Protein AF-A0A836QIQ8-F1 (afdb_monomer)

Solvent-accessible surface area (backbone atoms only — not comparable to full-atom values): 22717 Å² total; per-residue (Å²): 84,54,46,48,26,75,65,32,58,40,92,63,68,50,74,82,52,41,82,85,73,68,66,43,100,61,35,71,82,75,66,82,86,75,81,57,71,72,55,53,56,32,45,47,54,38,22,48,52,50,22,42,48,43,59,14,54,75,84,61,68,74,40,76,50,76,51,67,52,65,76,50,38,54,36,80,50,69,47,83,88,53,68,88,65,31,20,18,51,51,62,48,79,45,69,37,43,32,23,20,31,32,39,45,34,45,39,63,31,57,43,98,88,54,39,54,36,24,62,72,57,80,64,70,39,62,35,39,36,23,52,71,82,39,82,72,46,76,44,69,47,48,59,60,97,58,92,64,42,71,66,53,44,69,69,41,56,47,77,42,81,43,65,32,30,81,41,40,43,31,36,33,25,70,54,73,92,73,77,83,83,90,54,101,60,86,75,80,81,37,31,47,43,79,82,88,24,50,30,78,51,61,40,58,33,34,43,33,46,34,29,59,41,80,62,75,32,31,94,80,21,65,16,36,67,57,51,54,78,47,79,56,92,46,84,86,38,38,67,61,28,50,50,54,26,49,50,58,51,42,29,44,53,51,49,40,92,72,53,74,75,68,48,50,60,33,48,51,37,19,54,53,28,34,73,80,52,45,70,64,44,4,51,27,40,16,46,18,48,51,56,56,29,64,57,45,76,42,89,83,80,80,80,62,88,89,64,61,90,92,64,89,76,85,77,53,32,43,56,46,34,48,52,50,20,39,57,42,36,55,27,64,47,52,69,71,49,51,51,34,14,74,70,65,44,36,77,39,70,71,50,35,51,52,50,53,55,54,49,61,73,37,80,52,25,54,42,32,56,54,52,51,50,30,34,76,71,44,50,72,53,52,80,78,58,75,75,59,59,86,85,42,60,59,68,31,48,61,53,50,51,48,68,67,72,108

Radius of gyration: 25.28 Å; Cα contacts (8 Å, |Δi|>4): 682; chains: 1; bounding box: 77×39×79 Å

Structure (mmCIF, N/CA/C/O backbone):
data_AF-A0A836QIQ8-F1
#
_entry.id   AF-A0A836QIQ8-F1
#
loop_
_atom_site.group_PDB
_atom_site.id
_atom_site.type_symbol
_atom_site.label_atom_id
_atom_site.label_alt_id
_atom_site.label_comp_id
_atom_site.label_asym_id
_atom_site.label_entity_id
_atom_site.label_seq_id
_atom_site.pdbx_PDB_ins_code
_atom_site.Cartn_x
_atom_site.Cartn_y
_atom_site.Cartn_z
_atom_site.occupancy
_atom_site.B_iso_or_equiv
_atom_site.auth_seq_id
_atom_site.auth_comp_id
_atom_site.auth_asym_id
_atom_site.auth_atom_id
_atom_site.pdbx_PDB_model_num
ATOM 1 N N . GLN A 1 1 ? 0.579 1.884 8.416 1.00 88.75 1 GLN A N 1
ATOM 2 C CA . GLN A 1 1 ? 0.476 0.838 7.372 1.00 88.75 1 GLN A CA 1
ATOM 3 C C . GLN A 1 1 ? -0.059 -0.476 7.934 1.00 88.75 1 GLN A C 1
ATOM 5 O O . GLN A 1 1 ? -1.179 -0.815 7.587 1.00 88.75 1 GLN A O 1
ATOM 10 N N . ASN A 1 2 ? 0.649 -1.160 8.844 1.00 92.75 2 ASN A N 1
ATOM 11 C CA . ASN A 1 2 ? 0.203 -2.443 9.426 1.00 92.75 2 ASN A CA 1
ATOM 12 C C . ASN A 1 2 ? -1.232 -2.419 9.975 1.00 92.75 2 ASN A C 1
ATOM 14 O O . ASN A 1 2 ? -2.034 -3.269 9.610 1.00 92.75 2 ASN A O 1
ATOM 18 N N . SER A 1 3 ? -1.591 -1.393 10.755 1.00 94.81 3 SER A N 1
ATOM 19 C CA . SER A 1 3 ? -2.955 -1.259 11.285 1.00 94.81 3 SER A CA 1
ATOM 20 C C . SER A 1 3 ? -4.022 -1.139 10.194 1.00 94.81 3 SER A C 1
ATOM 22 O O . SER A 1 3 ? -5.128 -1.623 10.381 1.00 94.81 3 SER A O 1
ATOM 24 N N . ILE A 1 4 ? -3.705 -0.517 9.052 1.00 96.00 4 ILE A N 1
ATOM 25 C CA . ILE A 1 4 ? -4.625 -0.413 7.907 1.00 96.00 4 ILE A CA 1
ATOM 26 C C . ILE A 1 4 ? -4.767 -1.768 7.219 1.00 96.00 4 ILE A C 1
ATOM 28 O O . ILE A 1 4 ? -5.886 -2.187 6.937 1.00 96.00 4 ILE A O 1
ATOM 32 N N . ARG A 1 5 ? -3.654 -2.481 7.018 1.00 95.19 5 ARG A N 1
ATOM 33 C CA . ARG A 1 5 ? -3.663 -3.833 6.456 1.00 95.19 5 ARG A CA 1
ATOM 34 C C . ARG A 1 5 ? -4.491 -4.787 7.313 1.00 95.19 5 ARG A C 1
ATOM 36 O O . ARG A 1 5 ? -5.338 -5.492 6.784 1.00 95.19 5 ARG A O 1
ATOM 43 N N . ASP A 1 6 ? -4.310 -4.777 8.627 1.00 95.00 6 ASP A N 1
ATOM 44 C CA . ASP A 1 6 ? -5.012 -5.714 9.511 1.00 95.00 6 ASP A CA 1
ATOM 45 C C . ASP A 1 6 ? -6.488 -5.309 9.741 1.00 95.00 6 ASP A C 1
ATOM 47 O O . ASP A 1 6 ? -7.352 -6.172 9.922 1.00 95.00 6 ASP A O 1
ATOM 51 N N . LEU A 1 7 ? -6.810 -4.008 9.683 1.00 96.75 7 LEU A N 1
ATOM 52 C CA . LEU A 1 7 ? -8.189 -3.514 9.789 1.00 96.75 7 LEU A CA 1
ATOM 53 C C . LEU A 1 7 ? -8.990 -3.731 8.501 1.00 96.75 7 LEU A C 1
ATOM 55 O O . LEU A 1 7 ? -10.148 -4.129 8.571 1.00 96.75 7 LEU A O 1
ATOM 59 N N . LEU A 1 8 ? -8.388 -3.457 7.340 1.00 96.50 8 LEU A N 1
ATOM 60 C CA . LEU A 1 8 ? -9.084 -3.323 6.055 1.00 96.50 8 LEU A CA 1
ATOM 61 C C . LEU A 1 8 ? -8.598 -4.299 4.983 1.00 96.50 8 LEU A C 1
ATOM 63 O O . LEU A 1 8 ? -9.046 -4.195 3.850 1.00 96.50 8 LEU A O 1
ATOM 67 N N . HIS A 1 9 ? -7.672 -5.211 5.285 1.00 94.25 9 HIS A N 1
ATOM 68 C CA . HIS A 1 9 ? -7.029 -6.083 4.290 1.00 94.25 9 HIS A CA 1
ATOM 69 C C . HIS A 1 9 ? -6.503 -5.296 3.078 1.00 94.25 9 HIS A C 1
ATOM 71 O O . HIS A 1 9 ? -6.721 -5.672 1.929 1.00 94.25 9 HIS A O 1
ATOM 77 N N . LEU A 1 10 ? -5.892 -4.141 3.345 1.00 93.81 10 LEU A N 1
ATOM 78 C CA . LEU A 1 10 ? -5.466 -3.194 2.323 1.00 93.81 10 LEU A CA 1
ATOM 79 C C . LEU A 1 10 ? -4.003 -2.808 2.527 1.00 93.81 10 LEU A C 1
ATOM 81 O O . LEU A 1 10 ? -3.647 -2.216 3.550 1.00 93.81 10 LEU A O 1
ATOM 85 N N . ASP A 1 11 ? -3.177 -3.102 1.528 1.00 90.81 11 ASP A N 1
ATOM 86 C CA . ASP A 1 11 ? -1.789 -2.663 1.500 1.00 90.81 11 ASP A CA 1
ATOM 87 C C . ASP A 1 11 ? -1.695 -1.230 0.972 1.00 90.81 11 ASP A C 1
ATOM 89 O O . ASP A 1 11 ? -2.249 -0.874 -0.068 1.00 90.81 11 ASP A O 1
ATOM 93 N N . ILE A 1 12 ? -0.993 -0.386 1.726 1.00 90.75 12 ILE A N 1
ATOM 94 C CA . ILE A 1 12 ? -0.782 1.024 1.402 1.00 90.75 12 ILE A CA 1
ATOM 95 C C . ILE A 1 12 ? 0.692 1.364 1.560 1.00 90.75 12 ILE A C 1
ATOM 97 O O . ILE A 1 12 ? 1.346 0.837 2.454 1.00 90.75 12 ILE A O 1
ATOM 101 N N . ASP A 1 13 ? 1.194 2.306 0.773 1.00 86.00 13 ASP A N 1
ATOM 102 C CA . ASP A 1 13 ? 2.482 2.940 1.046 1.00 86.00 13 ASP A CA 1
ATOM 103 C C . ASP A 1 13 ? 2.260 4.175 1.924 1.00 86.00 13 ASP A C 1
ATOM 105 O O . ASP A 1 13 ? 1.889 5.242 1.428 1.00 86.00 13 ASP A O 1
ATOM 109 N N . ALA A 1 14 ? 2.479 4.043 3.235 1.00 84.94 14 ALA A N 1
ATOM 110 C CA . ALA A 1 14 ? 2.288 5.148 4.176 1.00 84.94 14 ALA A CA 1
ATOM 111 C C . ALA A 1 14 ? 3.195 6.359 3.885 1.00 84.94 14 ALA A C 1
ATOM 113 O O . ALA A 1 14 ? 2.780 7.488 4.151 1.00 84.94 14 ALA A O 1
ATOM 114 N N . THR A 1 15 ? 4.376 6.148 3.295 1.00 82.75 15 THR A N 1
ATOM 115 C CA . THR A 1 15 ? 5.343 7.219 2.992 1.00 82.75 15 THR A CA 1
ATOM 116 C C . THR A 1 15 ? 4.861 8.142 1.871 1.00 82.75 15 THR A C 1
ATOM 118 O O . THR A 1 15 ? 5.235 9.313 1.811 1.00 82.75 15 THR A O 1
ATOM 121 N N . SER A 1 16 ? 3.949 7.653 1.024 1.00 82.62 16 SER A N 1
ATOM 122 C CA . SER A 1 16 ? 3.280 8.461 0.000 1.00 82.62 16 SER A CA 1
ATOM 123 C C . SER A 1 16 ? 2.218 9.413 0.574 1.00 82.62 16 SER A C 1
ATOM 125 O O . SER A 1 16 ? 1.842 10.394 -0.075 1.00 82.62 16 SER A O 1
ATOM 127 N N . PHE A 1 17 ? 1.733 9.141 1.791 1.00 82.81 17 PHE A N 1
ATOM 128 C CA . PHE A 1 17 ? 0.646 9.883 2.433 1.00 82.81 17 PHE A CA 1
ATOM 129 C C . PHE A 1 17 ? 1.130 10.820 3.536 1.00 82.81 17 PHE A C 1
ATOM 131 O O . PHE A 1 17 ? 0.653 11.955 3.635 1.00 82.81 17 PHE A O 1
ATOM 138 N N . LEU A 1 18 ? 2.046 10.332 4.369 1.00 83.50 18 LEU A N 1
ATOM 139 C CA . LEU A 1 18 ? 2.477 10.967 5.606 1.00 83.50 18 LEU A CA 1
ATOM 140 C C . LEU A 1 18 ? 3.993 11.202 5.573 1.00 83.50 18 LEU A C 1
ATOM 142 O O . LEU A 1 18 ? 4.726 10.384 5.013 1.00 83.50 18 LEU A O 1
ATOM 146 N N . PRO A 1 19 ? 4.481 12.309 6.158 1.00 76.69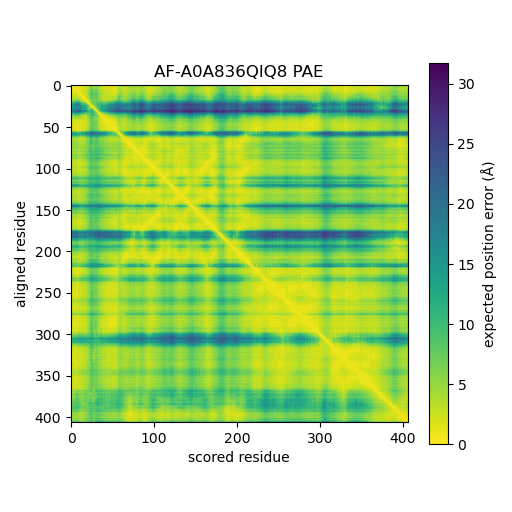 19 PRO A N 1
ATOM 147 C CA . PRO A 1 19 ? 5.912 12.491 6.355 1.00 76.69 19 PRO A CA 1
ATOM 148 C C . PRO A 1 19 ? 6.464 11.421 7.307 1.00 76.69 19 PRO A C 1
ATOM 150 O O . PRO A 1 19 ? 5.721 10.832 8.090 1.00 76.69 19 PRO A O 1
ATOM 153 N N . ALA A 1 20 ? 7.776 11.197 7.254 1.00 71.44 20 ALA A N 1
ATOM 154 C CA . ALA A 1 20 ? 8.444 10.371 8.252 1.00 71.44 20 ALA A CA 1
ATOM 155 C C . ALA A 1 20 ? 8.338 11.021 9.641 1.00 71.44 20 ALA A C 1
ATOM 157 O O . ALA A 1 20 ? 8.512 12.236 9.768 1.00 71.44 20 ALA A O 1
ATOM 158 N N . ASP A 1 21 ? 8.083 10.204 10.663 1.00 67.62 21 ASP A N 1
ATOM 159 C CA . ASP A 1 21 ? 8.059 10.658 12.052 1.00 67.62 21 ASP A CA 1
ATOM 160 C C . ASP A 1 21 ? 9.447 11.122 12.512 1.00 67.62 21 ASP A C 1
ATOM 162 O O . ASP A 1 21 ? 10.484 10.627 12.054 1.00 67.62 21 ASP A O 1
ATOM 166 N N . GLU A 1 22 ? 9.474 12.053 13.467 1.00 59.44 22 GLU A N 1
ATOM 167 C CA . GLU A 1 22 ? 10.720 12.434 14.124 1.00 59.44 22 GLU A CA 1
ATOM 168 C C . GLU A 1 22 ? 11.266 11.258 14.949 1.00 59.44 22 GLU A C 1
ATOM 170 O O . GLU A 1 22 ? 10.577 10.671 15.788 1.00 59.44 22 GLU A O 1
ATOM 175 N N . SER A 1 23 ? 12.534 10.912 14.719 1.00 57.50 23 SER A N 1
ATOM 176 C CA . SER A 1 23 ? 13.241 9.894 15.494 1.00 57.50 23 SER A CA 1
ATOM 177 C C . SER A 1 23 ? 13.990 10.529 16.668 1.00 57.50 23 SER A C 1
ATOM 179 O O . SER A 1 23 ? 14.858 11.380 16.458 1.00 57.50 23 SER A O 1
ATOM 181 N N . GLY A 1 24 ? 13.729 10.066 17.890 1.00 52.56 24 GLY A N 1
ATOM 182 C CA . GLY A 1 24 ? 14.475 10.427 19.097 1.00 52.56 24 GLY A CA 1
ATOM 183 C C . GLY A 1 24 ? 15.257 9.222 19.620 1.00 52.56 24 GLY A C 1
ATOM 184 O O . GLY A 1 24 ? 14.704 8.135 19.747 1.00 52.56 24 GLY A O 1
ATOM 185 N N . TYR A 1 25 ? 16.553 9.381 19.910 1.00 51.91 25 TYR A N 1
ATOM 186 C CA . TYR A 1 25 ? 17.415 8.300 20.432 1.00 51.91 25 TYR A CA 1
ATOM 187 C C . TYR A 1 25 ? 17.434 7.004 19.587 1.00 51.91 25 TYR A C 1
ATOM 189 O O . TYR A 1 25 ? 17.708 5.928 20.111 1.00 51.91 25 TYR A O 1
ATOM 197 N N . GLY A 1 26 ? 17.168 7.101 18.278 1.00 53.53 26 GLY A N 1
ATOM 198 C CA . GLY A 1 26 ? 17.127 5.954 17.361 1.00 53.53 26 GLY A CA 1
ATOM 199 C C . GLY A 1 26 ? 15.762 5.267 17.231 1.00 53.53 26 GLY A C 1
ATOM 200 O O . GLY A 1 26 ? 15.659 4.318 16.463 1.00 53.53 26 GLY A O 1
ATOM 201 N N . PHE A 1 27 ? 14.722 5.758 17.913 1.00 57.47 27 PHE A N 1
ATOM 202 C CA . PHE A 1 27 ? 13.359 5.222 17.858 1.00 57.47 27 PHE A CA 1
ATOM 203 C C . PHE A 1 27 ? 12.377 6.304 17.374 1.00 57.47 27 PHE A C 1
ATOM 205 O O . PHE A 1 27 ? 12.381 7.437 17.861 1.00 57.47 27 PHE A O 1
ATOM 212 N N . ASP A 1 28 ? 11.533 5.969 16.403 1.00 57.09 28 ASP A N 1
ATOM 213 C CA . ASP A 1 28 ? 10.322 6.715 16.043 1.00 57.09 28 ASP A CA 1
ATOM 214 C C . ASP A 1 28 ? 9.246 6.446 17.109 1.00 57.09 28 ASP A C 1
ATOM 216 O O . ASP A 1 28 ? 9.084 5.302 17.532 1.00 57.09 28 ASP A O 1
ATOM 220 N N . ASN A 1 29 ? 8.519 7.487 17.543 1.00 56.84 29 ASN A N 1
ATOM 221 C CA . ASN A 1 29 ? 7.471 7.506 18.596 1.00 56.84 29 ASN A CA 1
ATOM 222 C C . ASN A 1 29 ? 7.877 7.934 20.022 1.00 56.84 29 ASN A C 1
ATOM 224 O O . ASN A 1 29 ? 7.079 7.774 20.944 1.00 56.84 29 ASN A O 1
ATOM 228 N N . VAL A 1 30 ? 9.070 8.495 20.243 1.00 50.25 30 VAL A N 1
ATOM 229 C CA . VAL A 1 30 ? 9.496 8.924 21.599 1.00 50.25 30 VAL A CA 1
ATOM 230 C C . VAL A 1 30 ? 9.242 10.420 21.861 1.00 50.25 30 VAL A C 1
ATOM 232 O O . VAL A 1 30 ? 9.250 10.852 23.011 1.00 50.25 30 VAL A O 1
ATOM 235 N N . THR A 1 31 ? 8.998 11.229 20.821 1.00 48.62 31 THR A N 1
ATOM 236 C CA . THR A 1 31 ? 9.047 12.704 20.914 1.00 48.62 31 THR A CA 1
ATOM 237 C C . THR A 1 31 ? 7.930 13.442 20.166 1.00 48.62 31 THR A C 1
ATOM 239 O O . THR A 1 31 ? 8.166 14.524 19.638 1.00 48.62 31 THR A O 1
ATOM 242 N N . VAL A 1 32 ? 6.703 12.917 20.111 1.00 53.56 32 VAL A N 1
ATOM 243 C CA . VAL A 1 32 ? 5.587 13.664 19.494 1.00 53.56 32 VAL A CA 1
ATOM 244 C C . VAL A 1 32 ? 4.871 14.493 20.562 1.00 53.56 32 VAL A C 1
ATOM 246 O O . VAL A 1 32 ? 3.938 14.021 21.203 1.00 53.56 32 VAL A O 1
ATOM 249 N N . GLY A 1 33 ? 5.360 15.713 20.798 1.00 56.41 33 GLY A N 1
ATOM 250 C CA . GLY A 1 33 ? 4.723 16.675 21.708 1.00 56.41 33 GLY A CA 1
ATOM 251 C C . GLY A 1 33 ? 3.617 17.503 21.047 1.00 56.41 33 GLY A C 1
ATOM 252 O O . GLY A 1 33 ? 2.626 17.812 21.699 1.00 56.41 33 GLY A O 1
ATOM 253 N N . ASP A 1 34 ? 3.759 17.804 19.751 1.00 62.59 34 ASP A N 1
ATOM 254 C CA . ASP A 1 34 ? 2.845 18.663 18.994 1.00 62.59 34 ASP A CA 1
ATOM 255 C C . ASP A 1 34 ? 2.544 18.074 17.607 1.00 62.59 34 ASP A C 1
ATOM 257 O O . ASP A 1 34 ? 3.433 17.556 16.929 1.00 62.59 34 ASP A O 1
ATOM 261 N N . LEU A 1 35 ? 1.291 18.196 17.155 1.00 68.75 35 LEU A N 1
ATOM 262 C CA . LEU A 1 35 ? 0.863 17.849 15.796 1.00 68.75 35 LEU A CA 1
ATOM 263 C C . LEU A 1 35 ? 0.649 19.135 14.989 1.00 68.75 35 LEU A C 1
ATOM 265 O O . LEU A 1 35 ? -0.329 19.850 15.230 1.00 68.75 35 LEU A O 1
ATOM 269 N N . PRO A 1 36 ? 1.518 19.452 14.015 1.00 78.06 36 PRO A N 1
ATOM 270 C CA . PRO A 1 36 ? 1.308 20.603 13.150 1.00 78.06 36 PRO A CA 1
ATOM 271 C C . PRO A 1 36 ? -0.026 20.484 12.393 1.00 78.06 36 PRO A C 1
ATOM 273 O O . PRO A 1 36 ? -0.347 19.395 11.912 1.00 78.06 36 PRO A O 1
ATOM 276 N N . PRO A 1 37 ? -0.774 21.581 12.173 1.00 80.06 37 PRO A N 1
ATOM 277 C CA . PRO A 1 37 ? -2.022 21.543 11.403 1.00 80.06 37 PRO A CA 1
ATOM 278 C C . PRO A 1 37 ? -1.876 20.887 10.020 1.00 80.06 37 PRO A C 1
ATOM 280 O O . PRO A 1 37 ? -2.723 20.105 9.604 1.00 80.06 37 PRO A O 1
ATOM 283 N N . ALA A 1 38 ? -0.743 21.116 9.345 1.00 82.62 38 ALA A N 1
ATOM 284 C CA . ALA A 1 38 ? -0.450 20.500 8.051 1.00 82.62 38 ALA A CA 1
ATOM 285 C C . ALA A 1 38 ? -0.354 18.963 8.111 1.00 82.62 38 ALA A C 1
ATOM 287 O O . ALA A 1 38 ? -0.634 18.292 7.119 1.00 82.62 38 ALA A O 1
ATOM 288 N N . LEU A 1 39 ? 0.046 18.396 9.254 1.00 83.06 39 LEU A N 1
ATOM 289 C CA . LEU A 1 39 ? 0.078 16.951 9.461 1.00 83.06 39 LEU A CA 1
ATOM 290 C C . LEU A 1 39 ? -1.342 16.394 9.651 1.00 83.06 39 LEU A C 1
ATOM 292 O O . LEU A 1 39 ? -1.653 15.331 9.119 1.00 83.06 39 LEU A O 1
ATOM 296 N N . LEU A 1 40 ? -2.231 17.135 10.320 1.00 84.62 40 LEU A N 1
ATOM 297 C CA . LEU A 1 40 ? -3.642 16.760 10.453 1.00 84.62 40 LEU A CA 1
ATOM 298 C C . LEU A 1 40 ? -4.351 16.713 9.089 1.00 84.62 40 LEU A C 1
ATOM 300 O O . LEU A 1 40 ? -5.026 15.731 8.783 1.00 84.62 40 LEU A O 1
ATOM 304 N N . ASP A 1 41 ? -4.126 17.711 8.230 1.00 87.06 41 ASP A N 1
ATOM 305 C CA . ASP A 1 41 ? -4.673 17.727 6.863 1.00 87.06 41 ASP A CA 1
ATOM 306 C C . ASP A 1 41 ? -4.210 16.510 6.041 1.00 87.06 41 ASP A C 1
ATOM 308 O O . ASP A 1 41 ? -4.962 15.959 5.226 1.00 87.06 41 ASP A O 1
ATOM 312 N N . ARG A 1 42 ? -2.971 16.054 6.270 1.00 90.06 42 ARG A N 1
ATOM 313 C CA . ARG A 1 42 ? -2.417 14.845 5.644 1.00 90.06 42 ARG A CA 1
ATOM 314 C C . ARG A 1 42 ? -3.086 13.579 6.165 1.00 90.06 42 ARG A C 1
ATOM 316 O O . ARG A 1 42 ? -3.437 12.736 5.344 1.00 90.06 42 ARG A O 1
ATOM 323 N N . TYR A 1 43 ? -3.335 13.471 7.471 1.00 89.69 43 TYR A N 1
ATOM 324 C CA . TYR A 1 43 ? -4.105 12.359 8.040 1.00 89.69 43 TYR A CA 1
ATOM 325 C C . TYR A 1 43 ? -5.519 12.281 7.460 1.00 89.69 43 TYR A C 1
ATOM 327 O O . TYR A 1 43 ? -5.945 11.203 7.051 1.00 89.69 43 TYR A O 1
ATOM 335 N N . ILE A 1 44 ? -6.217 13.414 7.339 1.00 91.94 44 ILE A N 1
ATOM 336 C CA . ILE A 1 44 ? -7.561 13.467 6.741 1.00 91.94 44 ILE A CA 1
ATOM 337 C C . ILE A 1 44 ? -7.517 13.027 5.273 1.00 91.94 44 ILE A C 1
ATOM 339 O O . ILE A 1 44 ? -8.287 12.162 4.854 1.00 91.94 44 ILE A O 1
ATOM 343 N N . SER A 1 45 ? -6.579 13.570 4.494 1.00 91.94 45 SER A N 1
ATOM 344 C CA . SER A 1 45 ? -6.418 13.215 3.078 1.00 91.94 45 SER A CA 1
ATOM 345 C C . SER A 1 45 ? -6.086 11.730 2.890 1.00 91.94 45 SER A C 1
ATOM 347 O O . SER A 1 45 ? -6.618 11.078 1.986 1.00 91.94 45 SER A O 1
ATOM 349 N N . ALA A 1 46 ? -5.231 11.181 3.759 1.00 93.12 46 ALA A N 1
ATOM 350 C CA . ALA A 1 46 ? -4.878 9.768 3.775 1.00 93.12 46 ALA A CA 1
ATOM 351 C C . ALA A 1 46 ? -6.100 8.903 4.100 1.00 93.12 46 ALA A C 1
ATOM 353 O O . ALA A 1 46 ? -6.430 8.013 3.321 1.00 93.12 46 ALA A O 1
ATOM 354 N N . ALA A 1 47 ? -6.822 9.206 5.182 1.00 94.56 47 ALA A N 1
ATOM 355 C CA . ALA A 1 47 ? -8.026 8.488 5.590 1.00 94.56 47 ALA A CA 1
ATOM 356 C C . ALA A 1 47 ? -9.091 8.457 4.484 1.00 94.56 47 ALA A C 1
ATOM 358 O O . ALA A 1 47 ? -9.651 7.400 4.197 1.00 94.56 47 ALA A O 1
ATOM 359 N N . GLN A 1 48 ? -9.317 9.579 3.796 1.00 92.25 48 GLN A N 1
ATOM 360 C CA . GLN A 1 48 ? -10.250 9.653 2.668 1.00 92.25 48 GLN A CA 1
ATOM 361 C C . GLN A 1 48 ? -9.788 8.830 1.458 1.00 92.25 48 GLN A C 1
ATOM 363 O O . GLN A 1 48 ? -10.601 8.179 0.798 1.00 92.25 48 GLN A O 1
ATOM 368 N N . LYS A 1 49 ? -8.492 8.858 1.112 1.00 91.44 49 LYS A N 1
ATOM 369 C CA . LYS A 1 49 ? -7.964 8.046 -0.001 1.00 91.44 49 LYS A CA 1
ATOM 370 C C . LYS A 1 49 ? -8.006 6.552 0.337 1.00 91.44 49 LYS A C 1
ATOM 372 O O . LYS A 1 49 ? -8.463 5.778 -0.498 1.00 91.44 49 LYS A O 1
ATOM 377 N N . ILE A 1 50 ? -7.626 6.171 1.555 1.00 94.06 50 ILE A N 1
ATOM 378 C CA . ILE A 1 50 ? -7.668 4.789 2.053 1.00 94.06 50 ILE A CA 1
ATOM 379 C C . ILE A 1 50 ? -9.105 4.266 2.075 1.00 94.06 50 ILE A C 1
ATOM 381 O O . ILE A 1 50 ? -9.359 3.190 1.548 1.00 94.06 50 ILE A O 1
ATOM 385 N N . SER A 1 51 ? -10.054 5.032 2.617 1.00 94.50 51 SER A N 1
ATOM 386 C CA . SER A 1 51 ? -11.454 4.597 2.699 1.00 94.50 51 SER A CA 1
ATOM 387 C C . SER A 1 51 ? -12.064 4.398 1.316 1.00 94.50 51 SER A C 1
ATOM 389 O O . SER A 1 51 ? -12.701 3.381 1.067 1.00 94.50 51 SER A O 1
ATOM 391 N N . ARG A 1 52 ? -11.815 5.318 0.373 1.00 90.75 52 ARG A N 1
ATOM 392 C CA . ARG A 1 52 ? -12.287 5.157 -1.012 1.00 90.75 52 ARG A CA 1
ATOM 393 C C . ARG A 1 52 ? -11.683 3.935 -1.694 1.00 90.75 52 ARG A C 1
ATOM 395 O O . ARG A 1 52 ? -12.417 3.218 -2.365 1.00 90.75 52 ARG A O 1
ATOM 402 N N . LEU A 1 53 ? -10.387 3.690 -1.497 1.00 91.56 53 LEU A N 1
ATOM 403 C CA . LEU A 1 53 ? -9.708 2.513 -2.036 1.00 91.56 53 LEU A CA 1
ATOM 404 C C . LEU A 1 53 ? -10.253 1.211 -1.426 1.00 91.56 53 LEU A C 1
ATOM 406 O O . LEU A 1 53 ? -10.488 0.257 -2.155 1.00 91.56 53 LEU A O 1
ATOM 410 N N . ALA A 1 54 ? -10.508 1.187 -0.115 1.00 93.81 54 ALA A N 1
ATOM 411 C CA . ALA A 1 54 ? -11.005 0.006 0.590 1.00 93.81 54 ALA A CA 1
ATOM 412 C C . ALA A 1 54 ? -12.453 -0.356 0.213 1.00 93.81 54 ALA A C 1
ATOM 414 O O . ALA A 1 54 ? -12.802 -1.535 0.153 1.00 93.81 54 ALA A O 1
ATOM 415 N N . ILE A 1 55 ? -13.294 0.653 -0.041 1.00 93.00 55 ILE A N 1
ATOM 416 C CA . ILE A 1 55 ? -14.679 0.465 -0.490 1.00 93.00 55 ILE A CA 1
ATOM 417 C C . ILE A 1 55 ? -14.748 0.173 -1.994 1.00 93.00 55 ILE A C 1
ATOM 419 O O . ILE A 1 55 ? -15.576 -0.635 -2.409 1.00 93.00 55 ILE A O 1
ATOM 423 N N . GLY A 1 56 ? -13.895 0.810 -2.801 1.00 88.19 56 GLY A N 1
ATOM 424 C CA . GLY A 1 56 ? -13.911 0.702 -4.262 1.00 88.19 56 GLY A CA 1
ATOM 425 C C . GLY A 1 56 ? -15.028 1.513 -4.932 1.00 88.19 56 GLY A C 1
ATOM 426 O O . GLY A 1 56 ? -15.620 1.066 -5.908 1.00 88.19 56 GLY A O 1
ATOM 427 N N . ASN A 1 57 ? -15.353 2.711 -4.422 1.00 77.19 57 ASN A N 1
ATOM 428 C CA . ASN A 1 57 ? -16.527 3.482 -4.874 1.00 77.19 57 ASN A CA 1
ATOM 429 C C . ASN A 1 57 ? -16.439 3.942 -6.354 1.00 77.19 57 ASN A C 1
ATOM 431 O O . ASN A 1 57 ? -15.553 4.752 -6.651 1.00 77.19 57 ASN A O 1
ATOM 435 N N . PRO A 1 58 ? -17.403 3.587 -7.241 1.00 60.28 58 PRO A N 1
ATOM 436 C CA . PRO A 1 58 ? -17.427 3.900 -8.686 1.00 60.28 58 PRO A CA 1
ATOM 437 C C . PRO A 1 58 ? -17.285 5.382 -9.067 1.00 60.28 58 PRO A C 1
ATOM 439 O O . PRO A 1 58 ? -16.962 5.697 -10.210 1.00 60.28 58 PRO A O 1
ATOM 442 N N . ARG A 1 59 ? -17.495 6.321 -8.137 1.00 66.00 59 ARG A N 1
ATOM 443 C CA . ARG A 1 59 ? -17.277 7.763 -8.359 1.00 66.00 59 ARG A CA 1
ATOM 444 C C . ARG A 1 59 ? -15.814 8.201 -8.239 1.00 66.00 59 ARG A C 1
ATOM 446 O O . ARG A 1 59 ? -15.533 9.398 -8.322 1.00 66.00 59 ARG A O 1
ATOM 453 N N . MET A 1 60 ? -14.875 7.280 -8.021 1.00 67.94 60 MET A N 1
ATOM 454 C CA . MET A 1 60 ? -13.448 7.598 -8.063 1.00 67.94 60 MET A CA 1
ATOM 455 C C . MET A 1 60 ? -13.072 8.142 -9.446 1.00 67.94 60 MET A C 1
ATOM 457 O O . MET A 1 60 ? -13.321 7.520 -10.474 1.00 67.94 60 MET A O 1
ATOM 461 N N . ALA A 1 61 ? -12.483 9.339 -9.460 1.00 73.50 61 ALA A N 1
ATOM 462 C CA . ALA A 1 61 ? -11.947 9.922 -10.680 1.00 73.50 61 ALA A CA 1
ATOM 463 C C . ALA A 1 61 ? -10.821 9.046 -11.240 1.00 73.50 61 ALA A C 1
ATOM 465 O O . ALA A 1 61 ? -10.147 8.347 -10.480 1.00 73.50 61 ALA A O 1
ATOM 466 N N . LEU A 1 62 ? -10.594 9.156 -12.552 1.00 84.31 62 LEU A N 1
ATOM 467 C CA . LEU A 1 62 ? -9.449 8.553 -13.227 1.00 84.31 62 LEU A CA 1
ATOM 468 C C . LEU A 1 62 ? -8.161 8.881 -12.456 1.00 84.31 62 LEU A C 1
ATOM 470 O O . LEU A 1 62 ? -7.834 10.055 -12.254 1.00 84.31 62 LEU A O 1
ATOM 474 N N . GLN A 1 63 ? -7.446 7.849 -12.027 1.00 85.62 63 GLN A N 1
ATOM 475 C CA . GLN A 1 63 ? -6.163 7.972 -11.348 1.00 85.62 63 GLN A CA 1
ATOM 476 C C . GLN A 1 63 ? -5.046 7.655 -12.326 1.00 85.62 63 GLN A C 1
ATOM 478 O O . GLN A 1 63 ? -5.239 6.887 -13.264 1.00 85.62 63 GLN A O 1
ATOM 483 N N . ASN A 1 64 ? -3.892 8.277 -12.114 1.00 93.38 64 ASN A N 1
ATOM 484 C CA . ASN A 1 64 ? -2.662 7.945 -12.813 1.00 93.38 64 ASN A CA 1
ATOM 485 C C . ASN A 1 64 ? -1.560 7.816 -11.768 1.00 93.38 64 ASN A C 1
ATOM 487 O O . ASN A 1 64 ? -1.041 8.826 -11.279 1.00 93.38 64 ASN A O 1
ATOM 491 N N . ASP A 1 65 ? -1.232 6.578 -11.428 1.00 93.25 65 ASP A N 1
ATOM 492 C CA . ASP A 1 65 ? -0.163 6.262 -10.495 1.00 93.25 65 ASP A CA 1
ATOM 493 C C . ASP A 1 65 ? 1.113 5.928 -11.265 1.00 93.25 65 ASP A C 1
ATOM 495 O O . ASP A 1 65 ? 1.098 5.200 -12.258 1.00 93.25 65 ASP A O 1
ATOM 499 N N . VAL A 1 66 ? 2.240 6.474 -10.807 1.00 95.75 66 VAL A N 1
ATOM 500 C CA . VAL A 1 66 ? 3.545 6.300 -11.454 1.00 95.75 66 VAL A CA 1
ATOM 501 C C . VAL A 1 66 ? 4.508 5.638 -10.482 1.00 95.75 66 VAL A C 1
ATOM 503 O O . VAL A 1 66 ? 4.986 6.270 -9.542 1.00 95.75 66 VAL A O 1
ATOM 506 N N . ILE A 1 67 ? 4.848 4.386 -10.762 1.00 95.75 67 ILE A N 1
ATOM 507 C CA . ILE A 1 67 ? 5.794 3.591 -9.992 1.00 95.75 67 ILE A CA 1
ATOM 508 C C . ILE A 1 67 ? 7.150 3.679 -10.690 1.00 95.75 67 ILE A C 1
ATOM 510 O O . ILE A 1 67 ? 7.291 3.301 -11.853 1.00 95.75 67 ILE A O 1
ATOM 514 N N . ARG A 1 68 ? 8.163 4.211 -10.001 1.00 96.06 68 ARG A N 1
ATOM 515 C CA . ARG A 1 68 ? 9.505 4.436 -10.564 1.00 96.06 68 ARG A CA 1
ATOM 516 C C . ARG A 1 68 ? 10.496 3.417 -10.025 1.00 96.06 68 ARG A C 1
ATOM 518 O O . ARG A 1 68 ? 10.512 3.141 -8.831 1.00 96.06 68 ARG A O 1
ATOM 525 N N . ALA A 1 69 ? 11.363 2.909 -10.895 1.00 95.00 69 ALA A N 1
ATOM 526 C CA . ALA A 1 69 ? 12.531 2.162 -10.454 1.00 95.00 69 ALA A CA 1
ATOM 527 C C . ALA A 1 69 ? 13.554 3.125 -9.812 1.00 95.00 69 ALA A C 1
ATOM 529 O O . ALA A 1 69 ? 13.737 4.238 -10.327 1.00 95.00 69 ALA A O 1
ATOM 530 N N . PRO A 1 70 ? 14.261 2.717 -8.741 1.00 92.56 70 PRO A N 1
ATOM 531 C CA . PRO A 1 70 ? 15.368 3.496 -8.195 1.00 92.56 70 PRO A CA 1
ATOM 532 C C . PRO A 1 70 ? 16.426 3.785 -9.266 1.00 92.5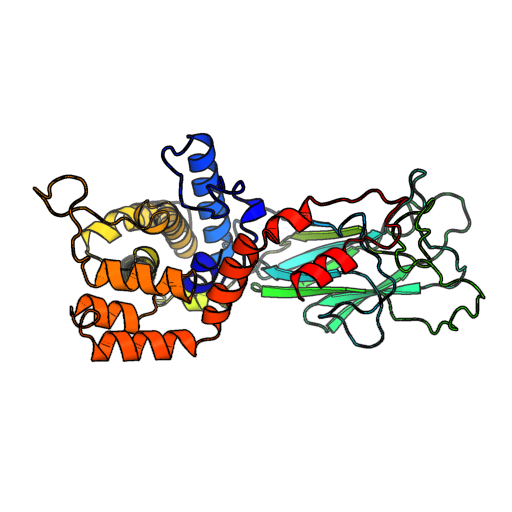6 70 PRO A C 1
ATOM 534 O O . PRO A 1 70 ? 16.754 2.937 -10.101 1.00 92.56 70 PRO A O 1
ATOM 537 N N . ALA A 1 71 ? 16.940 5.016 -9.281 1.00 90.81 71 ALA A N 1
ATOM 538 C CA . ALA A 1 71 ? 17.796 5.499 -10.367 1.00 90.81 71 ALA A CA 1
ATOM 539 C C . ALA A 1 71 ? 19.140 4.753 -10.456 1.00 90.81 71 ALA A C 1
ATOM 541 O O . ALA A 1 71 ? 19.720 4.640 -11.540 1.00 90.81 71 ALA A O 1
ATOM 542 N N . ASP A 1 72 ? 19.621 4.254 -9.322 1.00 92.06 72 ASP A N 1
ATOM 543 C CA . ASP A 1 72 ? 20.821 3.445 -9.154 1.00 92.06 72 ASP A CA 1
ATOM 544 C C . ASP A 1 72 ? 20.523 1.939 -9.117 1.00 92.06 72 ASP A C 1
ATOM 546 O O . ASP A 1 72 ? 21.370 1.167 -8.694 1.00 92.06 72 ASP A O 1
ATOM 550 N N . ARG A 1 73 ? 19.355 1.483 -9.587 1.00 94.06 73 ARG A N 1
ATOM 551 C CA . ARG A 1 73 ? 19.058 0.049 -9.678 1.00 94.06 73 ARG A CA 1
ATOM 552 C C . ARG A 1 73 ? 19.657 -0.583 -10.933 1.00 94.06 73 ARG A C 1
ATOM 554 O O . ARG A 1 73 ? 19.314 -0.212 -12.068 1.00 94.06 73 ARG A O 1
ATOM 561 N N . THR A 1 74 ? 20.508 -1.585 -10.730 1.00 94.88 74 THR A N 1
ATOM 562 C CA . THR A 1 74 ? 20.970 -2.501 -11.784 1.00 94.88 74 THR A CA 1
ATOM 563 C C . THR A 1 74 ? 19.865 -3.501 -12.135 1.00 94.88 74 THR A C 1
ATOM 565 O O . THR A 1 74 ? 19.176 -3.993 -11.247 1.00 94.88 74 THR A O 1
ATOM 568 N N . GLN A 1 75 ? 19.663 -3.781 -13.428 1.00 95.50 75 GLN A N 1
ATOM 569 C CA . GLN A 1 75 ? 18.549 -4.596 -13.955 1.00 95.50 75 GLN A CA 1
ATOM 570 C C . GLN A 1 75 ? 19.040 -5.718 -14.890 1.00 95.50 75 GLN A C 1
ATOM 572 O O . GLN A 1 75 ? 18.462 -5.976 -15.949 1.00 95.50 75 GLN A O 1
ATOM 577 N N . GLU A 1 76 ? 20.140 -6.359 -14.501 1.00 91.62 76 GLU A N 1
ATOM 578 C CA . GLU A 1 76 ? 20.805 -7.410 -15.286 1.00 91.62 76 GLU A CA 1
ATOM 579 C C . GLU A 1 76 ? 20.514 -8.824 -14.747 1.00 91.62 76 GLU A C 1
ATOM 581 O O . GLU A 1 76 ? 20.672 -9.806 -15.470 1.00 91.62 76 GLU A O 1
ATOM 586 N N . GLU A 1 77 ? 20.017 -8.928 -13.510 1.00 91.44 77 GLU A N 1
ATOM 587 C CA . GLU A 1 77 ? 19.713 -10.196 -12.840 1.00 91.44 77 GLU A CA 1
ATOM 588 C C . GLU A 1 77 ? 18.227 -10.375 -12.535 1.00 91.44 77 GLU A C 1
ATOM 590 O O . GLU A 1 77 ? 17.426 -9.450 -12.677 1.00 91.44 77 GLU A O 1
ATOM 595 N N . HIS A 1 78 ? 17.855 -11.601 -12.163 1.00 94.81 78 HIS A N 1
ATOM 596 C CA . HIS A 1 78 ? 16.484 -11.954 -11.796 1.00 94.81 78 HIS A CA 1
ATOM 597 C C . HIS A 1 78 ? 16.001 -11.127 -10.597 1.00 94.81 78 HIS A C 1
ATOM 599 O O . HIS A 1 78 ? 16.750 -10.866 -9.658 1.00 94.81 78 HIS A O 1
ATOM 605 N N . VAL A 1 79 ? 14.734 -10.716 -10.643 1.00 94.00 79 VAL A N 1
ATOM 606 C CA . VAL A 1 79 ? 14.070 -9.989 -9.559 1.00 94.00 79 VAL A CA 1
ATOM 607 C C . VAL A 1 79 ? 13.029 -10.911 -8.933 1.00 94.00 79 VAL A C 1
ATOM 609 O O . VAL A 1 79 ? 12.196 -11.480 -9.642 1.00 94.00 79 VAL A O 1
ATOM 612 N N . ALA A 1 80 ? 13.058 -11.040 -7.605 1.00 92.06 80 ALA A N 1
ATOM 613 C CA . ALA A 1 80 ? 12.083 -11.832 -6.862 1.00 92.06 80 ALA A CA 1
ATOM 614 C C . ALA A 1 80 ? 10.638 -11.421 -7.214 1.00 92.06 80 ALA A C 1
ATOM 616 O O . ALA A 1 80 ? 10.332 -10.237 -7.348 1.00 92.06 80 ALA A O 1
ATOM 617 N N . GLY A 1 81 ? 9.763 -12.414 -7.390 1.00 92.19 81 GLY A N 1
ATOM 618 C CA . GLY A 1 81 ? 8.380 -12.224 -7.850 1.00 92.19 81 GLY A CA 1
ATOM 619 C C . GLY A 1 81 ? 8.181 -12.377 -9.363 1.00 92.19 81 GLY A C 1
ATOM 620 O O . GLY A 1 81 ? 7.086 -12.739 -9.787 1.00 92.19 81 GLY A O 1
ATOM 621 N N . LEU A 1 82 ? 9.230 -12.204 -10.178 1.00 96.44 82 LEU A N 1
ATOM 622 C CA . LEU A 1 82 ? 9.162 -12.385 -11.636 1.00 96.44 82 LEU A CA 1
ATOM 623 C C . LEU A 1 82 ? 9.473 -13.839 -12.046 1.00 96.44 82 LEU A C 1
ATOM 625 O O . LEU A 1 82 ? 10.115 -14.566 -11.277 1.00 96.44 82 LEU A O 1
ATOM 629 N N . PRO A 1 83 ? 9.051 -14.293 -13.243 1.00 95.88 83 PRO A N 1
ATOM 630 C CA . PRO A 1 83 ? 9.317 -15.654 -13.703 1.00 95.88 83 PRO A CA 1
ATOM 631 C C . PRO A 1 83 ? 10.808 -16.010 -13.734 1.00 95.88 83 PRO A C 1
ATOM 633 O O . PRO A 1 83 ? 11.669 -15.188 -14.043 1.00 95.88 83 PRO A O 1
ATOM 636 N N . ILE A 1 84 ? 11.125 -17.273 -13.444 1.00 93.75 84 ILE A N 1
ATOM 637 C CA . ILE A 1 84 ? 12.494 -17.780 -13.595 1.00 93.75 84 ILE A CA 1
ATOM 638 C C . ILE A 1 84 ? 12.883 -17.710 -15.076 1.00 93.75 84 ILE A C 1
ATOM 640 O O . ILE A 1 84 ? 12.097 -18.066 -15.951 1.00 93.75 84 ILE A O 1
ATOM 644 N N . GLY A 1 85 ? 14.114 -17.280 -15.352 1.00 93.06 85 GLY A N 1
ATOM 645 C CA . GLY A 1 85 ? 14.601 -17.096 -16.719 1.00 93.06 85 GLY A CA 1
ATOM 646 C C . GLY A 1 85 ? 14.361 -15.694 -17.275 1.00 93.06 85 GLY A C 1
ATOM 647 O O . GLY A 1 85 ? 14.643 -15.467 -18.447 1.00 93.06 85 GLY A O 1
ATOM 648 N N . THR A 1 86 ? 13.899 -14.746 -16.458 1.00 96.00 86 THR A N 1
ATOM 649 C CA . THR A 1 86 ? 13.872 -13.315 -16.789 1.00 96.00 86 THR A CA 1
ATOM 650 C C . THR A 1 86 ? 15.005 -12.556 -16.092 1.00 96.00 86 THR A C 1
ATOM 652 O O . THR A 1 86 ? 15.719 -13.098 -15.240 1.00 96.00 86 THR A O 1
ATOM 655 N N . ARG A 1 87 ? 15.212 -11.299 -16.487 1.00 95.19 87 ARG A N 1
ATOM 656 C CA . ARG A 1 87 ? 16.170 -10.369 -15.890 1.00 95.19 87 ARG A CA 1
ATOM 657 C C . ARG A 1 87 ? 15.595 -8.962 -15.789 1.00 95.19 87 ARG A C 1
ATOM 659 O O . ARG A 1 87 ? 14.875 -8.488 -16.672 1.00 95.19 87 ARG A O 1
ATOM 666 N N . GLY A 1 88 ? 16.005 -8.271 -14.736 1.00 95.00 88 GLY A N 1
ATOM 667 C CA . GLY A 1 88 ? 15.685 -6.880 -14.499 1.00 95.00 88 GLY A CA 1
ATOM 668 C C . GLY A 1 88 ? 14.192 -6.597 -14.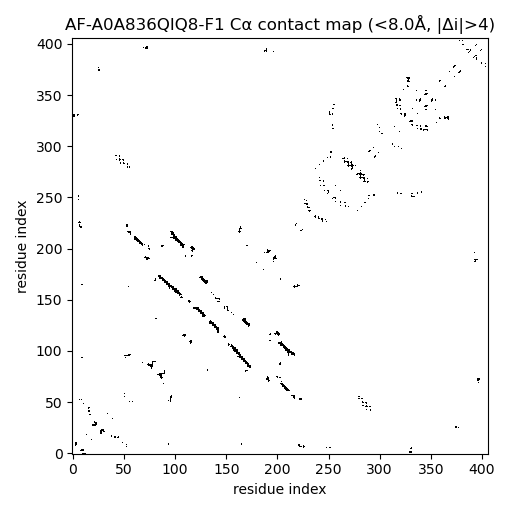402 1.00 95.00 88 GLY A C 1
ATOM 669 O O . GLY A 1 88 ? 13.349 -7.487 -14.277 1.00 95.00 88 GLY A O 1
ATOM 670 N N . GLY A 1 89 ? 13.884 -5.309 -14.497 1.00 95.56 89 GLY A N 1
ATOM 671 C CA . GLY A 1 89 ? 12.528 -4.809 -14.437 1.00 95.56 89 GLY A CA 1
ATOM 672 C C . GLY A 1 89 ? 12.022 -4.564 -13.018 1.00 95.56 89 GLY A C 1
ATOM 673 O O . GLY A 1 89 ? 12.785 -4.163 -12.136 1.00 95.56 89 GLY A O 1
ATOM 674 N N . MET A 1 90 ? 10.712 -4.707 -12.831 1.00 96.12 90 MET A N 1
ATOM 675 C CA . MET A 1 90 ? 9.992 -4.327 -11.615 1.00 96.12 90 MET A CA 1
ATOM 676 C C . MET A 1 90 ? 8.919 -5.371 -11.296 1.00 96.12 90 MET A C 1
ATOM 678 O O . MET A 1 90 ? 8.243 -5.841 -12.203 1.00 96.12 90 MET A O 1
ATOM 682 N N . SER A 1 91 ? 8.752 -5.693 -10.014 1.00 95.81 91 SER A N 1
ATOM 683 C CA . SER A 1 91 ? 7.637 -6.485 -9.482 1.00 95.81 91 SER A CA 1
ATOM 684 C C . SER A 1 91 ? 7.084 -5.742 -8.279 1.00 95.81 91 SER A C 1
ATOM 686 O O . SER A 1 91 ? 7.858 -5.384 -7.389 1.00 95.81 91 SER A O 1
ATOM 688 N N . PHE A 1 92 ? 5.785 -5.465 -8.261 1.00 95.00 92 PHE A N 1
ATOM 689 C CA . PHE A 1 92 ? 5.130 -4.768 -7.158 1.00 95.00 92 PHE A CA 1
ATOM 690 C C . PHE A 1 92 ? 3.653 -5.156 -7.066 1.00 95.00 92 PHE A C 1
ATOM 692 O O . PHE A 1 92 ? 3.013 -5.418 -8.081 1.00 95.00 92 PHE A O 1
ATOM 699 N N . SER A 1 93 ? 3.119 -5.158 -5.847 1.00 94.12 93 SER A N 1
ATOM 700 C CA . SER A 1 93 ? 1.679 -5.285 -5.621 1.00 94.12 93 SER A CA 1
ATOM 701 C C . SER A 1 93 ? 1.003 -3.933 -5.848 1.00 94.12 93 SER A C 1
ATOM 703 O O . SER A 1 93 ? 1.529 -2.888 -5.449 1.00 94.12 93 SER A O 1
ATOM 705 N N . TYR A 1 94 ? -0.153 -3.943 -6.503 1.00 94.38 94 TYR A N 1
ATOM 706 C CA . TYR A 1 94 ? -0.986 -2.771 -6.736 1.00 94.38 94 TYR A CA 1
ATOM 707 C C . TYR A 1 94 ? -2.445 -3.113 -6.434 1.00 94.38 94 TYR A C 1
ATOM 709 O O . TYR A 1 94 ? -2.959 -4.132 -6.890 1.00 94.38 94 TYR A O 1
ATOM 717 N N . THR A 1 95 ? -3.123 -2.262 -5.661 1.00 93.38 95 THR A N 1
ATOM 718 C CA . THR A 1 95 ? -4.559 -2.430 -5.404 1.00 93.38 95 THR A CA 1
ATOM 719 C C . THR A 1 95 ? -5.352 -1.643 -6.433 1.00 93.38 95 THR A C 1
ATOM 721 O O . THR A 1 95 ? -5.411 -0.414 -6.373 1.00 93.38 95 THR A O 1
ATOM 724 N N . PHE A 1 96 ? -5.992 -2.355 -7.355 1.00 94.00 96 PHE A N 1
ATOM 725 C CA . PHE A 1 96 ? -6.919 -1.772 -8.311 1.00 94.00 96 PHE A CA 1
ATOM 726 C C . PHE A 1 96 ? -8.224 -1.419 -7.582 1.00 94.00 96 PHE A C 1
ATOM 728 O O . PHE A 1 96 ? -8.823 -2.290 -6.950 1.00 94.00 96 PHE A O 1
ATOM 735 N N . PRO A 1 97 ? -8.682 -0.156 -7.614 1.00 91.25 97 PRO A N 1
ATOM 736 C CA . PRO A 1 97 ? -9.843 0.255 -6.830 1.00 91.25 97 PRO A CA 1
ATOM 737 C C . PRO A 1 97 ? -11.142 -0.414 -7.289 1.00 91.25 97 PRO A C 1
ATOM 739 O O . PRO A 1 97 ? -12.034 -0.606 -6.467 1.00 91.25 97 PRO A O 1
ATOM 742 N N . GLN A 1 98 ? -11.260 -0.724 -8.586 1.00 92.44 98 GLN A N 1
ATOM 743 C CA . GLN A 1 98 ? -12.487 -1.202 -9.232 1.00 92.44 98 GLN A CA 1
ATOM 744 C C . GLN A 1 98 ? -12.214 -2.149 -10.392 1.00 92.44 98 GLN A C 1
ATOM 746 O O . GLN A 1 98 ? -11.180 -2.049 -11.051 1.00 92.44 98 GLN A O 1
ATOM 751 N N . ASP A 1 99 ? -13.216 -2.961 -10.701 1.00 93.38 99 ASP A N 1
ATOM 752 C CA . ASP A 1 99 ? -13.347 -3.657 -11.966 1.00 93.38 99 ASP A CA 1
ATOM 753 C C . ASP A 1 99 ? -13.444 -2.618 -13.085 1.00 93.38 99 ASP A C 1
ATOM 755 O O . ASP A 1 99 ? -14.280 -1.704 -13.052 1.00 93.38 99 ASP A O 1
ATOM 759 N N . GLY A 1 100 ? -12.587 -2.747 -14.087 1.00 93.69 100 GLY A N 1
ATOM 760 C CA . GLY A 1 100 ? -12.565 -1.825 -15.210 1.00 93.69 100 GLY A CA 1
ATOM 761 C C . GLY A 1 100 ? -11.364 -2.039 -16.110 1.00 93.69 100 GLY A C 1
ATOM 762 O O . GLY A 1 100 ? -10.580 -2.967 -15.943 1.00 93.69 100 GLY A O 1
ATOM 763 N N . GLU A 1 101 ? -11.223 -1.150 -17.079 1.00 96.12 101 GLU A N 1
ATOM 764 C CA . GLU A 1 101 ? -10.100 -1.145 -18.004 1.00 96.12 101 GLU A CA 1
ATOM 765 C C . GLU A 1 101 ? -9.001 -0.215 -17.484 1.00 96.12 101 GLU A C 1
ATOM 767 O O . GLU A 1 101 ? -9.284 0.905 -17.056 1.00 96.12 101 GLU A O 1
ATOM 772 N N . TYR A 1 102 ? -7.743 -0.633 -17.571 1.00 97.56 102 TYR A N 1
ATOM 773 C CA . TYR A 1 102 ? -6.598 0.164 -17.132 1.00 97.56 102 TYR A CA 1
ATOM 774 C C . TYR A 1 102 ? -5.554 0.252 -18.238 1.00 97.56 102 TYR A C 1
ATOM 776 O O . TYR A 1 102 ? -5.200 -0.759 -18.843 1.00 97.56 102 TYR A O 1
ATOM 784 N N . ASP A 1 103 ? -5.049 1.462 -18.483 1.00 98.00 103 ASP A N 1
ATOM 785 C CA . ASP A 1 103 ? -3.885 1.675 -19.340 1.00 98.00 103 ASP A CA 1
ATOM 786 C C . ASP A 1 103 ? -2.623 1.471 -18.498 1.00 98.00 103 ASP A C 1
ATOM 788 O O . ASP A 1 103 ? -2.371 2.217 -17.548 1.00 98.00 103 ASP A O 1
ATOM 792 N N . ILE A 1 104 ? -1.820 0.471 -18.853 1.00 98.38 104 ILE A N 1
ATOM 793 C CA . ILE A 1 104 ? -0.518 0.218 -18.234 1.00 98.38 104 ILE A CA 1
ATOM 794 C C . ILE A 1 104 ? 0.565 0.617 -19.231 1.00 98.38 104 ILE A C 1
ATOM 796 O O . ILE A 1 104 ? 0.762 -0.049 -20.249 1.00 98.38 104 ILE A O 1
ATOM 800 N N . GLN A 1 105 ? 1.272 1.709 -18.934 1.00 98.38 105 GLN A N 1
ATOM 801 C CA . GLN A 1 105 ? 2.352 2.244 -19.759 1.00 98.38 105 GLN A CA 1
ATOM 802 C C . GLN A 1 105 ? 3.718 1.983 -19.118 1.00 98.38 105 GLN A C 1
ATOM 804 O O . GLN A 1 105 ? 3.946 2.289 -17.949 1.00 98.38 105 GLN A O 1
ATOM 809 N N . VAL A 1 106 ? 4.670 1.493 -19.907 1.00 98.44 106 VAL A N 1
ATOM 810 C CA . VAL A 1 106 ? 6.052 1.249 -19.487 1.00 98.44 106 VAL A CA 1
ATOM 811 C C . VAL A 1 106 ? 6.982 2.243 -20.172 1.00 98.44 106 VAL A C 1
ATOM 813 O O . VAL A 1 106 ? 6.935 2.436 -21.385 1.00 98.44 106 VAL A O 1
ATOM 816 N N . ARG A 1 107 ? 7.884 2.861 -19.405 1.00 97.94 107 ARG A N 1
ATOM 817 C CA . ARG A 1 107 ? 8.963 3.700 -19.946 1.00 97.94 107 ARG A CA 1
ATOM 818 C C . ARG A 1 107 ? 10.316 3.098 -19.635 1.00 97.94 107 ARG A C 1
ATOM 820 O O . ARG A 1 107 ? 10.572 2.668 -18.511 1.00 97.94 107 ARG A O 1
ATOM 827 N N . LEU A 1 108 ? 11.206 3.128 -20.618 1.00 97.31 108 LEU A N 1
ATOM 828 C CA . LEU A 1 108 ? 12.573 2.638 -20.498 1.00 97.31 108 LEU A CA 1
ATOM 829 C C . LEU A 1 108 ? 13.537 3.717 -19.982 1.00 97.31 108 LEU A C 1
ATOM 831 O O . LEU A 1 108 ? 13.353 4.921 -20.188 1.00 97.31 108 LEU A O 1
ATOM 835 N N . ALA A 1 109 ? 14.603 3.273 -19.322 1.00 95.62 109 ALA A N 1
ATOM 836 C CA . ALA A 1 109 ? 15.660 4.122 -18.791 1.00 95.62 109 ALA A CA 1
ATOM 837 C C . ALA A 1 109 ? 16.449 4.799 -19.911 1.00 95.62 109 ALA A C 1
ATOM 839 O O . ALA A 1 109 ? 16.893 4.160 -20.867 1.00 95.62 109 ALA A O 1
ATOM 840 N N . ARG A 1 110 ? 16.650 6.110 -19.762 1.00 92.88 110 ARG A N 1
ATOM 841 C CA . ARG A 1 110 ? 17.347 6.949 -20.737 1.00 92.88 110 ARG A CA 1
ATOM 842 C C . ARG A 1 110 ? 18.629 7.536 -20.183 1.00 92.88 110 ARG A C 1
ATOM 844 O O . ARG A 1 110 ? 18.774 7.761 -18.983 1.00 92.88 110 ARG A O 1
ATOM 851 N N . ASN A 1 111 ? 19.555 7.816 -21.086 1.00 89.44 111 ASN A N 1
ATOM 852 C CA .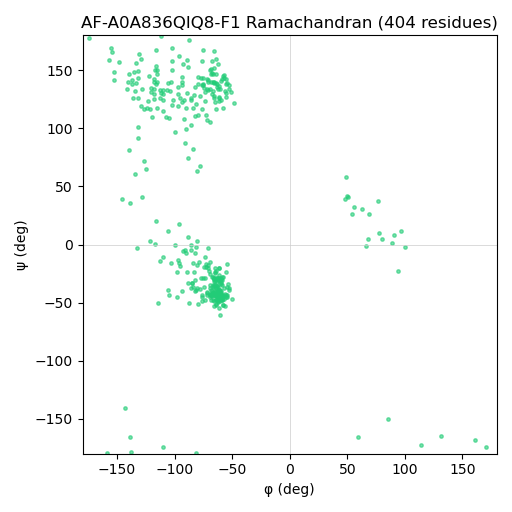 ASN A 1 111 ? 20.753 8.584 -20.802 1.00 89.44 111 ASN A CA 1
ATOM 853 C C . ASN A 1 111 ? 20.453 10.101 -20.829 1.00 89.44 111 ASN A C 1
ATOM 855 O O . ASN A 1 111 ? 19.332 10.544 -21.071 1.00 89.44 111 ASN A O 1
ATOM 859 N N . ARG A 1 112 ? 21.480 10.927 -20.595 1.00 86.06 112 ARG A N 1
ATOM 860 C CA . ARG A 1 112 ? 21.336 12.396 -20.536 1.00 86.06 112 ARG A CA 1
ATOM 861 C C . ARG A 1 112 ? 21.014 13.073 -21.873 1.00 86.06 112 ARG A C 1
ATOM 863 O O . ARG A 1 112 ? 20.654 14.243 -21.853 1.00 86.06 112 ARG A O 1
ATOM 870 N N . VAL A 1 113 ? 21.193 12.387 -23.000 1.00 87.69 113 VAL A N 1
ATOM 871 C CA . VAL A 1 113 ? 20.850 12.905 -24.336 1.00 87.69 113 VAL A CA 1
ATOM 872 C C . VAL A 1 113 ? 19.505 12.370 -24.841 1.00 87.69 113 VAL A C 1
ATOM 874 O O . VAL A 1 113 ? 19.053 12.791 -25.897 1.00 87.69 113 VAL A O 1
ATOM 877 N N . GLY A 1 114 ? 18.829 11.525 -24.052 1.00 88.81 114 GLY A N 1
ATOM 878 C CA . GLY A 1 114 ? 17.490 11.010 -24.342 1.00 88.81 114 GLY A CA 1
ATOM 879 C C . GLY A 1 114 ? 17.456 9.600 -24.935 1.00 88.81 114 GLY A C 1
ATOM 880 O O . GLY A 1 114 ? 16.362 9.061 -25.111 1.00 88.81 114 GLY A O 1
ATOM 881 N N . ASP A 1 115 ? 18.610 8.974 -25.181 1.00 92.25 115 ASP A N 1
ATOM 882 C CA . ASP A 1 115 ? 18.659 7.623 -25.749 1.00 92.25 115 ASP A CA 1
ATOM 883 C C . ASP A 1 115 ? 18.345 6.566 -24.696 1.00 92.25 115 ASP A C 1
ATOM 885 O O . ASP A 1 115 ? 18.786 6.680 -23.550 1.00 92.25 115 ASP A O 1
ATOM 889 N N . ILE A 1 116 ? 17.641 5.503 -25.097 1.00 93.50 116 ILE A N 1
ATOM 890 C CA . ILE A 1 116 ? 17.477 4.299 -24.269 1.00 93.50 116 ILE A CA 1
ATOM 891 C C . ILE A 1 116 ? 18.856 3.718 -23.932 1.00 93.50 116 ILE A C 1
ATOM 893 O O . ILE A 1 116 ? 19.596 3.301 -24.826 1.00 93.50 116 ILE A O 1
ATOM 897 N N . GLY A 1 117 ? 19.187 3.684 -22.640 1.00 91.44 117 GLY A N 1
ATOM 898 C CA . GLY A 1 117 ? 20.447 3.126 -22.155 1.00 91.44 117 GLY A CA 1
ATOM 899 C C . GLY A 1 117 ? 20.517 1.614 -22.370 1.00 91.44 117 GLY A C 1
ATOM 900 O O . GLY A 1 117 ? 19.493 0.937 -22.348 1.00 91.44 117 GLY A O 1
ATOM 901 N N . GLY A 1 118 ? 21.712 1.083 -22.616 1.00 89.38 118 GLY A N 1
ATOM 902 C CA . GLY A 1 118 ? 21.935 -0.350 -22.851 1.00 89.38 118 GLY A CA 1
ATOM 903 C C . GLY A 1 118 ? 21.312 -0.937 -24.132 1.00 89.38 118 GLY A C 1
ATOM 904 O O . GLY A 1 118 ? 21.545 -2.106 -24.430 1.00 89.38 118 GLY A O 1
ATOM 905 N N . LEU A 1 119 ? 20.584 -0.159 -24.947 1.00 91.69 119 LEU A N 1
ATOM 906 C CA . LEU A 1 119 ? 20.015 -0.607 -26.230 1.00 91.69 119 LEU A CA 1
ATOM 907 C C . LEU A 1 119 ? 21.085 -0.656 -27.336 1.00 91.69 119 LEU A C 1
ATOM 909 O O . LEU A 1 119 ? 21.104 0.147 -28.270 1.00 91.69 119 LEU A O 1
ATOM 913 N N . ARG A 1 120 ? 22.033 -1.585 -27.183 1.00 85.31 120 ARG A N 1
ATOM 914 C CA . ARG A 1 120 ? 23.211 -1.740 -28.053 1.00 85.31 120 ARG A CA 1
ATOM 915 C C . ARG A 1 120 ? 22.968 -2.743 -29.179 1.00 85.31 120 ARG A C 1
ATOM 917 O O . ARG A 1 120 ? 23.409 -2.499 -30.305 1.00 85.31 120 ARG A O 1
ATOM 924 N N . SER A 1 121 ? 22.277 -3.840 -28.862 1.00 82.94 121 SER A N 1
ATOM 925 C CA . SER A 1 121 ? 21.987 -4.915 -29.812 1.00 82.94 121 SER A CA 1
ATOM 926 C C . SER A 1 121 ? 21.059 -4.430 -30.933 1.00 82.94 121 SER A C 1
ATOM 928 O O . SER A 1 121 ? 20.132 -3.663 -30.656 1.00 82.94 121 SER A O 1
ATOM 930 N N . PRO A 1 122 ? 21.294 -4.841 -32.193 1.00 82.25 122 PRO A N 1
ATOM 931 C CA . PRO A 1 122 ? 20.319 -4.662 -33.264 1.00 82.25 122 PRO A CA 1
ATOM 932 C C . PRO A 1 122 ? 19.122 -5.615 -33.127 1.00 82.25 122 PRO A C 1
ATOM 934 O O . PRO A 1 122 ? 18.076 -5.354 -33.719 1.00 82.25 122 PRO A O 1
ATOM 937 N N . ASP A 1 123 ? 19.265 -6.701 -32.363 1.00 87.88 123 ASP A N 1
ATOM 938 C CA . ASP A 1 123 ? 18.235 -7.726 -32.249 1.00 87.88 123 ASP A CA 1
ATOM 939 C C . ASP A 1 123 ? 17.061 -7.235 -31.388 1.00 87.88 123 ASP A C 1
ATOM 941 O O . ASP A 1 123 ? 17.287 -6.681 -30.304 1.00 87.88 123 ASP A O 1
ATOM 945 N N . PRO A 1 124 ? 15.806 -7.454 -31.826 1.00 91.81 124 PRO A N 1
ATOM 946 C CA . PRO A 1 124 ? 14.629 -7.169 -31.016 1.00 91.81 124 PRO A CA 1
ATOM 947 C C . PRO A 1 124 ? 14.675 -7.902 -29.673 1.00 91.81 124 PRO A C 1
ATOM 949 O O . PRO A 1 124 ? 14.907 -9.111 -29.622 1.00 91.81 124 PRO A O 1
ATOM 952 N N . GLN A 1 125 ? 14.408 -7.182 -28.585 1.00 93.00 125 GLN A N 1
ATOM 953 C CA . GLN A 1 125 ? 14.329 -7.759 -27.243 1.00 93.00 125 GLN A CA 1
ATOM 954 C C . GLN A 1 125 ? 12.880 -7.748 -26.745 1.00 93.00 125 GLN A C 1
ATOM 956 O O . GLN A 1 125 ? 12.268 -6.678 -26.724 1.00 93.00 125 GLN A O 1
ATOM 961 N N . PRO A 1 126 ? 12.312 -8.898 -26.344 1.00 95.94 126 PRO A N 1
ATOM 962 C CA . PRO A 1 126 ? 10.985 -8.925 -25.744 1.00 95.94 126 PRO A CA 1
ATOM 963 C C . PRO A 1 126 ? 10.986 -8.229 -24.377 1.00 95.94 126 PRO A C 1
ATOM 965 O O . PRO A 1 126 ? 11.919 -8.381 -23.589 1.00 95.94 126 PRO A O 1
ATOM 968 N N . LEU A 1 127 ? 9.929 -7.470 -24.112 1.00 97.81 127 LEU A N 1
ATOM 969 C CA . LEU A 1 127 ? 9.591 -6.869 -22.824 1.00 97.81 127 LEU A CA 1
ATOM 970 C C . LEU A 1 127 ? 8.212 -7.395 -22.434 1.00 97.81 127 LEU A C 1
ATOM 972 O O . LEU A 1 127 ? 7.236 -7.148 -23.139 1.00 97.81 127 LEU A O 1
ATOM 976 N N . GLU A 1 128 ? 8.133 -8.127 -21.336 1.00 98.44 128 GLU A N 1
ATOM 977 C CA . GLU A 1 128 ? 6.913 -8.780 -20.872 1.00 98.44 128 GLU A CA 1
ATOM 978 C C . GLU A 1 128 ? 6.297 -7.961 -19.740 1.00 98.44 128 GLU A C 1
ATOM 980 O O . GLU A 1 128 ? 6.962 -7.677 -18.744 1.00 98.44 128 GLU A O 1
ATOM 985 N N . LEU A 1 129 ? 5.034 -7.575 -19.908 1.00 98.50 129 LEU A N 1
ATOM 986 C CA . LEU A 1 129 ? 4.156 -7.081 -18.855 1.00 98.50 129 LEU A CA 1
ATOM 987 C C . LEU A 1 129 ? 3.333 -8.264 -18.344 1.00 98.50 129 LEU A C 1
ATOM 989 O O . LEU A 1 129 ? 2.669 -8.953 -19.121 1.00 98.50 129 LEU A O 1
ATOM 993 N N . LEU A 1 130 ? 3.377 -8.466 -17.036 1.00 98.31 130 LEU A N 1
ATOM 994 C CA . LEU A 1 130 ? 2.691 -9.519 -16.320 1.00 98.31 130 LEU A CA 1
ATOM 995 C C . LEU A 1 130 ? 1.653 -8.927 -15.373 1.00 98.31 130 LEU A C 1
ATOM 997 O O . LEU A 1 130 ? 1.921 -7.935 -14.691 1.00 98.31 130 LEU A O 1
ATOM 1001 N N . LEU A 1 131 ? 0.508 -9.592 -15.308 1.00 98.19 131 LEU A N 1
ATOM 1002 C CA . LEU A 1 131 ? -0.515 -9.393 -14.293 1.00 98.19 131 LEU A CA 1
ATOM 1003 C C . LEU A 1 131 ? -0.739 -10.747 -13.618 1.00 98.19 131 LEU A C 1
ATOM 1005 O O . LEU A 1 131 ? -0.949 -11.746 -14.300 1.00 98.19 131 LEU A O 1
ATOM 1009 N N . ASP A 1 132 ? -0.584 -10.802 -12.298 1.00 96.31 132 ASP A N 1
ATOM 1010 C CA . ASP A 1 132 ? -0.692 -12.023 -11.489 1.00 96.31 132 ASP A CA 1
ATOM 1011 C C . ASP A 1 132 ? 0.159 -13.189 -12.011 1.00 96.31 132 ASP A C 1
ATOM 1013 O O . ASP A 1 132 ? -0.237 -14.353 -11.994 1.00 96.31 132 ASP A O 1
ATOM 1017 N N . ARG A 1 133 ? 1.381 -12.861 -12.456 1.00 93.25 133 ARG A N 1
ATOM 1018 C CA . ARG A 1 133 ? 2.379 -13.789 -13.030 1.00 93.25 133 ARG A CA 1
ATOM 1019 C C . ARG A 1 133 ? 2.001 -14.394 -14.384 1.00 93.25 133 ARG A C 1
ATOM 1021 O O . ARG A 1 133 ? 2.775 -15.192 -14.913 1.00 93.25 133 ARG A O 1
ATOM 1028 N N . GLU A 1 134 ? 0.887 -13.987 -14.977 1.00 96.44 134 GLU A N 1
ATOM 1029 C CA . GLU A 1 134 ? 0.538 -14.316 -16.356 1.00 96.44 134 GLU A CA 1
ATOM 1030 C C . GLU A 1 134 ? 1.001 -13.204 -17.297 1.00 96.44 134 GLU A C 1
ATOM 1032 O O . GLU A 1 134 ? 0.906 -12.019 -16.978 1.00 96.44 134 GLU A O 1
ATOM 1037 N N . ILE A 1 135 ? 1.532 -13.570 -18.468 1.00 97.75 135 ILE A N 1
ATOM 1038 C CA . ILE A 1 135 ? 1.964 -12.588 -19.470 1.00 97.75 135 ILE A CA 1
ATOM 1039 C C . ILE A 1 135 ? 0.716 -11.957 -20.088 1.00 97.75 135 ILE A C 1
ATOM 1041 O O . ILE A 1 135 ? 0.031 -12.581 -20.897 1.00 97.75 135 ILE A O 1
ATOM 1045 N N . ALA A 1 136 ? 0.452 -10.705 -19.728 1.00 97.56 136 ALA A N 1
ATOM 1046 C CA . ALA A 1 136 ? -0.676 -9.940 -20.239 1.00 97.56 136 ALA A CA 1
ATOM 1047 C C . ALA A 1 136 ? -0.354 -9.283 -21.589 1.00 97.56 136 ALA A C 1
ATOM 1049 O O . ALA A 1 136 ? -1.211 -9.198 -22.466 1.00 97.56 136 ALA A O 1
ATOM 1050 N N . GLN A 1 137 ? 0.889 -8.828 -21.774 1.00 98.25 137 GLN A N 1
ATOM 1051 C CA . GLN A 1 137 ? 1.344 -8.219 -23.023 1.00 98.25 137 GLN A CA 1
ATOM 1052 C C . GLN A 1 137 ? 2.851 -8.405 -23.210 1.00 98.25 137 GLN A C 1
ATOM 1054 O O . GLN A 1 137 ? 3.634 -8.245 -22.276 1.00 98.25 137 GLN A O 1
ATOM 1059 N N . THR A 1 138 ? 3.274 -8.656 -24.449 1.00 98.12 138 THR A N 1
ATOM 1060 C CA . THR A 1 138 ? 4.687 -8.591 -24.840 1.00 98.12 138 THR A CA 1
ATOM 1061 C C . THR A 1 138 ? 4.895 -7.428 -25.802 1.00 98.12 138 THR A C 1
ATOM 1063 O O . THR A 1 138 ? 4.224 -7.320 -26.830 1.00 98.12 138 THR A O 1
ATOM 1066 N N . PHE A 1 139 ? 5.838 -6.553 -25.480 1.00 97.62 139 PHE A N 1
ATOM 1067 C CA . PHE A 1 139 ? 6.333 -5.505 -26.363 1.00 97.62 139 PHE A CA 1
ATOM 1068 C C . PHE A 1 139 ? 7.681 -5.917 -26.958 1.00 97.62 139 PHE A C 1
ATOM 1070 O O . PHE A 1 139 ? 8.400 -6.740 -26.395 1.00 97.62 139 PHE A O 1
ATOM 1077 N N . LEU A 1 140 ? 8.045 -5.327 -28.097 1.00 96.19 140 LEU A N 1
ATOM 1078 C CA . LEU A 1 140 ? 9.354 -5.533 -28.713 1.00 96.19 140 LEU A CA 1
ATOM 1079 C C . LEU A 1 140 ? 10.179 -4.255 -28.609 1.00 96.19 140 LEU A C 1
ATOM 1081 O O . LEU A 1 140 ? 9.857 -3.237 -29.221 1.00 96.19 140 LEU A O 1
ATOM 1085 N N . VAL A 1 141 ? 11.271 -4.323 -27.855 1.00 95.44 141 VAL A N 1
ATOM 1086 C CA . VAL A 1 141 ? 12.267 -3.259 -27.773 1.00 95.44 141 VAL A CA 1
ATOM 1087 C C . VAL A 1 141 ? 13.213 -3.390 -28.952 1.00 95.44 141 VAL A C 1
ATOM 1089 O O . VAL A 1 141 ? 14.004 -4.329 -29.034 1.00 95.44 141 VAL A O 1
ATOM 1092 N N . VAL A 1 142 ? 13.119 -2.439 -29.878 1.00 93.56 142 VAL A N 1
ATOM 1093 C CA . VAL A 1 142 ? 13.909 -2.421 -31.109 1.00 93.56 142 VAL A CA 1
ATOM 1094 C C . VAL A 1 142 ? 14.742 -1.153 -31.153 1.00 93.56 142 VAL A C 1
ATOM 1096 O O . VAL A 1 142 ? 14.249 -0.053 -30.888 1.00 93.56 142 VAL A O 1
ATOM 1099 N N . ARG A 1 143 ? 16.018 -1.300 -31.509 1.00 91.62 143 ARG A N 1
ATOM 1100 C CA . ARG A 1 143 ? 16.889 -0.157 -31.762 1.00 91.62 143 ARG A CA 1
ATOM 1101 C C . ARG A 1 143 ? 16.398 0.598 -33.006 1.00 91.62 143 ARG A C 1
ATOM 1103 O O . ARG A 1 143 ? 16.259 -0.018 -34.063 1.00 91.62 143 ARG A O 1
ATOM 1110 N N . PRO A 1 144 ? 16.143 1.914 -32.922 1.00 89.62 144 PRO A N 1
ATOM 1111 C CA . PRO A 1 144 ? 15.693 2.677 -34.077 1.00 89.62 144 PRO A CA 1
ATOM 1112 C C . PRO A 1 144 ? 16.824 2.810 -35.107 1.00 89.62 144 PRO A C 1
ATOM 1114 O O . PRO A 1 144 ? 18.002 2.877 -34.760 1.00 89.62 144 PRO A O 1
ATOM 1117 N N . ASN A 1 145 ? 16.461 2.899 -36.390 1.00 84.31 145 ASN A N 1
ATOM 1118 C CA . ASN A 1 145 ? 17.423 3.125 -37.479 1.00 84.31 145 ASN A CA 1
ATOM 1119 C C . ASN A 1 145 ? 18.009 4.554 -37.481 1.00 84.31 145 ASN A C 1
ATOM 1121 O O . ASN A 1 145 ? 19.020 4.805 -38.134 1.00 84.31 145 ASN A O 1
ATOM 1125 N N . GLY A 1 146 ? 17.357 5.497 -36.793 1.00 82.94 146 GLY A N 1
ATOM 1126 C CA . GLY A 1 146 ? 17.778 6.894 -36.660 1.00 82.94 146 GLY A CA 1
ATOM 1127 C C . GLY A 1 146 ? 18.203 7.249 -35.229 1.00 82.94 146 GLY A C 1
ATOM 1128 O O . GLY A 1 146 ? 18.117 6.408 -34.339 1.00 82.94 146 GLY A O 1
ATOM 1129 N N . PRO A 1 147 ? 18.628 8.502 -34.984 1.00 81.00 147 PRO A N 1
ATOM 1130 C CA . PRO A 1 147 ? 19.093 8.937 -33.665 1.00 81.00 147 PRO A CA 1
ATOM 1131 C C . PRO A 1 147 ? 17.956 9.122 -32.648 1.00 81.00 147 PRO A C 1
ATOM 1133 O O . PRO A 1 147 ? 18.218 9.324 -31.471 1.00 81.00 147 PRO A O 1
ATOM 1136 N N . ASP A 1 148 ? 16.696 9.098 -33.086 1.00 86.75 148 ASP A N 1
ATOM 1137 C CA . ASP A 1 148 ? 15.555 9.364 -32.216 1.00 86.75 148 ASP A CA 1
ATOM 1138 C C . ASP A 1 148 ? 15.090 8.096 -31.490 1.00 86.75 148 ASP A C 1
ATOM 1140 O O . ASP A 1 148 ? 14.399 7.243 -32.048 1.00 86.75 148 ASP A O 1
ATOM 1144 N N . HIS A 1 149 ? 15.452 7.992 -30.215 1.00 90.94 149 HIS A N 1
ATOM 1145 C CA . HIS A 1 149 ? 15.007 6.928 -29.317 1.00 90.94 149 HIS A CA 1
ATOM 1146 C C . HIS A 1 149 ? 13.651 7.223 -28.647 1.00 90.94 149 HIS A C 1
ATOM 1148 O O . HIS A 1 149 ? 13.121 6.366 -27.935 1.00 90.94 149 HIS A O 1
ATOM 1154 N N . SER A 1 150 ? 13.051 8.402 -28.849 1.00 87.31 150 SER A N 1
ATOM 1155 C CA . SER A 1 150 ? 11.769 8.763 -28.222 1.00 87.31 150 SER A CA 1
ATOM 1156 C C . SER A 1 150 ? 10.601 7.897 -28.700 1.00 87.31 150 SER A C 1
ATOM 1158 O O . SER A 1 150 ? 9.622 7.727 -27.976 1.00 87.31 150 SER A O 1
ATOM 1160 N N . VAL A 1 151 ? 10.724 7.306 -29.891 1.00 89.44 151 VAL A N 1
ATOM 1161 C CA . VAL A 1 151 ? 9.707 6.436 -30.493 1.00 89.44 151 VAL A CA 1
ATOM 1162 C C . VAL A 1 151 ? 9.728 5.003 -29.958 1.00 89.44 151 VAL A C 1
ATOM 1164 O O . VAL A 1 151 ? 8.737 4.302 -30.127 1.00 89.44 151 VAL A O 1
ATOM 1167 N N . VAL A 1 152 ? 10.823 4.573 -29.314 1.00 92.88 152 VAL A N 1
ATOM 1168 C CA . VAL A 1 152 ? 11.064 3.160 -28.959 1.00 92.88 152 VAL A CA 1
ATOM 1169 C C . VAL A 1 152 ? 10.012 2.625 -27.994 1.00 92.88 152 VAL A C 1
ATOM 1171 O O . VAL A 1 152 ? 9.438 1.577 -28.251 1.00 92.88 152 VAL A O 1
ATOM 1174 N N . ASP A 1 153 ? 9.737 3.355 -26.912 1.00 94.50 153 ASP A N 1
ATOM 1175 C CA . ASP A 1 153 ? 8.758 2.963 -25.889 1.00 94.50 153 ASP A CA 1
ATOM 1176 C C . ASP A 1 153 ? 7.460 3.778 -25.958 1.00 94.50 153 ASP A C 1
ATOM 1178 O O . ASP A 1 153 ? 6.633 3.725 -25.052 1.00 94.50 153 ASP A O 1
ATOM 1182 N N . LYS A 1 154 ? 7.267 4.553 -27.035 1.00 92.38 154 LYS A N 1
ATOM 1183 C CA . LYS A 1 154 ? 6.108 5.444 -27.190 1.00 92.38 154 LYS A CA 1
ATOM 1184 C C . LYS A 1 154 ? 4.778 4.692 -27.123 1.00 92.38 154 LYS A C 1
ATOM 1186 O O . LYS A 1 154 ? 3.786 5.275 -26.706 1.00 92.38 154 LYS A O 1
ATOM 1191 N N . PHE A 1 155 ? 4.779 3.435 -27.558 1.00 93.00 155 PHE A N 1
ATOM 1192 C CA . PHE A 1 155 ? 3.602 2.574 -27.644 1.00 93.00 155 PHE A CA 1
ATOM 1193 C C . PHE A 1 155 ? 3.702 1.358 -26.720 1.00 93.00 155 PHE A C 1
ATOM 1195 O O . PHE A 1 155 ? 3.033 0.356 -26.955 1.00 93.00 155 PHE A O 1
ATOM 1202 N N . PHE A 1 156 ? 4.554 1.409 -25.692 1.00 97.75 156 PHE A N 1
ATOM 1203 C CA . PHE A 1 156 ? 4.575 0.378 -24.652 1.00 97.75 156 PHE A CA 1
ATOM 1204 C C . PHE A 1 156 ? 3.461 0.655 -23.655 1.00 97.75 156 PHE A C 1
ATOM 1206 O O . PHE A 1 156 ? 3.698 0.990 -22.501 1.00 97.75 156 PHE A O 1
ATOM 1213 N N . GLU A 1 157 ? 2.241 0.595 -24.164 1.00 97.69 157 GLU A N 1
ATOM 1214 C CA . GLU A 1 157 ? 1.009 0.880 -23.459 1.00 97.69 157 GLU A CA 1
ATOM 1215 C C . GLU A 1 157 ? -0.035 -0.125 -23.919 1.00 97.69 157 GLU A C 1
ATOM 1217 O O . GLU A 1 157 ? -0.171 -0.392 -25.116 1.00 97.69 157 GLU A O 1
ATOM 1222 N N . VAL A 1 158 ? -0.748 -0.704 -22.964 1.00 98.25 158 VAL A N 1
ATOM 1223 C CA . VAL A 1 158 ? -1.837 -1.635 -23.234 1.00 98.25 158 VAL A CA 1
ATOM 1224 C C . VAL A 1 158 ? -3.000 -1.317 -22.312 1.00 98.25 158 VAL A C 1
ATOM 1226 O O . VAL A 1 158 ? -2.795 -1.028 -21.134 1.00 98.25 158 VAL A O 1
ATOM 1229 N N . ARG A 1 159 ? -4.209 -1.366 -22.871 1.00 98.12 159 ARG A N 1
ATOM 1230 C CA . ARG A 1 159 ? -5.454 -1.309 -22.113 1.00 98.12 159 ARG A CA 1
ATOM 1231 C C . ARG A 1 159 ? -5.919 -2.726 -21.828 1.00 98.12 159 ARG A C 1
ATOM 1233 O O . ARG A 1 159 ? -6.088 -3.492 -22.778 1.00 98.12 159 ARG A O 1
ATOM 1240 N N . LEU A 1 160 ? -6.101 -3.061 -20.558 1.00 97.12 160 LEU A N 1
ATOM 1241 C CA . LEU A 1 160 ? -6.512 -4.396 -20.134 1.00 97.12 160 LEU A CA 1
ATOM 1242 C C . LEU A 1 160 ? -7.666 -4.318 -19.125 1.00 97.12 160 LEU A C 1
ATOM 1244 O O . LEU A 1 160 ? -7.625 -3.440 -18.254 1.00 97.12 160 LEU A O 1
ATOM 1248 N N . PRO A 1 161 ? -8.634 -5.252 -19.181 1.00 96.81 161 PRO A N 1
ATOM 1249 C CA . PRO A 1 161 ? -9.591 -5.447 -18.103 1.00 96.81 161 PRO A CA 1
ATOM 1250 C C . PRO A 1 161 ? -8.865 -6.002 -16.878 1.00 96.81 161 PRO A C 1
ATOM 1252 O O . PRO A 1 161 ? -8.151 -7.001 -16.979 1.00 96.81 161 PRO A O 1
ATOM 1255 N N . VAL A 1 162 ? -9.070 -5.380 -15.721 1.00 96.19 162 VAL A N 1
ATOM 1256 C CA . VAL A 1 162 ? -8.531 -5.829 -14.434 1.00 96.19 162 VAL A CA 1
ATOM 1257 C C . VAL A 1 162 ? -9.643 -5.796 -13.395 1.00 96.19 162 VAL A C 1
ATOM 1259 O O . VAL A 1 162 ? -10.467 -4.878 -13.384 1.00 96.19 162 VAL A O 1
ATOM 1262 N N . THR A 1 163 ? -9.681 -6.818 -12.545 1.00 95.25 163 THR A N 1
ATOM 1263 C CA . THR A 1 163 ? -10.613 -6.886 -11.419 1.00 95.25 163 THR A CA 1
ATOM 1264 C C . THR A 1 163 ? -10.169 -5.982 -10.266 1.00 95.25 163 THR A C 1
ATOM 1266 O O . THR A 1 163 ? -9.002 -5.623 -10.142 1.00 95.25 163 THR A O 1
ATOM 1269 N N . ALA A 1 164 ? -11.101 -5.593 -9.405 1.00 94.31 164 ALA A N 1
ATOM 1270 C CA . ALA A 1 164 ? -10.822 -4.838 -8.197 1.00 94.31 164 ALA A CA 1
ATOM 1271 C C . ALA A 1 164 ? -10.051 -5.688 -7.179 1.00 94.31 164 ALA A C 1
ATOM 1273 O O . ALA A 1 164 ? -10.318 -6.877 -6.998 1.00 94.31 164 ALA A O 1
ATOM 1274 N N . GLY A 1 165 ? -9.179 -5.039 -6.412 1.00 93.62 165 GLY A N 1
ATOM 1275 C CA . GLY A 1 165 ? -8.416 -5.656 -5.335 1.00 93.62 165 GLY A CA 1
ATOM 1276 C C . GLY A 1 165 ? -6.911 -5.703 -5.602 1.00 93.62 165 GLY A C 1
ATOM 1277 O O . GLY A 1 165 ? -6.414 -5.053 -6.524 1.00 93.62 165 GLY A O 1
ATOM 1278 N N . PRO A 1 166 ? -6.158 -6.398 -4.734 1.00 94.56 166 PRO A N 1
ATOM 1279 C CA . PRO A 1 166 ? -4.712 -6.513 -4.858 1.00 94.56 166 PRO A CA 1
ATOM 1280 C C . PRO A 1 166 ? -4.333 -7.449 -6.011 1.00 94.56 166 PRO A C 1
ATOM 1282 O O . PRO A 1 166 ? -4.824 -8.573 -6.084 1.00 94.56 166 PRO A O 1
ATOM 1285 N N . HIS A 1 167 ? -3.420 -6.987 -6.859 1.00 95.94 167 HIS A N 1
ATOM 1286 C CA . HIS A 1 167 ? -2.859 -7.721 -7.991 1.00 95.94 167 HIS A CA 1
ATOM 1287 C C . HIS A 1 167 ? -1.339 -7.534 -8.042 1.00 95.94 167 HIS A C 1
ATOM 1289 O O . HIS A 1 167 ? -0.821 -6.467 -7.695 1.00 95.94 167 HIS A O 1
ATOM 1295 N N . ASP A 1 168 ? -0.621 -8.548 -8.521 1.00 96.31 168 ASP A N 1
ATOM 1296 C CA . ASP A 1 168 ? 0.826 -8.468 -8.734 1.00 96.31 168 ASP A CA 1
ATOM 1297 C C . ASP A 1 168 ? 1.113 -7.958 -10.151 1.00 96.31 168 ASP A C 1
ATOM 1299 O O . ASP A 1 168 ? 0.801 -8.622 -11.142 1.00 96.31 168 ASP A O 1
ATOM 1303 N N . VAL A 1 169 ? 1.757 -6.794 -10.266 1.00 98.06 169 VAL A N 1
ATOM 1304 C CA . VAL A 1 169 ? 2.188 -6.228 -11.549 1.00 98.06 169 VAL A CA 1
ATOM 1305 C C . VAL A 1 169 ? 3.686 -6.453 -11.720 1.00 98.06 169 VAL A C 1
ATOM 1307 O O . VAL A 1 169 ? 4.511 -5.985 -10.929 1.00 98.06 169 VAL A O 1
ATOM 1310 N N . GLY A 1 170 ? 4.044 -7.167 -12.783 1.00 98.12 170 GLY A N 1
ATOM 1311 C CA . GLY A 1 170 ? 5.425 -7.446 -13.155 1.00 98.12 170 GLY A CA 1
ATOM 1312 C C . GLY A 1 170 ? 5.755 -6.852 -14.514 1.00 98.12 170 GLY A C 1
ATOM 1313 O O . GLY A 1 170 ? 4.957 -6.931 -15.436 1.00 98.12 170 GLY A O 1
ATOM 1314 N N . VAL A 1 171 ? 6.942 -6.284 -14.687 1.00 98.44 171 VAL A N 1
ATOM 1315 C CA . VAL A 1 171 ? 7.455 -5.940 -16.017 1.00 98.44 171 VAL A CA 1
ATOM 1316 C C . VAL A 1 171 ? 8.907 -6.366 -16.092 1.00 98.44 171 VAL A C 1
ATOM 1318 O O . VAL A 1 171 ? 9.688 -5.998 -15.218 1.00 98.44 171 VAL A O 1
ATOM 1321 N N . THR A 1 172 ? 9.285 -7.153 -17.095 1.00 98.19 172 THR A N 1
ATOM 1322 C CA . THR A 1 172 ? 10.602 -7.803 -17.136 1.00 98.19 172 THR A CA 1
ATOM 1323 C C . THR A 1 172 ? 11.061 -8.130 -18.554 1.00 98.19 172 THR A C 1
ATOM 1325 O O . THR A 1 172 ? 10.295 -8.039 -19.511 1.00 98.19 172 THR A O 1
ATOM 1328 N N . PHE A 1 173 ? 12.325 -8.519 -18.695 1.00 97.25 173 PHE A N 1
ATOM 1329 C CA . PHE A 1 173 ? 12.885 -8.997 -19.955 1.00 97.25 173 PHE A CA 1
ATOM 1330 C C . PHE A 1 173 ? 13.234 -10.480 -19.828 1.00 97.25 173 PHE A C 1
ATOM 1332 O O . PHE A 1 173 ? 13.932 -10.843 -18.881 1.00 97.25 173 PHE A O 1
ATOM 1339 N N . PRO A 1 174 ? 12.864 -11.345 -20.783 1.00 95.50 174 PRO A N 1
ATOM 1340 C CA . PRO A 1 174 ? 13.453 -12.673 -20.890 1.00 95.50 174 PRO A CA 1
ATOM 1341 C C . PRO A 1 174 ? 14.985 -12.603 -20.895 1.00 95.50 174 PRO A C 1
ATOM 1343 O O . PRO A 1 174 ? 15.594 -11.808 -21.623 1.00 95.50 174 PRO A O 1
ATOM 1346 N N . LYS A 1 175 ? 15.626 -13.426 -20.061 1.00 91.44 175 LYS A N 1
ATOM 1347 C CA . LYS A 1 175 ? 17.082 -13.483 -19.948 1.00 91.44 175 LYS A CA 1
ATOM 1348 C C . LYS A 1 175 ? 17.632 -14.163 -21.192 1.00 91.44 175 LYS A C 1
ATOM 1350 O O . LYS A 1 175 ? 17.434 -15.353 -21.419 1.00 91.44 175 LYS A O 1
ATOM 1355 N N . GLN A 1 176 ? 18.328 -13.385 -22.011 1.00 83.75 176 GLN A N 1
ATOM 1356 C CA . GLN A 1 176 ? 19.088 -13.917 -23.134 1.00 83.75 176 GLN A CA 1
ATOM 1357 C C . GLN A 1 176 ? 20.360 -14.582 -22.603 1.00 83.75 176 GLN A C 1
ATOM 1359 O O . GLN A 1 176 ? 20.967 -14.104 -21.644 1.00 83.75 176 GLN A O 1
ATOM 1364 N N . SER A 1 177 ? 20.767 -15.688 -23.223 1.00 74.25 177 SER A N 1
ATOM 1365 C CA . SER A 1 177 ? 22.017 -16.359 -22.873 1.00 74.25 177 SER A CA 1
ATOM 1366 C C . SER A 1 177 ? 23.197 -15.421 -23.113 1.00 74.25 177 SER A C 1
ATOM 1368 O O . SER A 1 177 ? 23.400 -14.958 -24.237 1.00 74.25 177 SER A O 1
ATOM 1370 N N . SER A 1 178 ? 23.994 -15.183 -22.078 1.00 68.88 178 SER A N 1
ATOM 1371 C CA . SER A 1 178 ? 25.274 -14.490 -22.173 1.00 68.88 178 SER A CA 1
ATOM 1372 C C . SER A 1 178 ? 26.409 -15.439 -21.794 1.00 68.88 178 SER A C 1
ATOM 1374 O O . SER A 1 178 ? 26.231 -16.372 -21.008 1.00 68.88 178 SER A O 1
ATOM 1376 N N . ALA A 1 179 ? 27.583 -15.218 -22.383 1.00 64.62 179 ALA A N 1
ATOM 1377 C CA . ALA A 1 179 ? 28.810 -15.831 -21.894 1.00 64.62 179 ALA A CA 1
ATOM 1378 C C . ALA A 1 179 ? 29.310 -15.040 -20.680 1.00 64.62 179 ALA A C 1
ATOM 1380 O O . ALA A 1 179 ? 29.190 -13.812 -20.649 1.00 64.62 179 ALA A O 1
ATOM 1381 N N . LEU A 1 180 ? 29.892 -15.735 -19.700 1.00 66.25 180 LEU A N 1
ATOM 1382 C CA . LEU A 1 180 ? 30.633 -15.068 -18.636 1.00 66.25 180 LEU A CA 1
ATOM 1383 C C . LEU A 1 180 ? 31.793 -14.288 -19.262 1.00 66.25 180 LEU A C 1
ATOM 1385 O O . LEU A 1 180 ? 32.500 -14.791 -20.136 1.00 66.25 180 LEU A O 1
ATOM 1389 N N . LEU A 1 181 ? 31.968 -13.042 -18.828 1.00 67.38 181 LEU A N 1
ATOM 1390 C CA . LEU A 1 181 ? 33.119 -12.237 -19.213 1.00 67.38 181 LEU A CA 1
ATOM 1391 C C . LEU A 1 181 ? 34.368 -12.826 -18.549 1.00 67.38 181 LEU A C 1
ATOM 1393 O O . LEU A 1 181 ? 34.576 -12.671 -17.349 1.00 67.38 181 LEU A O 1
ATOM 1397 N N . GLU A 1 182 ? 35.195 -13.504 -19.339 1.00 69.44 182 GLU A N 1
ATOM 1398 C CA . GLU A 1 182 ? 36.508 -13.990 -18.913 1.00 69.44 182 GLU A CA 1
ATOM 1399 C C . GLU A 1 182 ? 37.536 -12.863 -19.063 1.00 69.44 182 GLU A C 1
ATOM 1401 O O . GLU A 1 182 ? 38.235 -12.744 -20.070 1.00 69.44 182 GLU A O 1
ATOM 1406 N N . THR A 1 183 ? 37.587 -11.978 -18.070 1.00 76.38 183 THR A N 1
ATOM 1407 C CA . THR A 1 183 ? 38.553 -10.874 -18.003 1.00 76.38 183 THR A CA 1
ATOM 1408 C C . THR A 1 183 ? 39.492 -11.046 -16.813 1.00 76.38 183 THR A C 1
ATOM 1410 O O . THR A 1 183 ? 39.087 -11.532 -15.762 1.00 76.38 183 THR A O 1
ATOM 1413 N N . GLU A 1 184 ? 40.754 -10.618 -16.952 1.00 78.62 184 GLU A N 1
ATOM 1414 C CA . GLU A 1 184 ? 41.743 -10.682 -15.855 1.00 78.62 184 GLU A CA 1
ATOM 1415 C C . GLU A 1 184 ? 41.333 -9.837 -14.635 1.00 78.62 184 GLU A C 1
ATOM 1417 O O . GLU A 1 184 ? 41.722 -10.135 -13.508 1.00 78.62 184 GLU A O 1
ATOM 1422 N N . ALA A 1 185 ? 40.534 -8.788 -14.856 1.00 78.50 185 ALA A N 1
ATOM 1423 C CA . ALA A 1 185 ? 39.941 -7.966 -13.809 1.00 78.50 185 ALA A CA 1
ATOM 1424 C C . ALA A 1 185 ? 38.460 -8.314 -13.624 1.00 78.50 185 ALA A C 1
ATOM 1426 O O . ALA A 1 185 ? 37.739 -8.485 -14.610 1.00 78.50 185 ALA A O 1
ATOM 1427 N N . GLN A 1 186 ? 38.000 -8.355 -12.371 1.00 79.75 186 GLN A N 1
ATOM 1428 C CA . GLN A 1 186 ? 36.581 -8.507 -12.063 1.00 79.75 186 GLN A CA 1
ATOM 1429 C C . GLN A 1 186 ? 35.798 -7.310 -12.635 1.00 79.75 186 GLN A C 1
ATOM 1431 O O . GLN A 1 186 ? 36.158 -6.162 -12.348 1.00 79.75 186 GLN A O 1
ATOM 1436 N N . PRO A 1 187 ? 34.751 -7.540 -13.447 1.00 81.06 187 PRO A N 1
ATOM 1437 C CA . PRO A 1 187 ? 33.904 -6.459 -13.923 1.00 81.06 187 PRO A CA 1
ATOM 1438 C C . PRO A 1 187 ? 33.100 -5.862 -12.764 1.00 81.06 187 PRO A C 1
ATOM 1440 O O . PRO A 1 187 ? 32.749 -6.563 -11.809 1.00 81.06 187 PRO A O 1
ATOM 1443 N N . LEU A 1 188 ? 32.774 -4.573 -12.884 1.00 85.62 188 LEU A N 1
ATOM 1444 C CA . LEU A 1 188 ? 31.783 -3.945 -12.009 1.00 85.62 188 LEU A CA 1
ATOM 1445 C C . LEU A 1 188 ? 30.476 -4.734 -12.086 1.00 85.62 188 LEU A C 1
ATOM 1447 O O . LEU A 1 188 ? 30.119 -5.217 -13.157 1.00 85.62 188 LEU A O 1
ATOM 1451 N N . GLN A 1 189 ? 29.795 -4.862 -10.956 1.00 88.38 189 GLN A N 1
ATOM 1452 C CA . GLN A 1 189 ? 28.486 -5.504 -10.846 1.00 88.38 189 GLN A CA 1
ATOM 1453 C C . GLN A 1 189 ? 27.354 -4.495 -11.072 1.00 88.38 189 GLN A C 1
ATOM 1455 O O . GLN A 1 189 ? 26.260 -4.861 -11.499 1.00 88.38 189 GLN A O 1
ATOM 1460 N N . SER A 1 190 ? 27.625 -3.210 -10.838 1.00 92.38 190 SER A N 1
ATOM 1461 C CA . SER A 1 190 ? 26.636 -2.145 -10.986 1.00 92.38 190 SER A CA 1
ATOM 1462 C C . SER A 1 190 ? 26.539 -1.616 -12.420 1.00 92.38 190 SER A C 1
ATOM 1464 O O . SER A 1 190 ? 27.521 -1.132 -12.993 1.00 92.38 190 SER A O 1
ATOM 1466 N N . HIS A 1 191 ? 25.322 -1.617 -12.980 1.00 92.12 191 HIS A N 1
ATOM 1467 C CA . HIS A 1 191 ? 25.010 -1.203 -14.357 1.00 92.12 191 HIS A CA 1
ATOM 1468 C C . HIS A 1 191 ? 23.704 -0.395 -14.435 1.00 92.12 191 HIS A C 1
ATOM 1470 O O . HIS A 1 191 ? 22.640 -0.907 -14.787 1.00 92.12 191 HIS A O 1
ATOM 1476 N N . TYR A 1 192 ? 23.773 0.904 -14.125 1.00 91.50 192 TYR A N 1
ATOM 1477 C CA . TYR A 1 192 ? 22.582 1.764 -14.042 1.00 91.50 192 TYR A CA 1
ATOM 1478 C C . TYR A 1 192 ? 22.678 3.122 -14.768 1.00 91.50 192 TYR A C 1
ATOM 1480 O O . TYR A 1 192 ? 21.701 3.874 -14.816 1.00 91.50 192 TYR A O 1
ATOM 1488 N N . ASN A 1 193 ? 23.815 3.473 -15.375 1.00 87.56 193 ASN A N 1
ATOM 1489 C CA . ASN A 1 193 ? 23.975 4.705 -16.166 1.00 87.56 193 ASN A CA 1
ATOM 1490 C C . ASN A 1 193 ? 24.787 4.453 -17.453 1.00 87.56 193 ASN A C 1
ATOM 1492 O O . ASN A 1 193 ? 24.922 3.318 -17.860 1.00 87.56 193 ASN A O 1
ATOM 1496 N N . GLU A 1 194 ? 25.287 5.483 -18.145 1.00 86.25 194 GLU A N 1
ATOM 1497 C CA . GLU A 1 194 ? 26.062 5.310 -19.400 1.00 86.25 194 GLU A CA 1
ATOM 1498 C C . GLU A 1 194 ? 27.514 5.799 -19.314 1.00 86.25 194 GLU A C 1
ATOM 1500 O O . GLU A 1 194 ? 28.246 5.770 -20.299 1.00 86.25 194 GLU A O 1
ATOM 1505 N N . ARG A 1 195 ? 27.949 6.311 -18.158 1.00 84.12 195 ARG A N 1
ATOM 1506 C CA . ARG A 1 195 ? 29.293 6.898 -18.015 1.00 84.12 195 ARG A CA 1
ATOM 1507 C C . ARG A 1 195 ? 30.193 6.122 -17.072 1.00 84.12 195 ARG A C 1
ATOM 1509 O O . ARG A 1 195 ? 31.343 5.883 -17.407 1.00 84.12 195 ARG A O 1
ATOM 1516 N N . ARG A 1 196 ? 29.703 5.820 -15.873 1.00 83.94 196 ARG A N 1
ATOM 1517 C CA . ARG A 1 196 ? 30.482 5.161 -14.812 1.00 83.94 196 ARG A CA 1
ATOM 1518 C C . ARG A 1 196 ? 30.085 3.704 -14.635 1.00 83.94 196 ARG A C 1
ATOM 1520 O O . ARG A 1 196 ? 30.954 2.869 -14.463 1.00 83.94 196 ARG A O 1
ATOM 1527 N N . HIS A 1 197 ? 28.789 3.437 -14.740 1.00 89.75 197 HIS A N 1
ATOM 1528 C CA . HIS A 1 197 ? 28.179 2.122 -14.571 1.00 89.75 197 HIS A CA 1
ATOM 1529 C C . HIS A 1 197 ? 27.381 1.817 -15.839 1.00 89.75 197 HIS A C 1
ATOM 1531 O O . HIS A 1 197 ? 26.152 1.872 -15.780 1.00 89.75 197 HIS A O 1
ATOM 1537 N N . PRO A 1 198 ? 28.055 1.667 -17.002 1.00 89.00 198 PRO A N 1
ATOM 1538 C CA . PRO A 1 198 ? 27.398 1.543 -18.297 1.00 89.00 198 PRO A CA 1
ATOM 1539 C C . PRO A 1 198 ? 26.396 0.389 -18.273 1.00 89.00 198 PRO A C 1
ATOM 1541 O O . PRO A 1 198 ? 26.761 -0.734 -17.921 1.00 89.00 198 PRO A O 1
ATOM 1544 N N . ARG A 1 199 ? 25.149 0.670 -18.659 1.00 90.56 199 ARG A N 1
ATOM 1545 C CA . ARG A 1 199 ? 24.116 -0.349 -18.832 1.00 90.56 199 ARG A CA 1
ATOM 1546 C C . ARG A 1 199 ? 24.546 -1.314 -19.927 1.00 90.56 199 ARG A C 1
ATOM 1548 O O . ARG A 1 199 ? 25.002 -0.893 -21.004 1.00 90.56 199 ARG A O 1
ATOM 1555 N N . GLN A 1 200 ? 24.399 -2.601 -19.637 1.00 88.31 200 GLN A N 1
ATOM 1556 C CA . GLN A 1 200 ? 24.679 -3.655 -20.603 1.00 88.31 200 GLN A CA 1
ATOM 1557 C C . GLN A 1 200 ? 23.449 -3.901 -21.468 1.00 88.31 200 GLN A C 1
ATOM 1559 O O . GLN A 1 200 ? 23.576 -4.073 -22.681 1.00 88.31 200 GLN A O 1
ATOM 1564 N N . THR A 1 201 ? 22.267 -3.826 -20.855 1.00 91.44 201 THR A N 1
ATOM 1565 C CA . THR A 1 201 ? 20.985 -4.059 -21.510 1.00 91.44 201 THR A CA 1
ATOM 1566 C C . THR A 1 201 ? 19.960 -2.950 -21.211 1.00 91.44 201 THR A C 1
ATOM 1568 O O . THR A 1 201 ? 20.155 -2.137 -20.298 1.00 91.44 201 THR A O 1
ATOM 1571 N N . PRO A 1 202 ? 18.868 -2.848 -21.997 1.00 94.12 202 PRO A N 1
ATOM 1572 C CA . PRO A 1 202 ? 17.754 -1.957 -21.697 1.00 94.12 202 PRO A CA 1
ATOM 1573 C C . PRO A 1 202 ? 17.137 -2.261 -20.333 1.00 94.12 202 PRO A C 1
ATOM 1575 O O . PRO A 1 202 ? 17.023 -3.419 -19.929 1.00 94.12 202 PRO A O 1
ATOM 1578 N N . ALA A 1 203 ? 16.694 -1.208 -19.655 1.00 95.81 203 ALA A N 1
ATOM 1579 C CA . ALA A 1 203 ? 16.134 -1.273 -18.312 1.00 95.81 203 ALA A CA 1
ATOM 1580 C C . ALA A 1 203 ? 14.840 -0.463 -18.219 1.00 95.81 203 ALA A C 1
ATOM 1582 O O . ALA A 1 203 ? 14.634 0.487 -18.979 1.00 95.81 203 ALA A O 1
ATOM 1583 N N . ILE A 1 204 ? 13.988 -0.813 -17.263 1.00 97.38 204 ILE A N 1
ATOM 1584 C CA . ILE A 1 204 ? 12.729 -0.120 -16.987 1.00 97.38 204 ILE A CA 1
ATOM 1585 C C . ILE A 1 204 ? 13.008 1.101 -16.115 1.00 97.38 204 ILE A C 1
ATOM 1587 O O . ILE A 1 204 ? 13.774 1.032 -15.157 1.00 97.38 204 ILE A O 1
ATOM 1591 N N . TYR A 1 205 ? 12.398 2.231 -16.451 1.00 96.94 205 TYR A N 1
ATOM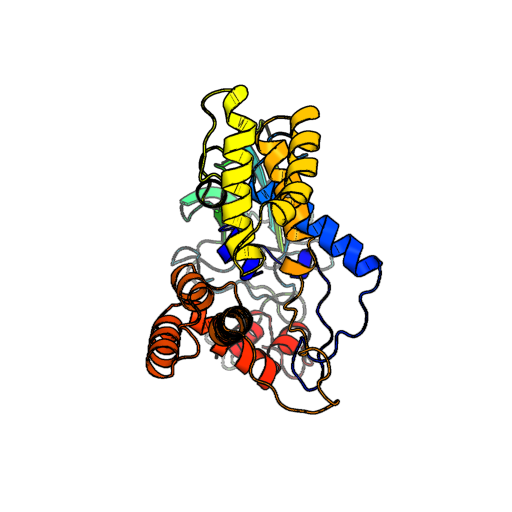 1592 C CA . TYR A 1 205 ? 12.467 3.459 -15.663 1.00 96.94 205 TYR A CA 1
ATOM 1593 C C . TYR A 1 205 ? 11.242 3.636 -14.773 1.00 96.94 205 TYR A C 1
ATOM 1595 O O . TYR A 1 205 ? 11.370 3.990 -13.602 1.00 96.94 205 TYR A O 1
ATOM 1603 N N . GLN A 1 206 ? 10.057 3.409 -15.335 1.00 97.44 206 GLN A N 1
ATOM 1604 C CA . GLN A 1 206 ? 8.799 3.509 -14.608 1.00 97.44 206 GLN A CA 1
ATOM 1605 C C . GLN A 1 206 ? 7.701 2.693 -15.286 1.00 97.44 206 GLN A C 1
ATOM 1607 O O . GLN A 1 206 ? 7.748 2.452 -16.497 1.00 97.44 206 GLN A O 1
ATOM 1612 N N . VAL A 1 207 ? 6.690 2.366 -14.493 1.00 98.38 207 VAL A N 1
ATOM 1613 C CA . VAL A 1 207 ? 5.393 1.847 -14.918 1.00 98.38 207 VAL A CA 1
ATOM 1614 C C . VAL A 1 207 ? 4.334 2.854 -14.477 1.00 98.38 207 VAL A C 1
ATOM 1616 O O . VAL A 1 207 ? 4.382 3.363 -13.357 1.00 98.38 207 VAL A O 1
ATOM 1619 N N . SER A 1 208 ? 3.412 3.194 -15.367 1.00 98.06 208 SER A N 1
ATOM 1620 C CA . SER A 1 208 ? 2.288 4.086 -15.093 1.00 98.06 208 SER A CA 1
ATOM 1621 C C . SER A 1 208 ? 0.990 3.317 -15.279 1.00 98.06 208 SER A C 1
ATOM 1623 O O . SER A 1 208 ? 0.818 2.673 -16.309 1.00 98.06 208 SER A O 1
ATOM 1625 N N . ILE A 1 209 ? 0.102 3.379 -14.292 1.00 97.62 209 ILE A N 1
ATOM 1626 C CA . ILE A 1 209 ? -1.206 2.720 -14.312 1.00 97.62 209 ILE A CA 1
ATOM 1627 C C . ILE A 1 209 ? -2.256 3.824 -14.307 1.00 97.62 209 ILE A C 1
ATOM 1629 O O . ILE A 1 209 ? -2.311 4.622 -13.372 1.00 97.62 209 ILE A O 1
ATOM 1633 N N . THR A 1 210 ? -3.053 3.899 -15.371 1.00 97.12 210 THR A N 1
ATOM 1634 C CA . THR A 1 210 ? -4.115 4.897 -15.525 1.00 97.12 210 THR A CA 1
ATOM 1635 C C . THR A 1 210 ? -5.480 4.226 -15.631 1.00 97.12 210 THR A C 1
ATOM 1637 O O . THR A 1 210 ? -5.691 3.383 -16.497 1.00 97.12 210 THR A O 1
ATOM 1640 N N . GLY A 1 211 ? -6.424 4.608 -14.774 1.00 93.75 211 GLY A N 1
ATOM 1641 C CA . GLY A 1 211 ? -7.778 4.049 -14.751 1.00 93.75 211 GLY A CA 1
ATOM 1642 C C . GLY A 1 211 ? -8.499 4.300 -13.419 1.00 93.75 211 GLY A C 1
ATOM 1643 O O . GLY A 1 211 ? -8.026 5.108 -12.615 1.00 93.75 211 GLY A O 1
ATOM 1644 N N . PRO A 1 212 ? -9.646 3.646 -13.173 1.00 93.25 212 PRO A N 1
ATOM 1645 C CA . PRO A 1 212 ? -10.361 2.769 -14.102 1.00 93.25 212 PRO A CA 1
ATOM 1646 C C . PRO A 1 212 ? -11.013 3.555 -15.247 1.00 93.25 212 PRO A C 1
ATOM 1648 O O . PRO A 1 212 ? -11.608 4.616 -15.050 1.00 93.25 212 PRO A O 1
ATOM 1651 N N . TYR A 1 213 ? -10.952 3.011 -16.456 1.00 92.81 213 TYR A N 1
ATOM 1652 C CA . TYR A 1 213 ? -11.856 3.354 -17.547 1.00 92.81 213 TYR A CA 1
ATOM 1653 C C . TYR A 1 213 ? -13.031 2.374 -17.541 1.00 92.81 213 TYR A C 1
ATOM 1655 O O . TYR A 1 213 ? -12.847 1.192 -17.273 1.00 92.81 213 TYR A O 1
ATOM 1663 N N . ALA A 1 214 ? -14.233 2.857 -17.872 1.00 90.62 214 ALA A N 1
ATOM 1664 C CA . ALA A 1 214 ? -15.463 2.054 -17.841 1.00 90.62 214 ALA A CA 1
ATOM 1665 C C . ALA A 1 214 ? -15.640 1.261 -16.519 1.00 90.62 214 ALA A C 1
ATOM 1667 O O . ALA A 1 214 ? -15.715 0.032 -16.555 1.00 90.62 214 ALA A O 1
ATOM 1668 N N . PRO A 1 215 ? -15.679 1.948 -15.360 1.00 90.19 215 PRO A N 1
ATOM 1669 C CA . PRO A 1 215 ? -15.765 1.291 -14.059 1.00 90.19 215 PRO A CA 1
ATOM 1670 C C . PRO A 1 215 ? -17.065 0.494 -13.903 1.00 90.19 215 PRO A C 1
ATOM 1672 O O . PRO A 1 215 ? -18.143 0.992 -14.241 1.00 90.19 215 PRO A O 1
ATOM 1675 N N . GLN A 1 216 ? -16.961 -0.727 -13.376 1.00 84.81 216 GLN A N 1
ATOM 1676 C CA . GLN A 1 216 ? -18.086 -1.658 -13.202 1.00 84.81 216 GLN A CA 1
ATOM 1677 C C . GLN A 1 216 ? -18.447 -1.922 -11.731 1.00 84.81 216 GLN A C 1
ATOM 1679 O O . GLN A 1 216 ? -19.551 -2.388 -11.467 1.00 84.81 216 GLN A O 1
ATOM 1684 N N . GLY A 1 217 ? -17.581 -1.556 -10.781 1.00 82.19 217 GLY A N 1
ATOM 1685 C CA . GLY A 1 217 ? -17.799 -1.744 -9.343 1.00 82.19 217 GLY A CA 1
ATOM 1686 C C . GLY A 1 217 ? -16.585 -2.375 -8.671 1.00 82.19 217 GLY A C 1
ATOM 1687 O O . GLY A 1 217 ? -15.500 -2.384 -9.242 1.00 82.19 217 GLY A O 1
ATOM 1688 N N . ALA A 1 218 ? -16.751 -2.877 -7.452 1.00 85.00 218 ALA A N 1
ATOM 1689 C CA . ALA A 1 218 ? -15.682 -3.551 -6.719 1.00 85.00 218 ALA A CA 1
ATOM 1690 C C . ALA A 1 218 ? -16.243 -4.686 -5.860 1.00 85.00 218 ALA A C 1
ATOM 1692 O O . ALA A 1 218 ? -15.842 -4.828 -4.722 1.00 85.00 218 ALA A O 1
ATOM 1693 N N . ASP A 1 219 ? -17.218 -5.459 -6.332 1.00 78.88 219 ASP A N 1
ATOM 1694 C CA . ASP A 1 219 ? -18.140 -6.187 -5.444 1.00 78.88 219 ASP A CA 1
ATOM 1695 C C . ASP A 1 219 ? -17.485 -7.188 -4.475 1.00 78.88 219 ASP A C 1
ATOM 1697 O O . ASP A 1 219 ? -18.003 -7.389 -3.368 1.00 78.88 219 ASP A O 1
ATOM 1701 N N . ASP A 1 220 ? -16.346 -7.780 -4.846 1.00 86.88 220 ASP A N 1
ATOM 1702 C CA . ASP A 1 220 ? -15.715 -8.872 -4.102 1.00 86.88 220 ASP A CA 1
ATOM 1703 C C . ASP A 1 220 ? -14.195 -8.714 -3.901 1.00 86.88 220 ASP A C 1
ATOM 1705 O O . ASP A 1 220 ? -13.395 -9.551 -4.315 1.00 86.88 220 ASP A O 1
ATOM 1709 N N . THR A 1 221 ? -13.783 -7.643 -3.218 1.00 93.81 221 THR A N 1
ATOM 1710 C CA . THR A 1 221 ? -12.383 -7.457 -2.797 1.00 93.81 221 THR A CA 1
ATOM 1711 C C . THR A 1 221 ? -12.123 -8.005 -1.387 1.00 93.81 221 THR A C 1
ATOM 1713 O O . THR A 1 221 ? -13.038 -8.033 -0.551 1.00 93.81 221 THR A O 1
ATOM 1716 N N . PRO A 1 222 ? -10.870 -8.378 -1.047 1.00 94.94 222 PRO A N 1
ATOM 1717 C CA . PRO A 1 222 ? -10.504 -8.738 0.325 1.00 94.94 222 PRO A CA 1
ATOM 1718 C C . PRO A 1 222 ? -10.896 -7.666 1.351 1.00 94.94 222 PRO A C 1
ATOM 1720 O O . PRO A 1 222 ? -11.415 -7.994 2.420 1.00 94.94 222 PRO A O 1
ATOM 1723 N N . SER A 1 223 ? -10.734 -6.387 1.000 1.00 95.38 223 SER A N 1
ATOM 1724 C CA . SER A 1 223 ? -11.130 -5.268 1.855 1.00 95.38 223 SER A CA 1
ATOM 1725 C C . SER A 1 223 ? -12.626 -5.211 2.105 1.00 95.38 223 SER A C 1
ATOM 1727 O O . SER A 1 223 ? -13.055 -5.058 3.247 1.00 95.38 223 SER A O 1
ATOM 1729 N N . ARG A 1 224 ? -13.450 -5.411 1.077 1.00 94.62 224 ARG A N 1
ATOM 1730 C CA . ARG A 1 224 ? -14.904 -5.404 1.253 1.00 94.62 224 ARG A CA 1
ATOM 1731 C C . ARG A 1 224 ? -15.401 -6.596 2.044 1.00 94.62 224 ARG A C 1
ATOM 1733 O O . ARG A 1 224 ? -16.281 -6.421 2.878 1.00 94.62 224 ARG A O 1
ATOM 1740 N N . ARG A 1 225 ? -14.816 -7.782 1.856 1.00 94.56 225 ARG A N 1
ATOM 1741 C CA . ARG A 1 225 ? -15.114 -8.943 2.714 1.00 94.56 225 ARG A CA 1
ATOM 1742 C C . ARG A 1 225 ? -14.791 -8.661 4.183 1.00 94.56 225 ARG A C 1
ATOM 1744 O O . ARG A 1 225 ? -15.470 -9.189 5.056 1.00 94.56 225 ARG A O 1
ATOM 1751 N N . ARG A 1 226 ? -13.773 -7.834 4.455 1.00 94.56 226 ARG A N 1
ATOM 1752 C CA . ARG A 1 226 ? -13.401 -7.423 5.815 1.00 94.56 226 ARG A CA 1
ATOM 1753 C C . ARG A 1 226 ? -14.318 -6.336 6.387 1.00 94.56 226 ARG A C 1
ATOM 1755 O O . ARG A 1 226 ? -14.613 -6.385 7.575 1.00 94.56 226 ARG A O 1
ATOM 1762 N N . ILE A 1 227 ? -14.750 -5.380 5.564 1.00 95.94 227 ILE A N 1
ATOM 1763 C CA . ILE A 1 227 ? -15.573 -4.228 5.969 1.00 95.94 227 ILE A CA 1
ATOM 1764 C C . ILE A 1 227 ? -17.050 -4.606 6.109 1.00 95.94 227 ILE A C 1
ATOM 1766 O O . ILE A 1 227 ? -17.672 -4.308 7.122 1.00 95.94 227 ILE A O 1
ATOM 1770 N N . PHE A 1 228 ? -17.630 -5.244 5.095 1.00 94.81 228 PHE A N 1
ATOM 1771 C CA . PHE A 1 228 ? -19.072 -5.458 4.996 1.00 94.81 228 PHE A CA 1
ATOM 1772 C C . PHE A 1 228 ? -19.491 -6.761 5.687 1.00 94.81 228 PHE A C 1
ATOM 1774 O O . PHE A 1 228 ? -19.816 -7.748 5.023 1.00 94.81 228 PHE A O 1
ATOM 1781 N N . SER A 1 229 ? -19.502 -6.755 7.025 1.00 93.56 229 SER A N 1
ATOM 1782 C CA . SER A 1 229 ? -20.050 -7.852 7.844 1.00 93.56 229 SER A CA 1
ATOM 1783 C C . SER A 1 229 ? -21.560 -8.038 7.653 1.00 93.56 229 SER A C 1
ATOM 1785 O O . SER A 1 229 ? -22.058 -9.158 7.740 1.00 93.56 229 SER A O 1
ATOM 1787 N N . CYS A 1 230 ? -22.266 -6.952 7.324 1.00 94.50 230 CYS A N 1
ATOM 1788 C CA . CYS A 1 230 ? -23.692 -6.922 7.016 1.00 94.50 230 CYS A CA 1
ATOM 1789 C C . CYS A 1 230 ? -23.912 -6.439 5.577 1.00 94.50 230 CYS A C 1
ATOM 1791 O O . CYS A 1 230 ? -23.220 -5.539 5.097 1.00 94.50 230 CYS A O 1
ATOM 1793 N N . ARG A 1 231 ? -24.893 -7.018 4.879 1.00 92.12 231 ARG A N 1
ATOM 1794 C CA . ARG A 1 231 ? -25.352 -6.540 3.567 1.00 92.12 231 ARG A CA 1
ATOM 1795 C C . ARG A 1 231 ? -26.856 -6.268 3.640 1.00 92.12 231 ARG A C 1
ATOM 1797 O O . ARG A 1 231 ? -27.607 -7.210 3.900 1.00 92.12 231 ARG A O 1
ATOM 1804 N N . PRO A 1 232 ? -27.307 -5.018 3.439 1.00 93.50 232 PRO A N 1
ATOM 1805 C CA . PRO A 1 232 ? -28.718 -4.683 3.584 1.00 93.50 232 PRO A CA 1
ATOM 1806 C C . PRO A 1 232 ? -29.552 -5.338 2.478 1.00 93.50 232 PRO A C 1
ATOM 1808 O O . PRO A 1 232 ? -29.145 -5.373 1.317 1.00 93.50 232 PRO A O 1
ATOM 1811 N N . SER A 1 233 ? -30.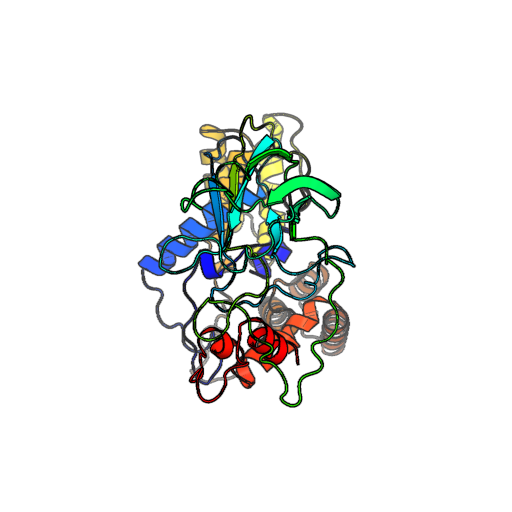740 -5.840 2.832 1.00 91.88 233 SER A N 1
ATOM 1812 C CA . SER A 1 233 ? -31.683 -6.430 1.863 1.00 91.88 233 SER A CA 1
ATOM 1813 C C . SER A 1 233 ? -32.553 -5.370 1.174 1.00 91.88 233 SER A C 1
ATOM 1815 O O . SER A 1 233 ? -33.165 -5.631 0.138 1.00 91.88 233 SER A O 1
ATOM 1817 N N . GLY A 1 234 ? -32.599 -4.164 1.740 1.00 91.88 234 GLY A N 1
ATOM 1818 C CA . GLY A 1 234 ? -33.267 -2.997 1.184 1.00 91.88 234 GLY A CA 1
ATOM 1819 C C . GLY A 1 234 ? -33.005 -1.736 2.016 1.00 91.88 234 GLY A C 1
ATOM 1820 O O . GLY A 1 234 ? -32.360 -1.815 3.063 1.00 91.88 234 GLY A O 1
ATOM 1821 N N . PRO A 1 235 ? -33.531 -0.571 1.589 1.00 90.88 235 PRO A N 1
ATOM 1822 C CA . PRO A 1 235 ? -33.223 0.722 2.208 1.00 90.88 235 PRO A CA 1
ATOM 1823 C C . PRO A 1 235 ? -33.563 0.839 3.700 1.00 90.88 235 PRO A C 1
ATOM 1825 O O . PRO A 1 235 ? -32.927 1.608 4.410 1.00 90.88 235 PRO A O 1
ATOM 1828 N N . SER A 1 236 ? -34.556 0.088 4.191 1.00 92.75 236 SER A N 1
ATOM 1829 C CA . SER A 1 236 ? -34.936 0.083 5.613 1.00 92.75 236 SER A CA 1
ATOM 1830 C C . SER A 1 236 ? -33.887 -0.554 6.522 1.00 92.75 236 SER A C 1
ATOM 1832 O O . SER A 1 236 ? -33.839 -0.231 7.705 1.00 92.75 236 SER A O 1
ATOM 1834 N N . ASP A 1 237 ? -33.065 -1.449 5.975 1.00 94.88 237 ASP A N 1
ATOM 1835 C CA . ASP A 1 237 ? -32.108 -2.253 6.741 1.00 94.88 237 ASP A CA 1
ATOM 1836 C C . ASP A 1 237 ? -30.709 -1.625 6.720 1.00 94.88 237 ASP A C 1
ATOM 1838 O O . ASP A 1 237 ? -29.835 -2.009 7.496 1.00 94.88 237 ASP A O 1
ATOM 1842 N N . GLU A 1 238 ? -30.493 -0.648 5.834 1.00 96.12 238 GLU A N 1
ATOM 1843 C CA . GLU A 1 238 ? -29.206 0.009 5.622 1.00 96.12 238 GLU A CA 1
ATOM 1844 C C . GLU A 1 238 ? -28.658 0.633 6.912 1.00 96.12 238 GLU A C 1
ATOM 1846 O O . GLU A 1 238 ? -27.502 0.408 7.255 1.00 96.12 238 GLU A O 1
ATOM 1851 N N . GLU A 1 239 ? -29.471 1.372 7.672 1.00 96.56 239 GLU A N 1
ATOM 1852 C CA . GLU A 1 239 ? -28.994 2.036 8.893 1.00 96.56 239 GLU A CA 1
ATOM 1853 C C . GLU A 1 239 ? -28.576 1.033 9.983 1.00 96.56 239 GLU A C 1
ATOM 1855 O O . GLU A 1 239 ? -27.568 1.242 10.659 1.00 96.56 239 GLU A O 1
ATOM 1860 N N . GLY A 1 240 ? -29.297 -0.088 10.102 1.00 97.19 240 GLY A N 1
ATOM 1861 C CA . GLY A 1 240 ? -28.940 -1.183 11.006 1.00 97.19 240 GLY A CA 1
ATOM 1862 C C . GLY A 1 240 ? -27.646 -1.882 10.584 1.00 97.19 240 GLY A C 1
ATOM 1863 O O . GLY A 1 240 ? -26.741 -2.039 11.402 1.00 97.19 240 GLY A O 1
ATOM 1864 N N . CYS A 1 241 ? -27.513 -2.223 9.297 1.00 97.56 241 CYS A N 1
ATOM 1865 C CA . CYS A 1 241 ? -26.280 -2.812 8.768 1.00 97.56 241 CYS A CA 1
ATOM 1866 C C . CYS A 1 241 ? -25.073 -1.877 8.922 1.00 97.56 241 CYS A C 1
ATOM 1868 O O . CYS A 1 241 ? -23.987 -2.335 9.271 1.00 97.56 241 CYS A O 1
ATOM 1870 N N . ALA A 1 242 ? -25.240 -0.576 8.671 1.00 97.88 242 ALA A N 1
ATOM 1871 C CA . ALA A 1 242 ? -24.169 0.401 8.834 1.00 97.88 242 ALA A CA 1
ATOM 1872 C C . ALA A 1 242 ? -23.687 0.468 10.288 1.00 97.88 242 ALA A C 1
ATOM 1874 O O . ALA A 1 242 ? -22.481 0.482 10.533 1.00 97.88 242 ALA A O 1
ATOM 1875 N N . ASN A 1 243 ? -24.612 0.442 11.251 1.00 97.75 243 ASN A N 1
ATOM 1876 C CA . ASN A 1 243 ? -24.265 0.418 12.668 1.00 97.75 243 ASN A CA 1
ATOM 1877 C C . ASN A 1 243 ? -23.454 -0.839 13.039 1.00 97.75 243 ASN A C 1
ATOM 1879 O O . ASN A 1 243 ? -22.421 -0.723 13.700 1.00 97.75 243 ASN A O 1
ATOM 1883 N N . GLU A 1 244 ? -23.862 -2.019 12.563 1.00 97.56 244 GLU A N 1
ATOM 1884 C CA . GLU A 1 244 ? -23.148 -3.280 12.810 1.00 97.56 244 GLU A CA 1
ATOM 1885 C C . GLU A 1 244 ? -21.728 -3.267 12.222 1.00 97.56 244 GLU A C 1
ATOM 1887 O O . GLU A 1 244 ? -20.759 -3.614 12.907 1.00 97.56 244 GLU A O 1
ATOM 1892 N N . ILE A 1 245 ? -21.594 -2.815 10.971 1.00 97.88 245 ILE A N 1
ATOM 1893 C CA . ILE A 1 245 ? -20.305 -2.674 10.282 1.00 97.88 245 ILE A CA 1
ATOM 1894 C C . ILE A 1 245 ? -19.378 -1.747 11.072 1.00 97.88 245 ILE A C 1
ATOM 1896 O O . ILE A 1 245 ? -18.243 -2.113 11.384 1.00 97.88 245 ILE A O 1
ATOM 1900 N N . LEU A 1 246 ? -19.856 -0.550 11.426 1.00 98.12 246 LEU A N 1
ATOM 1901 C CA . LEU A 1 246 ? -19.040 0.445 12.119 1.00 98.12 246 LEU A CA 1
ATOM 1902 C C . LEU A 1 246 ? -18.658 -0.016 13.520 1.00 98.12 246 LEU A C 1
ATOM 1904 O O . LEU A 1 246 ? -17.493 0.104 13.884 1.00 98.12 246 LEU A O 1
ATOM 1908 N N . THR A 1 247 ? -19.581 -0.620 14.267 1.00 97.38 247 THR A N 1
ATOM 1909 C CA . THR A 1 247 ? -19.293 -1.193 15.590 1.00 97.38 247 THR A CA 1
ATOM 1910 C C . THR A 1 247 ? -18.185 -2.242 15.509 1.00 97.38 247 THR A C 1
ATOM 1912 O O . THR A 1 247 ? -17.239 -2.216 16.302 1.00 97.38 247 THR A O 1
ATOM 1915 N N . THR A 1 248 ? -18.254 -3.125 14.510 1.00 96.12 248 THR A N 1
ATOM 1916 C CA . THR A 1 248 ? -17.257 -4.182 14.290 1.00 96.12 248 THR A CA 1
ATOM 1917 C C . THR A 1 248 ? -15.885 -3.599 13.948 1.00 96.12 248 THR A C 1
ATOM 1919 O O . THR A 1 248 ? -14.877 -3.966 14.553 1.00 96.12 248 THR A O 1
ATOM 1922 N N . LEU A 1 249 ? -15.828 -2.643 13.018 1.00 97.12 249 LEU A N 1
ATOM 1923 C CA . LEU A 1 249 ? -14.574 -2.001 12.615 1.00 97.12 249 LEU A CA 1
ATOM 1924 C C . LEU A 1 249 ? -13.967 -1.168 13.746 1.00 97.12 249 LEU A C 1
ATOM 1926 O O . LEU A 1 249 ? -12.764 -1.243 13.998 1.00 97.12 249 LEU A O 1
ATOM 1930 N N . MET A 1 250 ? -14.793 -0.396 14.451 1.00 97.56 250 MET A N 1
ATOM 1931 C CA . MET A 1 250 ? -14.358 0.478 15.536 1.00 97.56 250 MET A CA 1
ATOM 1932 C C . MET A 1 250 ? -13.791 -0.310 16.709 1.00 97.56 250 MET A C 1
ATOM 1934 O O . MET A 1 250 ? -12.807 0.132 17.296 1.00 97.56 250 MET A O 1
ATOM 1938 N N . ARG A 1 251 ? -14.328 -1.497 17.013 1.00 96.75 251 ARG A N 1
ATOM 1939 C CA . ARG A 1 251 ? -13.802 -2.364 18.077 1.00 96.75 251 ARG A CA 1
ATOM 1940 C C . ARG A 1 251 ? -12.315 -2.662 17.882 1.00 96.75 251 ARG A C 1
ATOM 1942 O O . ARG A 1 251 ? -11.535 -2.555 18.828 1.00 96.75 251 ARG A O 1
ATOM 1949 N N . HIS A 1 252 ? -11.907 -2.964 16.650 1.00 96.50 252 HIS A N 1
ATOM 1950 C CA . HIS A 1 252 ? -10.496 -3.145 16.309 1.00 96.50 252 HIS A CA 1
ATOM 1951 C C . HIS A 1 252 ? -9.749 -1.815 16.189 1.00 96.50 252 HIS A C 1
ATOM 1953 O O . HIS A 1 252 ? -8.642 -1.688 16.708 1.00 96.50 252 HIS A O 1
ATOM 1959 N N . ALA A 1 253 ? -10.338 -0.822 15.517 1.00 96.50 253 ALA A N 1
ATOM 1960 C CA . ALA A 1 253 ? -9.690 0.460 15.253 1.00 96.50 253 ALA A CA 1
ATOM 1961 C C . ALA A 1 253 ? -9.337 1.204 16.550 1.00 96.50 253 ALA A C 1
ATOM 1963 O O . ALA A 1 253 ? -8.211 1.678 16.690 1.00 96.50 253 ALA A O 1
ATOM 1964 N N . TYR A 1 254 ? -10.271 1.258 17.501 1.00 96.06 254 TYR A N 1
ATOM 1965 C CA . TYR A 1 254 ? -10.124 1.921 18.802 1.00 96.06 254 TYR A CA 1
ATOM 1966 C C . TYR A 1 254 ? -9.631 0.966 19.888 1.00 96.06 254 TYR A C 1
ATOM 1968 O O . TYR A 1 254 ? -9.315 1.397 20.993 1.00 96.06 254 TYR A O 1
ATOM 1976 N N . ARG A 1 255 ? -9.512 -0.330 19.563 1.00 96.00 255 ARG A N 1
ATOM 1977 C CA . ARG A 1 255 ? -8.843 -1.346 20.389 1.00 96.00 255 ARG A CA 1
ATOM 1978 C C . ARG A 1 255 ? -9.526 -1.555 21.741 1.00 96.00 255 ARG A C 1
ATOM 1980 O O . ARG A 1 255 ? -8.866 -1.878 22.724 1.00 96.00 255 ARG A O 1
ATOM 1987 N N . ARG A 1 256 ? -10.845 -1.357 21.792 1.00 94.44 256 ARG A N 1
ATOM 1988 C CA . ARG A 1 256 ? -11.659 -1.428 23.010 1.00 94.44 256 ARG A CA 1
ATOM 1989 C C . ARG A 1 256 ? -13.115 -1.789 22.701 1.00 94.44 256 ARG A C 1
ATOM 1991 O O . ARG A 1 256 ? -13.538 -1.672 21.549 1.00 94.44 256 ARG A O 1
ATOM 1998 N N . PRO A 1 257 ? -13.908 -2.181 23.714 1.00 94.62 257 PRO A N 1
ATOM 1999 C CA . PRO A 1 257 ? -15.359 -2.221 23.591 1.00 94.62 257 PRO A CA 1
ATOM 2000 C C . PRO A 1 257 ? -15.927 -0.869 23.137 1.00 94.62 257 PRO A C 1
ATOM 2002 O O . PRO A 1 257 ? -15.489 0.191 23.596 1.00 94.62 257 PRO A O 1
ATOM 2005 N N . ILE A 1 258 ? -16.906 -0.929 22.237 1.00 95.62 258 ILE A N 1
ATOM 2006 C CA . ILE A 1 258 ? -17.536 0.234 21.608 1.00 95.62 258 ILE A CA 1
ATOM 2007 C C . ILE A 1 258 ? -18.908 0.453 22.233 1.00 95.62 258 ILE A C 1
ATOM 2009 O O . ILE A 1 258 ? -19.678 -0.493 22.392 1.00 95.62 258 ILE A O 1
ATOM 2013 N N . SER A 1 259 ? -19.183 1.696 22.616 1.00 94.31 259 SER A N 1
ATOM 2014 C CA . SER A 1 259 ? -20.480 2.144 23.120 1.00 94.31 259 SER A CA 1
ATOM 2015 C C . SER A 1 259 ? -21.317 2.770 22.006 1.00 94.31 259 SER A C 1
ATOM 2017 O O . SER A 1 259 ? -20.777 3.206 20.991 1.00 94.31 259 SER A O 1
ATOM 2019 N N . ASP A 1 260 ? -22.626 2.894 22.222 1.00 93.00 260 ASP A N 1
ATOM 2020 C CA . ASP A 1 260 ? -23.522 3.536 21.251 1.00 93.00 260 ASP A CA 1
ATOM 2021 C C . ASP A 1 260 ? -23.083 4.975 20.924 1.00 93.00 260 ASP A C 1
ATOM 2023 O O . ASP A 1 260 ? -23.108 5.387 19.765 1.00 93.00 260 ASP A O 1
ATOM 2027 N N . VAL A 1 261 ? -22.584 5.706 21.930 1.00 94.69 261 VAL A N 1
ATOM 2028 C CA . VAL A 1 261 ? -22.089 7.087 21.790 1.00 94.69 261 VAL A CA 1
ATOM 2029 C C . VAL A 1 261 ? -20.875 7.162 20.864 1.00 94.69 261 VAL A C 1
ATOM 2031 O O . VAL A 1 261 ? -20.743 8.113 20.096 1.00 94.69 261 VAL A O 1
ATOM 2034 N N . ASP A 1 262 ? -19.999 6.154 20.892 1.00 95.38 262 ASP A N 1
ATOM 2035 C CA . ASP A 1 262 ? -18.826 6.120 20.015 1.00 95.38 262 ASP A CA 1
ATOM 2036 C C . ASP A 1 262 ? -19.246 6.058 18.536 1.00 95.38 262 ASP A C 1
ATOM 2038 O O . ASP A 1 262 ? -18.588 6.642 17.673 1.00 95.38 262 ASP A O 1
ATOM 2042 N N . VAL A 1 263 ? -20.342 5.350 18.241 1.00 96.69 263 VAL A N 1
ATOM 2043 C CA . VAL A 1 263 ? -20.821 5.073 16.877 1.00 96.69 263 VAL A CA 1
ATOM 2044 C C . VAL A 1 263 ? -21.642 6.236 16.308 1.00 96.69 263 VAL A C 1
ATOM 2046 O O . VAL A 1 263 ? -21.698 6.399 15.088 1.00 96.69 263 VAL A O 1
ATOM 2049 N N . GLU A 1 264 ? -22.233 7.090 17.151 1.00 96.44 264 GLU A N 1
ATOM 2050 C CA . GLU A 1 264 ? -23.062 8.227 16.717 1.00 96.44 264 GLU A CA 1
ATOM 2051 C C . GLU A 1 264 ? -22.329 9.172 15.755 1.00 96.44 264 GLU A C 1
ATOM 2053 O O . GLU A 1 264 ? -22.895 9.572 14.732 1.00 96.44 264 GLU A O 1
ATOM 2058 N N . GLY A 1 265 ? -21.066 9.498 16.054 1.00 96.12 265 GLY A N 1
ATOM 2059 C CA . GLY A 1 265 ? -20.234 10.375 15.227 1.00 96.12 265 GLY A CA 1
ATOM 2060 C C . GLY A 1 265 ? -20.023 9.816 13.814 1.00 96.12 265 GLY A C 1
ATOM 2061 O O . GLY A 1 265 ? -20.460 10.441 12.845 1.00 96.12 265 GLY A O 1
ATOM 2062 N N . PRO A 1 266 ? -19.411 8.626 13.663 1.00 97.88 266 PRO A N 1
ATOM 2063 C CA . PRO A 1 266 ? -19.288 7.949 12.372 1.00 97.88 266 PRO A CA 1
ATOM 2064 C C . PRO A 1 266 ? -20.629 7.732 11.652 1.00 97.88 266 PRO A C 1
ATOM 2066 O O . PRO A 1 266 ? -20.700 7.910 10.435 1.00 97.88 266 PRO A O 1
ATOM 2069 N N . MET A 1 267 ? -21.716 7.434 12.374 1.00 98.25 267 MET A N 1
ATOM 2070 C CA . MET A 1 267 ? -23.050 7.289 11.776 1.00 98.25 267 MET A CA 1
ATOM 2071 C C . MET A 1 267 ? -23.604 8.595 11.196 1.00 98.25 267 MET A C 1
ATOM 2073 O O . MET A 1 267 ? -24.358 8.558 10.223 1.00 98.25 267 MET A O 1
ATOM 2077 N N . ALA A 1 268 ? -23.239 9.760 11.735 1.00 98.00 268 ALA A N 1
ATOM 2078 C CA . ALA A 1 268 ? -23.602 11.038 11.124 1.00 98.00 268 ALA A CA 1
ATOM 2079 C C . ALA A 1 268 ? -22.956 11.198 9.736 1.00 98.00 268 ALA A C 1
ATOM 2081 O O . ALA A 1 268 ? -23.650 11.532 8.775 1.00 98.00 268 ALA A O 1
ATOM 2082 N N . PHE A 1 269 ? -21.668 10.861 9.611 1.00 97.50 269 PHE A N 1
ATOM 2083 C CA . PHE A 1 269 ? -20.961 10.856 8.324 1.00 97.50 269 PHE A CA 1
ATOM 2084 C C . PHE A 1 269 ? -21.507 9.802 7.356 1.00 97.50 269 PHE A C 1
ATOM 2086 O O . PHE A 1 269 ? -21.582 10.061 6.154 1.00 97.50 269 PHE A O 1
ATOM 2093 N N . TYR A 1 270 ? -21.941 8.645 7.868 1.00 97.94 270 TYR A N 1
ATOM 2094 C CA . TYR A 1 270 ? -22.660 7.652 7.069 1.00 97.94 270 TYR A CA 1
ATOM 2095 C C . TYR A 1 270 ? -23.927 8.250 6.450 1.00 97.94 270 TYR A C 1
ATOM 2097 O O . TYR A 1 270 ? -24.105 8.178 5.236 1.00 97.94 270 TYR A O 1
ATOM 2105 N N . ARG A 1 271 ? -24.788 8.880 7.260 1.00 97.94 271 ARG A N 1
ATOM 2106 C CA . ARG A 1 271 ? -26.046 9.482 6.783 1.00 97.94 271 ARG A CA 1
ATOM 2107 C C . ARG A 1 271 ? -25.794 10.585 5.755 1.00 97.94 271 ARG A C 1
ATOM 2109 O O . ARG A 1 271 ? -26.515 10.662 4.763 1.00 97.94 271 ARG A O 1
ATOM 2116 N N . GLU A 1 272 ? -24.764 11.404 5.963 1.00 96.38 272 GLU A N 1
ATOM 2117 C CA . GLU A 1 272 ? -24.344 12.431 5.005 1.00 96.38 272 GLU A CA 1
ATOM 2118 C C . GLU A 1 272 ? -23.925 11.804 3.668 1.00 96.38 272 GLU A C 1
ATOM 2120 O O . GLU A 1 272 ? -24.512 12.119 2.631 1.00 96.38 272 GLU A O 1
ATOM 2125 N N . GLY A 1 273 ? -22.986 10.851 3.686 1.00 94.25 273 GLY A N 1
ATOM 2126 C CA . GLY A 1 273 ? -22.522 10.167 2.474 1.00 94.25 273 GLY A CA 1
ATOM 2127 C C . GLY A 1 273 ? -23.642 9.421 1.757 1.00 94.25 273 GLY A C 1
ATOM 2128 O O . GLY A 1 273 ? -23.763 9.503 0.536 1.00 94.25 273 GLY A O 1
ATOM 2129 N N . ARG A 1 274 ? -24.539 8.790 2.519 1.00 94.75 274 ARG A N 1
ATOM 2130 C CA . ARG A 1 274 ? -25.711 8.096 1.988 1.00 94.75 274 ARG A CA 1
ATOM 2131 C C . ARG A 1 274 ? -26.709 9.033 1.304 1.00 94.75 274 ARG A C 1
ATOM 2133 O O . ARG A 1 274 ? -27.388 8.611 0.368 1.00 94.75 274 ARG A O 1
ATOM 2140 N N . SER A 1 275 ? -26.814 10.280 1.764 1.00 94.62 275 SER A N 1
ATOM 2141 C CA . SER A 1 275 ? -27.692 11.295 1.167 1.00 94.62 275 SER A CA 1
ATOM 2142 C C . SER A 1 275 ? -27.169 11.830 -0.172 1.00 94.62 275 SER A C 1
ATOM 2144 O O . SER A 1 275 ? -27.957 12.190 -1.046 1.00 94.62 275 SER A O 1
ATOM 2146 N N . GLU A 1 276 ? -25.847 11.835 -0.359 1.00 91.19 276 GLU A N 1
ATOM 2147 C CA . GLU A 1 276 ? -25.182 12.300 -1.582 1.00 91.19 276 GLU A CA 1
ATOM 2148 C C . GLU A 1 276 ? -24.871 11.159 -2.570 1.00 91.19 276 GLU A C 1
ATOM 2150 O O . GLU A 1 276 ? -24.619 11.389 -3.763 1.00 91.19 276 GLU A O 1
ATOM 2155 N N . GLY A 1 277 ? -24.879 9.918 -2.085 1.00 90.56 277 GLY A N 1
ATOM 2156 C CA . GLY A 1 277 ? -24.481 8.720 -2.811 1.00 90.56 277 GLY A CA 1
ATOM 2157 C C . GLY A 1 277 ? -25.337 7.499 -2.485 1.00 90.56 277 GLY A C 1
ATOM 2158 O O . GLY A 1 277 ? -26.562 7.568 -2.390 1.00 90.56 277 GLY A O 1
ATOM 2159 N N . ASP A 1 278 ? -24.672 6.358 -2.392 1.00 91.25 278 ASP A N 1
ATOM 2160 C CA . ASP A 1 278 ? -25.247 5.059 -2.068 1.00 91.25 278 ASP A CA 1
ATOM 2161 C C . ASP A 1 278 ? -24.791 4.595 -0.674 1.00 91.25 278 ASP A C 1
ATOM 2163 O O . ASP A 1 278 ? -24.183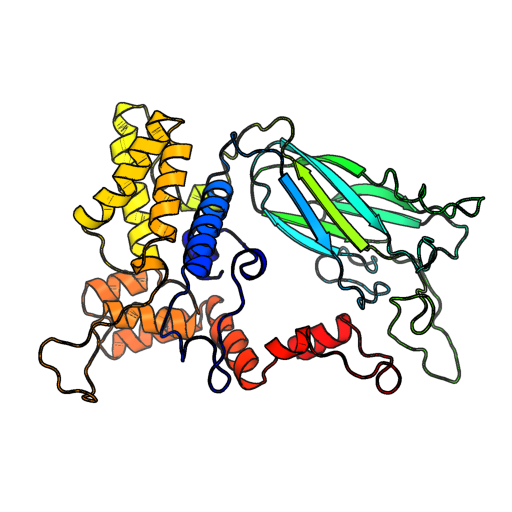 5.347 0.093 1.00 91.25 278 ASP A O 1
ATOM 2167 N N . PHE A 1 279 ? -25.158 3.364 -0.316 1.00 93.88 279 PHE A N 1
ATOM 2168 C CA . PHE A 1 279 ? -24.759 2.738 0.942 1.00 93.88 279 PHE A CA 1
ATOM 2169 C C . PHE A 1 279 ? -23.235 2.729 1.118 1.00 93.88 279 PHE A C 1
ATOM 2171 O O . PHE A 1 279 ? -22.728 3.120 2.169 1.00 93.88 279 PHE A O 1
ATOM 2178 N N . ASP A 1 280 ? -22.514 2.358 0.063 1.00 93.12 280 ASP A N 1
ATOM 2179 C CA . ASP A 1 280 ? -21.061 2.225 0.051 1.00 93.12 280 ASP A CA 1
ATOM 2180 C C . ASP A 1 280 ? -20.356 3.576 0.236 1.00 93.12 280 ASP A C 1
ATOM 2182 O O . ASP A 1 280 ? -19.406 3.667 1.015 1.00 93.12 280 ASP A O 1
ATOM 2186 N N . GLU A 1 281 ? -20.842 4.648 -0.398 1.00 92.62 281 GLU A N 1
ATOM 2187 C CA . GLU A 1 281 ? -20.355 6.014 -0.154 1.00 92.62 281 GLU A CA 1
ATOM 2188 C C . GLU A 1 281 ? -20.596 6.448 1.298 1.00 92.62 281 GLU A C 1
ATOM 2190 O O . GLU A 1 281 ? -19.714 7.047 1.919 1.00 92.62 281 GLU A O 1
ATOM 2195 N N . GLY A 1 282 ? -21.752 6.100 1.872 1.00 95.69 282 GLY A N 1
ATOM 2196 C CA . GLY A 1 282 ? -22.023 6.300 3.295 1.00 95.69 282 GLY A CA 1
ATOM 2197 C C . GLY A 1 282 ? -20.976 5.611 4.175 1.00 95.69 282 GLY A C 1
ATOM 2198 O O . GLY A 1 282 ? -20.346 6.255 5.018 1.00 95.69 282 GLY A O 1
ATOM 2199 N N . ILE A 1 283 ? -20.740 4.312 3.962 1.00 96.94 283 IL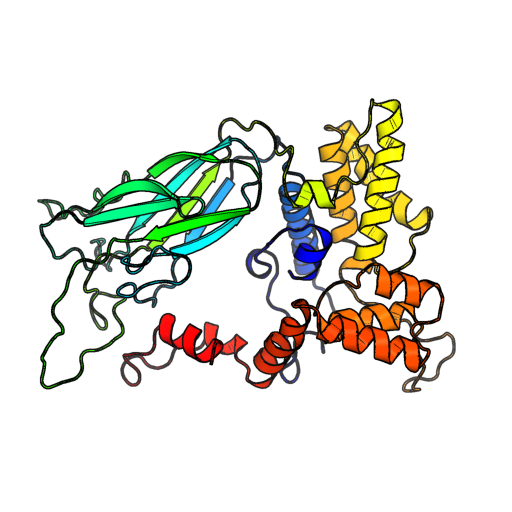E A N 1
ATOM 2200 C CA . ILE A 1 283 ? -19.744 3.546 4.729 1.00 96.94 283 ILE A CA 1
ATOM 2201 C C . ILE A 1 283 ? -18.337 4.119 4.522 1.00 96.94 283 ILE A C 1
ATOM 2203 O O . ILE A 1 283 ? -17.587 4.243 5.486 1.00 96.94 283 ILE A O 1
ATOM 2207 N N . GLY A 1 284 ? -17.981 4.542 3.307 1.00 95.19 284 GLY A N 1
ATOM 2208 C CA . GLY A 1 284 ? -16.687 5.163 3.012 1.00 95.19 284 GLY A CA 1
ATOM 2209 C C . GLY A 1 284 ? -16.442 6.470 3.772 1.00 95.19 284 GLY A C 1
ATOM 2210 O O . GLY A 1 284 ? -15.331 6.695 4.268 1.00 95.19 284 GLY A O 1
ATOM 2211 N N . ARG A 1 285 ? -17.463 7.323 3.928 1.00 96.00 285 ARG A N 1
ATOM 2212 C CA . ARG A 1 285 ? -17.357 8.547 4.746 1.00 96.00 285 ARG A CA 1
ATOM 2213 C C . ARG A 1 285 ? -17.252 8.246 6.230 1.00 96.00 285 ARG A C 1
ATOM 2215 O O . ARG A 1 285 ? -16.404 8.826 6.906 1.00 96.00 285 ARG A O 1
ATOM 2222 N N . ALA A 1 286 ? -18.059 7.315 6.725 1.00 97.81 286 ALA A N 1
ATOM 2223 C CA . ALA A 1 286 ? -17.989 6.889 8.115 1.00 97.81 286 ALA A CA 1
ATOM 2224 C C . ALA A 1 286 ? -16.635 6.246 8.448 1.00 97.81 286 ALA A C 1
ATOM 2226 O O . ALA A 1 286 ? -16.025 6.586 9.459 1.00 97.81 286 ALA A O 1
ATOM 2227 N N . LEU A 1 287 ? -16.107 5.398 7.561 1.00 97.81 287 LEU A N 1
ATOM 2228 C CA . LEU A 1 287 ? -14.774 4.817 7.696 1.00 97.81 287 LEU A CA 1
ATOM 2229 C C . LEU A 1 287 ? -13.690 5.899 7.705 1.00 97.81 287 LEU A C 1
ATOM 2231 O O . LEU A 1 287 ? -12.784 5.842 8.533 1.00 97.81 287 LEU A O 1
ATOM 2235 N N . SER A 1 288 ? -13.813 6.924 6.856 1.00 96.38 288 SER A N 1
ATOM 2236 C CA . SER A 1 288 ? -12.887 8.063 6.876 1.00 96.38 288 SER A CA 1
ATOM 2237 C C . SER A 1 288 ? -12.888 8.741 8.247 1.00 96.38 288 SER A C 1
ATOM 2239 O O . SER A 1 288 ? -11.816 9.001 8.785 1.00 96.38 288 SER A O 1
ATOM 2241 N N . ALA A 1 289 ? -14.066 8.951 8.845 1.00 96.88 289 ALA A N 1
ATOM 2242 C CA . ALA A 1 289 ? -14.189 9.521 10.185 1.00 96.88 289 ALA A CA 1
ATOM 2243 C C . ALA A 1 289 ? -13.514 8.643 11.256 1.00 96.88 289 ALA A C 1
ATOM 2245 O O . ALA A 1 289 ? -12.755 9.160 12.079 1.00 96.88 289 ALA A O 1
ATOM 2246 N N . VAL A 1 290 ? -13.711 7.319 11.203 1.00 97.88 290 VAL A N 1
ATOM 2247 C CA . VAL A 1 290 ? -13.051 6.355 12.106 1.00 97.88 290 VAL A CA 1
ATOM 2248 C C . VAL A 1 290 ? -11.527 6.432 11.980 1.00 97.88 290 VAL A C 1
ATOM 2250 O O . VAL A 1 290 ? -10.833 6.514 12.991 1.00 97.88 290 VAL A O 1
ATOM 2253 N N . LEU A 1 291 ? -10.993 6.467 10.755 1.00 96.69 291 LEU A N 1
ATOM 2254 C CA . LEU A 1 291 ? -9.547 6.535 10.502 1.00 96.69 291 LEU A CA 1
ATOM 2255 C C . LEU A 1 291 ? -8.921 7.892 10.868 1.00 96.69 291 LEU A C 1
ATOM 2257 O O . LEU A 1 291 ? -7.711 7.969 11.066 1.00 96.69 291 LEU A O 1
ATOM 2261 N N . THR A 1 292 ? -9.715 8.960 10.967 1.00 94.31 292 THR A N 1
ATOM 2262 C CA . THR A 1 292 ? -9.256 10.275 11.454 1.00 94.31 292 THR A CA 1
ATOM 2263 C C . THR A 1 292 ? -9.403 10.463 12.961 1.00 94.31 292 THR A C 1
ATOM 2265 O O . THR A 1 292 ? -8.952 11.475 13.496 1.00 94.31 292 THR A O 1
ATOM 2268 N N . SER A 1 293 ? -10.041 9.520 13.656 1.00 94.19 293 SER A N 1
ATOM 2269 C CA . SER A 1 293 ? -10.280 9.628 15.092 1.00 94.19 293 SER A CA 1
ATOM 2270 C C . SER A 1 293 ? -8.968 9.588 15.886 1.00 94.19 293 SER A C 1
ATOM 2272 O O . SER A 1 293 ? -8.113 8.742 15.599 1.00 94.19 293 SER A O 1
ATOM 2274 N N . PRO A 1 294 ? -8.811 10.416 16.938 1.00 90.25 294 PRO A N 1
ATOM 2275 C CA . PRO A 1 294 ? -7.695 10.300 17.875 1.00 90.25 294 PRO A CA 1
ATOM 2276 C C . PRO A 1 294 ? -7.562 8.896 18.475 1.00 90.25 294 PRO A C 1
ATOM 2278 O O . PRO A 1 294 ? -6.448 8.420 18.662 1.00 90.25 294 PRO A O 1
ATOM 2281 N N . GLU A 1 295 ? -8.685 8.207 18.693 1.00 91.94 295 GLU A N 1
ATOM 2282 C CA . GLU A 1 295 ? -8.725 6.830 19.207 1.00 91.94 295 GLU A CA 1
ATOM 2283 C C . GLU A 1 295 ? -8.107 5.815 18.239 1.00 91.94 295 GLU A C 1
ATOM 2285 O O . GLU A 1 295 ? -7.648 4.757 18.658 1.00 91.94 295 GLU A O 1
ATOM 2290 N N . PHE A 1 296 ? -8.077 6.118 16.936 1.00 93.88 296 PHE A N 1
ATOM 2291 C CA . PHE A 1 296 ? -7.371 5.305 15.950 1.00 93.88 296 PHE A CA 1
ATOM 2292 C C . PHE A 1 296 ? -5.906 5.734 15.827 1.00 93.88 296 PHE A C 1
ATOM 2294 O O . PHE A 1 296 ? -5.021 4.877 15.924 1.00 93.88 296 PHE A O 1
ATOM 2301 N N . LEU A 1 297 ? -5.664 7.039 15.653 1.00 88.88 297 LEU A N 1
ATOM 2302 C CA . LEU A 1 297 ? -4.348 7.627 15.380 1.00 88.88 297 LEU A CA 1
ATOM 2303 C C . LEU A 1 297 ? -3.368 7.493 16.552 1.00 88.88 297 LEU A C 1
ATOM 2305 O O . LEU A 1 297 ? -2.177 7.284 16.329 1.00 88.88 297 LEU A O 1
ATOM 2309 N N . PHE A 1 298 ? -3.860 7.574 17.789 1.00 85.94 298 PHE A N 1
ATOM 2310 C CA . PHE A 1 298 ? -3.040 7.549 18.997 1.00 85.94 298 PHE A CA 1
ATOM 2311 C C . PHE A 1 298 ? -3.359 6.342 19.872 1.00 85.94 298 PHE A C 1
ATOM 2313 O O . PHE A 1 298 ? -4.482 5.843 19.928 1.00 85.94 298 PHE A O 1
ATOM 2320 N N . ARG A 1 299 ? -2.342 5.880 20.598 1.00 86.25 299 ARG A N 1
ATOM 2321 C CA . ARG A 1 299 ? -2.501 4.936 21.706 1.00 86.25 299 ARG A CA 1
ATOM 2322 C C . ARG A 1 299 ? -2.467 5.759 22.983 1.00 86.25 299 ARG A C 1
ATOM 2324 O O . ARG A 1 299 ? -1.391 6.156 23.420 1.00 86.25 299 ARG A O 1
ATOM 2331 N N . VAL A 1 300 ? -3.646 6.093 23.492 1.00 78.50 300 VAL A N 1
ATOM 2332 C CA . VAL A 1 300 ? -3.797 6.915 24.694 1.00 78.50 300 VAL A CA 1
ATOM 2333 C C . VAL A 1 300 ? -3.814 6.005 25.916 1.00 78.50 300 VAL A C 1
ATOM 2335 O O . VAL A 1 300 ? -4.551 5.024 25.951 1.00 78.50 300 VAL A O 1
ATOM 2338 N N . GLU A 1 301 ? -2.996 6.347 26.902 1.00 84.19 301 GLU A N 1
ATOM 2339 C CA . GLU A 1 301 ? -2.945 5.713 28.217 1.00 84.19 301 GLU A CA 1
ATOM 2340 C C . GLU A 1 301 ? -3.091 6.839 29.227 1.00 84.19 301 GLU A C 1
ATOM 2342 O O . GLU A 1 301 ? -2.293 7.781 29.228 1.00 84.19 301 GLU A O 1
ATOM 2347 N N . LEU A 1 302 ? -4.173 6.807 29.999 1.00 80.00 302 LEU A N 1
ATOM 2348 C CA . LEU A 1 302 ? -4.504 7.898 30.904 1.00 80.00 302 LEU A CA 1
ATOM 2349 C C . LEU A 1 302 ? -4.004 7.569 32.302 1.00 80.00 302 LEU A C 1
ATOM 2351 O O . LEU A 1 302 ? -4.296 6.509 32.856 1.00 80.00 302 LEU A O 1
ATOM 2355 N N . ASP A 1 303 ? -3.286 8.522 32.889 1.00 84.50 303 ASP A N 1
ATOM 2356 C CA . ASP A 1 303 ? -2.882 8.420 34.281 1.00 84.50 303 ASP A CA 1
ATOM 2357 C C . ASP A 1 303 ? -4.130 8.363 35.180 1.00 84.50 303 ASP A C 1
ATOM 2359 O O . ASP A 1 303 ? -5.071 9.139 34.978 1.00 84.50 303 ASP A O 1
ATOM 2363 N N . PRO A 1 304 ? -4.154 7.480 36.195 1.00 85.81 304 PRO A N 1
ATOM 2364 C CA . PRO A 1 304 ? -5.234 7.459 37.166 1.00 85.81 304 PRO A CA 1
ATOM 2365 C C . PRO A 1 304 ? -5.395 8.813 37.866 1.00 85.81 304 PRO A C 1
ATOM 2367 O O . PRO A 1 304 ? -4.411 9.472 38.215 1.00 85.81 304 PRO A O 1
ATOM 2370 N N . ASP A 1 305 ? -6.640 9.196 38.144 1.00 86.25 305 ASP A N 1
ATOM 2371 C CA . ASP A 1 305 ? -6.929 10.446 38.843 1.00 86.25 305 ASP A CA 1
ATOM 2372 C C . ASP A 1 305 ? -6.192 10.527 40.190 1.00 86.25 305 ASP A C 1
ATOM 2374 O O . ASP A 1 305 ? -6.247 9.620 41.025 1.00 86.25 305 ASP A O 1
ATOM 2378 N N . GLY A 1 306 ? -5.513 11.654 40.421 1.00 86.31 306 GLY A N 1
ATOM 2379 C CA . GLY A 1 306 ? -4.808 11.927 41.676 1.00 86.31 306 GLY A CA 1
ATOM 2380 C C . GLY A 1 306 ? -3.458 11.220 41.836 1.00 86.31 306 GLY A C 1
ATOM 2381 O O . GLY A 1 306 ? -2.887 11.263 42.929 1.00 86.31 306 GLY A O 1
ATOM 2382 N N . LEU A 1 307 ? -2.923 10.596 40.782 1.00 89.62 307 LEU A N 1
ATOM 2383 C CA . LEU A 1 307 ? -1.581 10.020 40.809 1.00 89.62 307 LEU A CA 1
ATOM 2384 C C . LEU A 1 307 ? -0.508 11.125 40.869 1.00 89.62 307 LEU A C 1
ATOM 2386 O O . LEU A 1 307 ? -0.552 12.103 40.123 1.00 89.62 307 LEU A O 1
ATOM 2390 N N . ALA A 1 308 ? 0.483 10.981 41.753 1.00 89.44 308 ALA A N 1
ATOM 2391 C CA . ALA A 1 308 ? 1.601 11.923 41.804 1.00 89.44 308 ALA A CA 1
ATOM 2392 C C . ALA A 1 308 ? 2.522 11.746 40.574 1.00 89.44 308 ALA A C 1
ATOM 2394 O O . ALA A 1 308 ? 2.795 10.599 40.199 1.00 89.44 308 ALA A O 1
ATOM 2395 N N . PRO A 1 309 ? 3.066 12.832 39.982 1.00 87.69 309 PRO A N 1
ATOM 2396 C CA . PRO A 1 309 ? 3.964 12.738 38.831 1.00 87.69 309 PRO A CA 1
ATOM 2397 C C . PRO A 1 309 ? 5.140 11.783 39.070 1.00 87.69 309 PRO A C 1
ATOM 2399 O O . PRO A 1 309 ? 5.790 11.836 40.115 1.00 87.69 309 PRO A O 1
ATOM 2402 N N . GLY A 1 310 ? 5.421 10.916 38.094 1.00 85.12 310 GLY A N 1
ATOM 2403 C CA . GLY A 1 310 ? 6.503 9.925 38.167 1.00 85.12 310 GLY A CA 1
ATOM 2404 C C . GLY A 1 310 ? 6.175 8.661 38.972 1.00 85.12 310 GLY A C 1
ATOM 2405 O O . GLY A 1 310 ? 7.048 7.812 39.150 1.00 85.12 310 GLY A O 1
ATOM 2406 N N . THR A 1 311 ? 4.938 8.507 39.453 1.00 90.06 311 THR A N 1
ATOM 2407 C CA . THR A 1 311 ? 4.499 7.280 40.128 1.00 90.06 311 THR A CA 1
ATOM 2408 C C . THR A 1 311 ? 4.208 6.191 39.100 1.00 90.06 311 THR A C 1
ATOM 2410 O O . THR A 1 311 ? 3.430 6.395 38.174 1.00 90.06 311 THR A O 1
ATOM 2413 N N . ALA A 1 312 ? 4.805 5.011 39.272 1.00 89.81 312 ALA A N 1
ATOM 2414 C CA . ALA A 1 312 ? 4.464 3.855 38.452 1.00 89.81 312 ALA A CA 1
ATOM 2415 C C . ALA A 1 312 ? 3.068 3.330 38.824 1.00 89.81 312 ALA A C 1
ATOM 2417 O O . ALA A 1 312 ? 2.778 3.115 40.003 1.00 89.81 312 ALA A O 1
ATOM 2418 N N . TYR A 1 313 ? 2.230 3.074 37.823 1.00 89.75 313 TYR A N 1
ATOM 2419 C CA . TYR A 1 313 ? 0.914 2.465 37.993 1.00 89.75 313 TYR A CA 1
ATOM 2420 C C . TYR A 1 313 ? 0.736 1.281 37.045 1.00 89.75 313 TYR A C 1
ATOM 2422 O O . TYR A 1 313 ? 1.449 1.125 36.051 1.00 89.75 313 TYR A O 1
ATOM 2430 N N . ARG A 1 314 ? -0.217 0.415 37.388 1.00 88.69 314 ARG A N 1
ATOM 2431 C CA . ARG A 1 314 ? -0.626 -0.687 36.525 1.00 88.69 314 ARG A CA 1
ATOM 2432 C C . ARG A 1 314 ? -1.686 -0.172 35.560 1.00 88.69 314 ARG A C 1
ATOM 2434 O O . ARG A 1 314 ? -2.703 0.347 36.007 1.00 88.69 314 ARG A O 1
ATOM 2441 N N . ILE A 1 315 ? -1.434 -0.345 34.271 1.00 92.25 315 ILE A N 1
ATOM 2442 C CA . ILE A 1 315 ? -2.419 -0.083 33.220 1.00 92.25 315 ILE A CA 1
ATOM 2443 C C . ILE A 1 315 ? -3.573 -1.079 33.282 1.00 92.25 315 ILE A C 1
ATOM 2445 O O . ILE A 1 315 ? -3.420 -2.186 33.812 1.00 92.25 315 ILE A O 1
ATOM 2449 N N . ASN A 1 316 ? -4.711 -0.696 32.716 1.00 92.19 316 ASN A N 1
ATOM 2450 C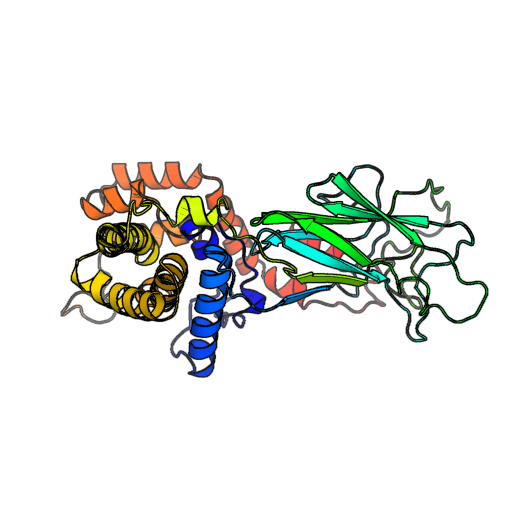 CA . ASN A 1 316 ? -5.842 -1.603 32.587 1.00 92.19 316 ASN A CA 1
ATOM 2451 C C . ASN A 1 316 ? -5.614 -2.631 31.461 1.00 92.19 316 ASN A C 1
ATOM 2453 O O . ASN A 1 316 ? -4.703 -2.506 30.642 1.00 92.19 316 ASN A O 1
ATOM 2457 N N . ASP A 1 317 ? -6.445 -3.671 31.420 1.00 95.94 317 ASP A N 1
ATOM 2458 C CA . ASP A 1 317 ? -6.267 -4.774 30.475 1.00 95.94 317 ASP A CA 1
ATOM 2459 C C . ASP A 1 317 ? -6.470 -4.356 29.004 1.00 95.94 317 ASP A C 1
ATOM 2461 O O . ASP A 1 317 ? -5.839 -4.930 28.118 1.00 95.94 317 ASP A O 1
ATOM 2465 N N . ILE A 1 318 ? -7.283 -3.328 28.730 1.00 95.19 318 ILE A N 1
ATOM 2466 C CA . ILE A 1 318 ? -7.480 -2.773 27.378 1.00 95.19 318 ILE A CA 1
ATOM 2467 C C . ILE A 1 318 ? -6.200 -2.075 26.897 1.00 95.19 318 ILE A C 1
ATOM 2469 O O . ILE A 1 318 ? -5.707 -2.338 25.797 1.00 95.19 318 ILE A O 1
ATOM 2473 N N . GLU A 1 319 ? -5.611 -1.236 27.749 1.00 94.44 319 GLU A N 1
ATOM 2474 C CA . GLU A 1 319 ? -4.308 -0.608 27.507 1.00 94.44 319 GLU A CA 1
ATOM 2475 C C . GLU A 1 319 ? -3.214 -1.675 27.356 1.00 94.44 319 GLU A C 1
ATOM 2477 O O . GLU A 1 319 ? -2.378 -1.585 26.457 1.00 94.44 319 GLU A O 1
ATOM 2482 N N . LEU A 1 320 ? -3.249 -2.733 28.174 1.00 95.75 320 LEU A N 1
ATOM 2483 C CA . LEU A 1 320 ? -2.302 -3.846 28.099 1.00 95.75 320 LEU A CA 1
ATOM 2484 C C . LEU A 1 320 ? -2.397 -4.600 26.768 1.00 95.75 320 LEU A C 1
ATOM 2486 O O . LEU A 1 320 ? -1.358 -4.893 26.178 1.00 95.75 320 LEU A O 1
ATOM 2490 N N . ALA A 1 321 ? -3.605 -4.872 26.268 1.00 96.81 321 ALA A N 1
ATOM 2491 C CA . ALA A 1 321 ? -3.810 -5.490 24.958 1.00 96.81 321 ALA A CA 1
ATOM 2492 C C . ALA A 1 321 ? -3.215 -4.640 23.832 1.00 96.81 321 ALA A C 1
ATOM 2494 O O . ALA A 1 321 ? -2.477 -5.157 22.993 1.00 96.81 321 ALA A O 1
ATOM 2495 N N . SER A 1 322 ? -3.485 -3.331 23.850 1.00 95.12 322 SER A N 1
ATOM 2496 C CA . SER A 1 322 ? -2.939 -2.377 22.880 1.00 95.12 322 SER A CA 1
ATOM 2497 C C . SER A 1 322 ? -1.408 -2.301 22.953 1.00 95.12 322 SER A C 1
ATOM 2499 O O . SER A 1 322 ? -0.724 -2.389 21.930 1.00 95.12 322 SER A O 1
ATOM 2501 N N . ARG A 1 323 ? -0.827 -2.215 24.158 1.00 94.25 323 ARG A N 1
ATOM 2502 C CA . ARG A 1 323 ? 0.633 -2.238 24.335 1.00 94.25 323 ARG A CA 1
ATOM 2503 C C . ARG A 1 323 ? 1.238 -3.533 23.802 1.00 94.25 323 ARG A C 1
ATOM 2505 O O . ARG A 1 323 ? 2.217 -3.475 23.060 1.00 94.25 323 ARG A O 1
ATOM 2512 N N . LEU A 1 324 ? 0.657 -4.684 24.141 1.00 95.31 324 LEU A N 1
ATOM 2513 C CA . LEU A 1 324 ? 1.164 -5.995 23.737 1.00 95.31 324 LEU A CA 1
ATOM 2514 C C . LEU A 1 324 ? 1.082 -6.200 22.217 1.00 95.31 324 LEU A C 1
ATOM 2516 O O . LEU A 1 324 ? 2.056 -6.656 21.616 1.00 95.31 324 LEU A O 1
ATOM 2520 N N . SER A 1 325 ? -0.032 -5.825 21.580 1.00 96.25 325 SER A N 1
ATOM 2521 C CA . SER A 1 325 ? -0.208 -5.975 20.129 1.00 96.25 325 SER A CA 1
ATOM 2522 C C . SER A 1 325 ? 0.754 -5.101 19.341 1.00 96.25 325 SER A C 1
ATOM 2524 O O . SER A 1 325 ? 1.376 -5.568 18.392 1.00 96.25 325 SER A O 1
ATOM 2526 N N . PHE A 1 326 ? 0.966 -3.852 19.747 1.00 93.19 326 PHE A N 1
ATOM 2527 C CA . PHE A 1 326 ? 1.910 -2.990 19.042 1.00 93.19 326 PHE A CA 1
ATOM 2528 C C . PHE A 1 326 ? 3.364 -3.334 19.346 1.00 93.19 326 PHE A C 1
ATOM 2530 O O . PHE A 1 326 ? 4.217 -3.147 18.481 1.00 93.19 326 PHE A O 1
ATOM 2537 N N . PHE A 1 327 ? 3.647 -3.867 20.534 1.00 91.81 327 PHE A N 1
ATOM 2538 C CA . PHE A 1 327 ? 4.974 -4.373 20.848 1.00 91.81 327 PHE A CA 1
ATOM 2539 C C . PHE A 1 327 ? 5.318 -5.594 19.987 1.00 91.81 327 PHE A C 1
ATOM 2541 O O . PHE A 1 327 ? 6.334 -5.581 19.303 1.00 91.81 327 PHE A O 1
ATOM 2548 N N . LEU A 1 328 ? 4.463 -6.622 19.966 1.00 94.06 328 LEU A N 1
ATOM 2549 C CA . LEU A 1 328 ? 4.761 -7.880 19.272 1.00 94.06 328 LEU A CA 1
ATOM 2550 C C . LEU A 1 328 ? 4.469 -7.834 17.770 1.00 94.06 328 LEU A C 1
ATOM 2552 O O . LEU A 1 328 ? 5.237 -8.375 16.984 1.00 94.06 328 LEU A O 1
ATOM 2556 N N . TRP A 1 329 ? 3.370 -7.207 17.358 1.00 95.31 329 TRP A N 1
ATOM 2557 C CA . TRP A 1 329 ? 2.905 -7.206 15.967 1.00 95.31 329 TRP A CA 1
ATOM 2558 C C . TRP A 1 329 ? 3.045 -5.858 15.271 1.00 95.31 329 TRP A C 1
ATOM 2560 O O . TRP A 1 329 ? 2.838 -5.787 14.061 1.00 95.31 329 TRP A O 1
ATOM 2570 N N . SER A 1 330 ? 3.353 -4.777 15.998 1.00 93.19 330 SER A N 1
ATOM 2571 C CA . SER A 1 330 ? 3.304 -3.408 15.456 1.00 93.19 330 SER A CA 1
ATOM 2572 C C . SER A 1 330 ? 1.991 -3.131 14.709 1.00 93.19 330 SER A C 1
ATOM 2574 O O . SER A 1 330 ? 1.998 -2.538 13.628 1.00 93.19 330 SER A O 1
ATOM 2576 N N . SER A 1 331 ? 0.881 -3.643 15.252 1.00 94.56 331 SER A N 1
ATOM 2577 C CA . SER A 1 331 ? -0.447 -3.612 14.641 1.00 94.56 331 SER A CA 1
ATOM 2578 C C . SER A 1 331 ? -1.561 -3.794 15.683 1.00 94.56 331 SER A C 1
ATOM 2580 O O . SER A 1 331 ? -1.304 -3.921 16.885 1.00 94.56 331 SER A O 1
ATOM 2582 N N . LEU A 1 332 ? -2.809 -3.790 15.211 1.00 95.62 332 LEU A N 1
ATOM 2583 C CA . LEU A 1 332 ? -4.018 -3.895 16.025 1.00 95.62 332 LEU A CA 1
ATOM 2584 C C . LEU A 1 332 ? -4.115 -5.251 16.760 1.00 95.62 332 LEU A C 1
ATOM 2586 O O . LEU A 1 332 ? -3.686 -6.276 16.221 1.00 95.62 332 LEU A O 1
ATOM 2590 N N . PRO A 1 333 ? -4.695 -5.273 17.974 1.00 97.19 333 PRO A N 1
ATOM 2591 C CA . PRO A 1 333 ? -5.040 -6.505 18.670 1.00 97.19 333 PRO A CA 1
ATOM 2592 C C . PRO A 1 333 ? -6.159 -7.242 17.919 1.00 97.19 333 PRO A C 1
ATOM 2594 O O . PRO A 1 333 ? -7.036 -6.627 17.304 1.00 97.19 333 PRO A O 1
ATOM 2597 N N . ASP A 1 334 ? -6.126 -8.569 17.969 1.00 97.06 334 ASP A N 1
ATOM 2598 C CA . ASP A 1 334 ? -7.189 -9.409 17.422 1.00 97.06 334 ASP A CA 1
ATOM 2599 C C . ASP A 1 334 ? -8.309 -9.653 18.441 1.00 97.06 334 ASP A C 1
ATOM 2601 O O . ASP A 1 334 ? -8.231 -9.214 19.591 1.00 97.06 334 ASP A O 1
ATOM 2605 N N . ASP A 1 335 ? -9.369 -10.339 18.009 1.00 96.75 335 ASP A N 1
ATOM 2606 C CA . ASP A 1 335 ? -10.562 -10.550 18.834 1.00 96.75 335 ASP A CA 1
ATOM 2607 C C . ASP A 1 335 ? -10.254 -11.301 20.125 1.00 96.75 335 ASP A C 1
ATOM 2609 O O . ASP A 1 335 ? -10.720 -10.895 21.184 1.00 96.75 335 ASP A O 1
ATOM 2613 N N . GLU A 1 336 ? -9.407 -12.333 20.067 1.00 97.81 336 GLU A N 1
ATOM 2614 C CA . GLU A 1 336 ? -9.048 -13.124 21.246 1.00 97.81 336 GLU A CA 1
ATOM 2615 C C . GLU A 1 336 ? -8.365 -12.267 22.322 1.00 97.81 336 GLU A C 1
ATOM 2617 O O . GLU A 1 336 ? -8.678 -12.398 23.509 1.00 97.81 336 GLU A O 1
ATOM 2622 N N . LEU A 1 337 ? -7.459 -11.366 21.920 1.00 98.00 337 LEU A N 1
ATOM 2623 C CA . LEU A 1 337 ? -6.775 -10.470 22.848 1.00 98.00 337 LEU A CA 1
ATOM 2624 C C . LEU A 1 337 ? -7.715 -9.383 23.385 1.00 98.00 337 LEU A C 1
ATOM 2626 O O . LEU A 1 337 ? -7.700 -9.097 24.583 1.00 98.00 337 LEU A O 1
ATOM 2630 N N . LEU A 1 338 ? -8.554 -8.805 22.519 1.00 97.75 338 LEU A N 1
ATOM 2631 C CA . LEU A 1 338 ? -9.559 -7.813 22.912 1.00 97.75 338 LEU A CA 1
ATOM 2632 C C . LEU A 1 338 ? -10.595 -8.399 23.875 1.00 97.75 338 LEU A C 1
ATOM 2634 O O . LEU A 1 338 ? -10.998 -7.730 24.822 1.00 97.75 338 LEU A O 1
ATOM 2638 N N . ASP A 1 339 ? -11.009 -9.643 23.661 1.00 97.88 339 ASP A N 1
ATOM 2639 C CA . ASP A 1 339 ? -11.967 -10.345 24.507 1.00 97.88 339 ASP A CA 1
ATOM 2640 C C . ASP A 1 339 ? -11.386 -10.676 25.884 1.00 97.88 339 ASP A C 1
ATOM 2642 O O . ASP A 1 339 ? -12.046 -10.436 26.897 1.00 97.88 339 ASP A O 1
ATOM 2646 N N . ALA A 1 340 ? -10.153 -11.191 25.945 1.00 97.88 340 ALA A N 1
ATOM 2647 C CA . ALA A 1 340 ? -9.458 -11.422 27.215 1.00 97.88 340 ALA A CA 1
ATOM 2648 C C . ALA A 1 340 ? -9.293 -10.115 28.006 1.00 97.88 340 ALA A C 1
ATOM 2650 O O . ALA A 1 340 ? -9.503 -10.078 29.221 1.00 97.88 340 ALA A O 1
ATOM 2651 N N . ALA A 1 341 ? -8.984 -9.025 27.302 1.00 97.25 341 ALA A N 1
ATOM 2652 C CA . ALA A 1 341 ? -8.844 -7.712 27.904 1.00 97.25 341 ALA A CA 1
ATOM 2653 C C . ALA A 1 341 ? -10.173 -7.136 28.405 1.00 97.25 341 ALA A C 1
ATOM 2655 O O . ALA A 1 341 ? -10.250 -6.629 29.523 1.00 97.25 341 ALA A O 1
ATOM 2656 N N . ALA A 1 342 ? -11.244 -7.269 27.620 1.00 96.50 342 ALA A N 1
ATOM 2657 C CA . ALA A 1 342 ? -12.582 -6.827 28.002 1.00 96.50 342 ALA A CA 1
ATOM 2658 C C . ALA A 1 342 ? -13.128 -7.579 29.228 1.00 96.50 342 ALA A C 1
ATOM 2660 O O . ALA A 1 342 ? -13.910 -7.012 29.990 1.00 96.50 342 ALA A O 1
ATOM 2661 N N . ARG A 1 343 ? -12.704 -8.832 29.447 1.00 96.94 343 ARG A N 1
ATOM 2662 C CA . ARG A 1 343 ? -13.041 -9.614 30.649 1.00 96.94 343 ARG A CA 1
ATOM 2663 C C . ARG A 1 343 ? -12.156 -9.314 31.866 1.00 96.94 343 ARG A C 1
ATOM 2665 O O . ARG A 1 343 ? -12.460 -9.804 32.950 1.00 96.94 343 ARG A O 1
ATOM 2672 N N . GLY A 1 344 ? -11.094 -8.517 31.720 1.00 96.62 344 GLY A N 1
ATOM 2673 C CA . GLY A 1 344 ? -10.135 -8.248 32.801 1.00 96.62 344 GLY A CA 1
ATOM 2674 C C . GLY A 1 344 ? -9.283 -9.467 33.180 1.00 96.62 344 GLY A C 1
ATOM 2675 O O . GLY A 1 344 ? -8.867 -9.611 34.331 1.00 96.62 344 GLY A O 1
ATOM 2676 N N . GLU A 1 345 ? -9.093 -10.392 32.236 1.00 97.12 345 GLU A N 1
ATOM 2677 C CA . GLU A 1 345 ? -8.335 -11.631 32.431 1.00 97.12 345 GLU A CA 1
ATOM 2678 C C . GLU A 1 345 ? -6.893 -11.518 31.926 1.00 97.12 345 GLU A C 1
ATOM 2680 O O . GLU A 1 345 ? -6.022 -12.242 32.403 1.00 97.12 345 GLU A O 1
ATOM 2685 N N . LEU A 1 346 ? -6.621 -10.607 30.987 1.00 97.38 346 LEU A N 1
ATOM 2686 C CA . LEU A 1 346 ? -5.336 -10.499 30.294 1.00 97.38 346 LEU A CA 1
ATOM 2687 C C . LEU A 1 346 ? -4.173 -10.201 31.242 1.00 97.38 346 LEU A C 1
ATOM 2689 O O . LEU A 1 346 ? -3.043 -10.608 30.991 1.00 97.38 346 LEU A O 1
ATOM 2693 N N . SER A 1 347 ? -4.422 -9.489 32.335 1.00 95.94 347 SER A N 1
ATOM 2694 C CA . SER A 1 347 ? -3.384 -9.159 33.305 1.00 95.94 347 SER A CA 1
ATOM 2695 C C . SER A 1 347 ? -3.076 -10.295 34.296 1.00 95.94 347 SER A C 1
ATOM 2697 O O . SER A 1 347 ? -2.160 -10.164 35.120 1.00 95.94 347 SER A O 1
ATOM 2699 N N . GLN A 1 348 ? -3.784 -11.426 34.215 1.00 97.31 348 GLN A N 1
ATOM 2700 C CA . GLN A 1 348 ? -3.448 -12.645 34.949 1.00 97.31 348 GLN A CA 1
ATOM 2701 C C . GLN A 1 348 ? -2.191 -13.295 34.338 1.00 97.31 348 GLN A C 1
ATOM 2703 O O . GLN A 1 348 ? -2.119 -13.420 33.117 1.00 97.31 348 GLN A O 1
ATOM 2708 N N . PRO A 1 349 ? -1.200 -13.732 35.144 1.00 97.12 349 PRO A N 1
ATOM 2709 C CA . PRO A 1 349 ? 0.083 -14.216 34.623 1.00 97.12 349 PRO A CA 1
ATOM 2710 C C . PRO A 1 349 ? -0.028 -15.342 33.587 1.00 97.12 349 PRO A C 1
ATOM 2712 O O . PRO A 1 349 ? 0.614 -15.266 32.542 1.00 97.12 349 PRO A O 1
ATOM 2715 N N . ASP A 1 350 ? -0.871 -16.342 33.855 1.00 98.00 350 ASP A N 1
ATOM 2716 C CA . ASP A 1 350 ? -1.020 -17.509 32.979 1.00 98.00 350 ASP A CA 1
ATOM 2717 C C . ASP A 1 350 ? -1.674 -17.135 31.638 1.00 98.00 350 ASP A C 1
ATOM 2719 O O . ASP A 1 350 ? -1.248 -17.609 30.583 1.00 98.00 350 ASP A O 1
ATOM 2723 N N . GLU A 1 351 ? -2.673 -16.244 31.655 1.00 98.12 351 GLU A N 1
ATOM 2724 C CA . GLU A 1 351 ? -3.339 -15.769 30.437 1.00 98.12 351 GLU A CA 1
ATOM 2725 C C . GLU A 1 351 ? -2.427 -14.839 29.629 1.00 98.12 351 GLU A C 1
ATOM 2727 O O . GLU A 1 351 ? -2.326 -14.986 28.410 1.00 98.12 351 GLU A O 1
ATOM 2732 N N . LEU A 1 352 ? -1.691 -13.944 30.296 1.00 98.00 352 LEU A N 1
ATOM 2733 C CA . LEU A 1 352 ? -0.706 -13.081 29.645 1.00 98.00 352 LEU A CA 1
ATOM 2734 C C . LEU A 1 352 ? 0.374 -13.903 28.934 1.00 98.00 352 LEU A C 1
ATOM 2736 O O . LEU A 1 352 ? 0.705 -13.625 27.780 1.00 98.00 352 LEU A O 1
ATOM 2740 N N . GLU A 1 353 ? 0.918 -14.926 29.602 1.00 98.25 353 GLU A N 1
ATOM 2741 C CA . GLU A 1 353 ? 1.921 -15.810 29.006 1.00 98.25 353 GLU A CA 1
ATOM 2742 C C . GLU A 1 353 ? 1.343 -16.572 27.809 1.00 98.25 353 GLU A C 1
ATOM 2744 O O . GLU A 1 353 ? 1.979 -16.644 26.750 1.00 98.25 353 GLU A O 1
ATOM 2749 N N . ARG A 1 354 ? 0.127 -17.111 27.945 1.00 98.25 354 ARG A N 1
ATOM 2750 C CA . ARG A 1 354 ? -0.560 -17.830 26.868 1.00 98.25 354 ARG A CA 1
ATOM 2751 C C . ARG A 1 354 ? -0.751 -16.941 25.638 1.00 98.25 354 ARG A C 1
ATOM 2753 O O . ARG A 1 354 ? -0.411 -17.362 24.530 1.00 98.25 354 ARG A O 1
ATOM 2760 N N . GLN A 1 355 ? -1.236 -15.714 25.831 1.00 98.31 355 GLN A N 1
ATOM 2761 C CA . GLN A 1 355 ? -1.436 -14.739 24.759 1.00 98.31 355 GLN A CA 1
ATOM 2762 C C . GLN A 1 355 ? -0.114 -14.331 24.114 1.00 98.31 355 GLN A C 1
ATOM 2764 O O . GLN A 1 355 ? 0.006 -14.380 22.893 1.00 98.31 355 GLN A O 1
ATOM 2769 N N . ALA A 1 356 ? 0.915 -14.020 24.905 1.00 97.81 356 ALA A N 1
ATOM 2770 C CA . ALA A 1 356 ? 2.223 -13.648 24.374 1.00 97.81 356 ALA A CA 1
ATOM 2771 C C . ALA A 1 356 ? 2.833 -14.762 23.504 1.00 97.81 356 ALA A C 1
ATOM 2773 O O . ALA A 1 356 ? 3.324 -14.491 22.409 1.00 97.81 356 ALA A O 1
ATOM 2774 N N . ARG A 1 357 ? 2.760 -16.029 23.938 1.00 97.94 357 ARG A N 1
ATOM 2775 C CA . ARG A 1 357 ? 3.260 -17.176 23.156 1.00 97.94 357 ARG A CA 1
ATOM 2776 C C . ARG A 1 357 ? 2.489 -17.374 21.855 1.00 97.94 357 ARG A C 1
ATOM 2778 O O . ARG A 1 357 ? 3.108 -17.603 20.819 1.00 97.94 357 ARG A O 1
ATOM 2785 N N . ARG A 1 358 ? 1.159 -17.264 21.903 1.00 97.81 358 ARG A N 1
ATOM 2786 C CA . ARG A 1 358 ? 0.292 -17.323 20.719 1.00 97.81 358 ARG A CA 1
ATOM 2787 C C . ARG A 1 358 ? 0.665 -16.231 19.720 1.00 97.81 358 ARG A C 1
ATOM 2789 O O . ARG A 1 358 ? 0.862 -16.517 18.545 1.00 97.81 358 ARG A O 1
ATOM 2796 N N . MET A 1 359 ? 0.826 -15.003 20.202 1.00 97.56 359 MET A N 1
ATOM 2797 C CA . MET A 1 359 ? 1.166 -13.858 19.365 1.00 97.56 359 MET A CA 1
ATOM 2798 C C . MET A 1 359 ? 2.570 -13.966 18.767 1.00 97.56 359 MET A C 1
ATOM 2800 O O . MET A 1 359 ? 2.763 -13.599 17.614 1.00 97.56 359 MET A O 1
ATOM 2804 N N . LEU A 1 360 ? 3.541 -14.517 19.500 1.00 96.69 360 LEU A N 1
ATOM 2805 C CA . LEU A 1 360 ? 4.882 -14.786 18.973 1.00 96.69 360 LEU A CA 1
ATOM 2806 C C . LEU A 1 360 ? 4.887 -15.855 17.867 1.00 96.69 360 LEU A C 1
ATOM 2808 O O . LEU A 1 360 ? 5.736 -15.794 16.981 1.00 96.69 360 LEU A O 1
ATOM 2812 N N . ALA A 1 361 ? 3.949 -16.807 17.898 1.00 97.19 361 ALA A N 1
ATOM 2813 C CA . ALA A 1 361 ? 3.799 -17.830 16.861 1.00 97.19 361 ALA A CA 1
ATOM 2814 C C . ALA A 1 361 ? 3.079 -17.327 15.592 1.00 97.19 361 ALA A C 1
ATOM 2816 O O . ALA A 1 361 ? 3.138 -17.989 14.556 1.00 97.19 361 ALA A O 1
ATOM 2817 N N . ASP A 1 362 ? 2.402 -16.178 15.660 1.00 96.81 362 ASP A N 1
ATOM 2818 C CA . ASP A 1 362 ? 1.739 -15.543 14.518 1.00 96.81 362 ASP A CA 1
ATOM 2819 C C . ASP A 1 362 ? 2.776 -14.852 13.604 1.00 96.81 362 ASP A C 1
ATOM 2821 O O . ASP A 1 362 ? 3.657 -14.160 14.120 1.00 96.81 362 ASP A O 1
ATOM 2825 N N . PRO A 1 363 ? 2.679 -14.960 12.262 1.00 95.31 363 PRO A N 1
ATOM 2826 C CA . PRO A 1 363 ? 3.605 -14.308 11.328 1.00 95.31 363 PRO A CA 1
ATOM 2827 C C . PRO A 1 363 ? 3.740 -12.789 11.503 1.00 95.31 363 PRO A C 1
ATOM 2829 O O . PRO A 1 363 ? 4.764 -12.212 11.142 1.00 95.31 363 PRO A O 1
ATOM 2832 N N . ARG A 1 364 ? 2.749 -12.102 12.078 1.00 94.75 364 ARG A N 1
ATOM 2833 C CA . ARG A 1 364 ? 2.864 -10.673 12.399 1.00 94.75 364 ARG A CA 1
ATOM 2834 C C . ARG A 1 364 ? 3.984 -10.384 13.401 1.00 94.75 364 ARG A C 1
ATOM 2836 O O . ARG A 1 364 ? 4.456 -9.252 13.439 1.00 94.75 364 ARG A O 1
ATOM 2843 N N . SER A 1 365 ? 4.450 -11.374 14.170 1.00 94.38 365 SER A N 1
ATOM 2844 C CA . SER A 1 365 ? 5.563 -11.219 15.116 1.00 94.38 365 SER A CA 1
ATOM 2845 C C . SER A 1 365 ? 6.901 -10.905 14.444 1.00 94.38 365 SER A C 1
ATOM 2847 O O . SER A 1 365 ? 7.770 -10.307 15.079 1.00 94.38 365 SER A O 1
ATOM 2849 N N . TYR A 1 366 ? 7.057 -11.195 13.144 1.00 90.94 366 TYR A N 1
ATOM 2850 C CA . TYR A 1 366 ? 8.230 -10.758 12.379 1.00 90.94 366 TYR A CA 1
ATOM 2851 C C . TYR A 1 366 ? 8.403 -9.234 12.405 1.00 90.94 366 TYR A C 1
ATOM 2853 O O . TYR A 1 366 ? 9.538 -8.763 12.381 1.00 90.94 366 TYR A O 1
ATOM 2861 N N . ASN A 1 367 ? 7.311 -8.471 12.560 1.00 89.69 367 ASN A N 1
ATOM 2862 C CA . ASN A 1 367 ? 7.364 -7.016 12.692 1.00 89.69 367 ASN A CA 1
ATOM 2863 C C . ASN A 1 367 ? 8.192 -6.560 13.899 1.00 89.69 367 ASN A C 1
ATOM 2865 O O . ASN A 1 367 ? 8.852 -5.527 13.817 1.00 89.69 367 ASN A O 1
ATOM 2869 N N . LEU A 1 368 ? 8.190 -7.315 15.007 1.00 87.06 368 LEU A N 1
ATOM 2870 C CA . LEU A 1 368 ? 9.038 -7.010 16.161 1.00 87.06 368 LEU A CA 1
ATOM 2871 C C . LEU A 1 368 ? 10.511 -7.039 15.751 1.00 87.06 368 LEU A C 1
ATOM 2873 O O . LEU A 1 368 ? 11.238 -6.091 16.032 1.00 87.06 368 LEU A O 1
ATOM 2877 N N . ALA A 1 369 ? 10.938 -8.098 15.059 1.00 82.88 369 ALA A N 1
ATOM 2878 C CA . ALA A 1 369 ? 12.319 -8.245 14.618 1.00 82.88 369 ALA A CA 1
ATOM 2879 C C . ALA A 1 369 ? 12.694 -7.177 13.583 1.00 82.88 369 ALA A C 1
ATOM 2881 O O . ALA A 1 369 ? 13.708 -6.502 13.751 1.00 82.88 369 ALA A O 1
ATOM 2882 N N . THR A 1 370 ? 11.866 -6.966 12.556 1.00 83.31 370 THR A N 1
ATOM 2883 C CA . THR A 1 370 ? 12.169 -6.016 11.476 1.00 83.31 370 THR A CA 1
ATOM 2884 C C . THR A 1 370 ? 12.167 -4.566 11.957 1.00 83.31 370 THR A C 1
ATOM 2886 O O . THR A 1 370 ? 13.061 -3.804 11.588 1.00 83.31 370 THR A O 1
ATOM 2889 N N . ASN A 1 371 ? 11.217 -4.167 12.810 1.00 82.69 371 ASN A N 1
ATOM 2890 C CA . ASN A 1 371 ? 11.159 -2.798 13.326 1.00 82.69 371 ASN A CA 1
ATOM 2891 C C . ASN A 1 371 ? 12.250 -2.542 14.363 1.00 82.69 371 ASN A C 1
ATOM 2893 O O . ASN A 1 371 ? 12.966 -1.547 14.247 1.00 82.69 371 ASN A O 1
ATOM 2897 N N . PHE A 1 372 ? 12.415 -3.441 15.339 1.00 82.56 372 PHE A N 1
ATOM 2898 C CA . PHE A 1 372 ? 13.419 -3.268 16.384 1.00 82.56 372 PHE A CA 1
ATOM 2899 C C . PHE A 1 372 ? 14.836 -3.293 15.810 1.00 82.56 372 PHE A C 1
ATOM 2901 O O . PHE A 1 372 ? 15.599 -2.358 16.045 1.00 82.56 372 PHE A O 1
ATOM 2908 N N . ALA A 1 373 ? 15.193 -4.317 15.025 1.00 81.69 373 ALA A N 1
ATOM 2909 C CA . ALA A 1 373 ? 16.526 -4.404 14.431 1.00 81.69 373 ALA A CA 1
ATOM 2910 C C . ALA A 1 373 ? 16.760 -3.265 13.431 1.00 81.69 373 ALA A C 1
ATOM 2912 O O . ALA A 1 373 ? 17.824 -2.650 13.446 1.00 81.69 373 ALA A O 1
ATOM 2913 N N . GLY A 1 374 ? 15.748 -2.920 12.627 1.00 81.31 374 GLY A N 1
ATOM 2914 C CA . GLY A 1 374 ? 15.830 -1.827 11.661 1.00 81.31 374 GLY A CA 1
ATOM 2915 C C . GLY A 1 374 ? 16.069 -0.456 12.299 1.00 81.31 374 GLY A C 1
ATOM 2916 O O . GLY A 1 374 ? 16.816 0.351 11.746 1.00 81.31 374 GLY A O 1
ATOM 2917 N N . GLN A 1 375 ? 15.479 -0.187 13.464 1.00 79.81 375 GLN A N 1
ATOM 2918 C CA . GLN A 1 375 ? 15.731 1.033 14.238 1.00 79.81 375 GLN A CA 1
ATOM 2919 C C . GLN A 1 375 ? 17.081 0.975 14.960 1.00 79.81 375 GLN A C 1
ATOM 2921 O O . GLN A 1 375 ? 17.889 1.894 14.829 1.00 79.81 375 GLN A O 1
ATOM 2926 N N . TRP A 1 376 ? 17.364 -0.125 15.664 1.00 82.56 376 TRP A N 1
ATOM 2927 C CA . TRP A 1 376 ? 18.589 -0.296 16.448 1.00 82.56 376 TRP A CA 1
ATOM 2928 C C . TRP A 1 376 ? 19.858 -0.210 15.587 1.00 82.56 376 TRP A C 1
ATOM 2930 O O . TRP A 1 376 ? 20.807 0.482 15.956 1.00 82.56 376 TRP A O 1
ATOM 2940 N N . LEU A 1 377 ? 19.852 -0.847 14.413 1.00 84.50 377 LEU A N 1
ATOM 2941 C CA . LEU A 1 377 ? 20.941 -0.795 13.430 1.00 84.50 377 LEU A CA 1
ATOM 2942 C C . LEU A 1 377 ? 20.845 0.409 12.482 1.00 84.50 377 LEU A C 1
ATOM 2944 O O . LEU A 1 377 ? 21.695 0.571 11.611 1.00 84.50 377 LEU A O 1
ATOM 2948 N N . GLN A 1 378 ? 19.822 1.257 12.629 1.00 81.50 378 GLN A N 1
ATOM 2949 C CA . GLN A 1 378 ? 19.565 2.410 11.762 1.00 81.50 378 GLN A CA 1
ATOM 2950 C C . GLN A 1 378 ? 19.439 2.051 10.268 1.00 81.50 378 GLN A C 1
ATOM 2952 O O . GLN A 1 378 ? 19.753 2.867 9.400 1.00 81.50 378 GLN A O 1
ATOM 2957 N N . LEU A 1 379 ? 18.928 0.859 9.938 1.00 82.38 379 LEU A N 1
ATOM 2958 C CA . LEU A 1 379 ? 18.763 0.383 8.553 1.00 82.38 379 LEU A CA 1
ATOM 2959 C C . LEU A 1 379 ? 17.812 1.262 7.729 1.00 82.38 379 LEU A C 1
ATOM 2961 O O . LEU A 1 379 ? 17.866 1.278 6.499 1.00 82.38 379 LEU A O 1
ATOM 2965 N N . ARG A 1 380 ? 16.958 2.045 8.395 1.00 76.94 380 ARG A N 1
ATOM 2966 C CA . ARG A 1 380 ? 16.120 3.062 7.745 1.00 76.94 380 ARG A CA 1
ATOM 2967 C C . ARG A 1 380 ? 16.955 4.150 7.057 1.00 76.94 380 ARG A C 1
ATOM 2969 O O . ARG A 1 380 ? 16.571 4.631 5.997 1.00 76.94 380 ARG A O 1
ATOM 2976 N N . ASN A 1 381 ? 18.143 4.461 7.580 1.00 79.94 381 ASN A N 1
ATOM 2977 C CA . ASN A 1 381 ? 19.052 5.447 6.989 1.00 79.94 381 ASN A CA 1
ATOM 2978 C C . ASN A 1 381 ? 19.730 4.943 5.706 1.00 79.94 381 ASN A C 1
ATOM 2980 O O . ASN A 1 381 ? 20.252 5.758 4.945 1.00 79.94 381 ASN A O 1
ATOM 2984 N N . LEU A 1 382 ? 19.721 3.629 5.437 1.00 83.88 382 LEU A N 1
ATOM 2985 C CA . LEU A 1 382 ? 20.331 3.064 4.227 1.00 83.88 382 LEU A CA 1
ATOM 2986 C C . LEU A 1 382 ? 19.707 3.621 2.945 1.00 83.88 382 LEU A C 1
ATOM 2988 O O . LEU A 1 382 ? 20.399 3.739 1.938 1.00 83.88 382 LEU A O 1
ATOM 2992 N N . GLU A 1 383 ? 18.428 4.002 2.985 1.00 81.19 383 GLU A N 1
ATOM 2993 C CA . GLU A 1 383 ? 17.719 4.567 1.833 1.00 81.19 383 GLU A CA 1
ATOM 2994 C C . GLU A 1 383 ? 18.355 5.866 1.332 1.00 81.19 383 GLU A C 1
ATOM 2996 O O . GLU A 1 383 ? 18.549 6.048 0.133 1.00 81.19 383 GLU A O 1
ATOM 3001 N N . VAL A 1 384 ? 18.750 6.744 2.256 1.00 82.25 384 VAL A N 1
ATOM 3002 C CA . VAL A 1 384 ? 19.406 8.017 1.924 1.00 82.25 384 VAL A CA 1
ATOM 3003 C C . VAL A 1 384 ? 20.930 7.901 1.871 1.00 82.25 384 VAL A C 1
ATOM 3005 O O . VAL A 1 384 ? 21.622 8.859 1.517 1.00 82.25 384 VAL A O 1
ATOM 3008 N N . PHE A 1 385 ? 21.478 6.736 2.221 1.00 85.19 385 PHE A N 1
ATOM 3009 C CA . PHE A 1 385 ? 22.910 6.502 2.197 1.00 85.19 385 PHE A CA 1
ATOM 3010 C C . PHE A 1 385 ? 23.395 6.287 0.758 1.00 85.19 385 PHE A C 1
ATOM 3012 O O . PHE A 1 385 ? 23.031 5.331 0.072 1.00 85.19 385 PHE A O 1
ATOM 3019 N N . SER A 1 386 ? 24.255 7.198 0.304 1.00 84.38 386 SER A N 1
ATOM 3020 C CA . SER A 1 386 ? 24.866 7.166 -1.025 1.00 84.38 386 SER A CA 1
ATOM 3021 C C . SER A 1 386 ? 26.377 7.394 -0.893 1.00 84.38 386 SER A C 1
ATOM 3023 O O . SER A 1 386 ? 26.826 8.546 -0.892 1.00 84.38 386 SER A O 1
ATOM 3025 N N . PRO A 1 387 ? 27.189 6.328 -0.768 1.00 89.50 387 PRO A N 1
ATOM 3026 C CA . PRO A 1 387 ? 28.634 6.446 -0.634 1.00 89.50 387 PRO A CA 1
ATOM 3027 C C . PRO A 1 387 ? 29.271 7.008 -1.910 1.00 89.50 387 PRO A C 1
ATOM 3029 O O . PRO A 1 387 ? 28.655 7.083 -2.974 1.00 89.50 387 PRO A O 1
ATOM 3032 N N . ASN A 1 388 ? 30.538 7.425 -1.818 1.00 89.50 388 ASN A N 1
ATOM 3033 C CA . ASN A 1 388 ? 31.242 7.966 -2.977 1.00 89.50 388 ASN A CA 1
ATOM 3034 C C . ASN A 1 388 ? 31.394 6.880 -4.062 1.00 89.50 388 ASN A C 1
ATOM 3036 O O . ASN A 1 388 ? 32.166 5.940 -3.856 1.00 89.50 388 ASN A O 1
ATOM 3040 N N . PRO A 1 389 ? 30.788 7.048 -5.252 1.00 84.88 389 PRO A N 1
ATOM 3041 C CA . PRO A 1 389 ? 30.773 6.013 -6.286 1.00 84.88 389 PRO A CA 1
ATOM 3042 C C . PRO A 1 389 ? 32.140 5.790 -6.954 1.00 84.88 389 PRO A C 1
ATOM 3044 O O . PRO A 1 389 ? 32.258 4.967 -7.850 1.00 84.88 389 PRO A O 1
ATOM 3047 N N . ARG A 1 390 ? 33.185 6.560 -6.603 1.00 85.69 390 ARG A N 1
ATOM 3048 C CA . ARG A 1 390 ? 34.573 6.251 -7.002 1.00 85.69 390 ARG A CA 1
ATOM 3049 C C . ARG A 1 390 ? 35.252 5.266 -6.062 1.00 85.69 390 ARG A C 1
ATOM 3051 O O . ARG A 1 390 ? 36.130 4.544 -6.506 1.00 85.69 390 ARG A O 1
ATOM 3058 N N . LEU A 1 391 ? 34.909 5.324 -4.778 1.00 91.25 391 LEU A N 1
ATOM 3059 C CA . LEU A 1 391 ? 35.490 4.457 -3.754 1.00 91.25 391 LEU A CA 1
ATOM 3060 C C . LEU A 1 391 ? 34.695 3.155 -3.635 1.00 91.25 391 LEU A C 1
ATOM 3062 O O . LEU A 1 391 ? 35.284 2.111 -3.396 1.00 91.25 391 LEU A O 1
ATOM 3066 N N . TYR A 1 392 ? 33.381 3.232 -3.860 1.00 91.62 392 TYR A N 1
ATOM 3067 C CA . TYR A 1 392 ? 32.443 2.114 -3.783 1.00 91.62 392 TYR A CA 1
ATOM 3068 C C . TYR A 1 392 ? 31.638 2.030 -5.090 1.00 91.62 392 TYR A C 1
ATOM 3070 O O . TYR A 1 392 ? 30.476 2.436 -5.120 1.00 91.62 392 TYR A O 1
ATOM 3078 N N . PRO A 1 393 ? 32.263 1.609 -6.205 1.00 90.25 393 PRO A N 1
ATOM 3079 C CA . PRO A 1 393 ? 31.616 1.606 -7.520 1.00 90.25 393 PRO A CA 1
ATOM 3080 C C . PRO A 1 393 ? 30.466 0.591 -7.619 1.00 90.25 393 PRO A C 1
ATOM 3082 O O . PRO A 1 393 ? 29.493 0.840 -8.323 1.00 90.25 393 PRO A O 1
ATOM 3085 N N . ASP A 1 394 ? 30.526 -0.497 -6.851 1.00 91.44 394 ASP A N 1
ATOM 3086 C CA . ASP A 1 394 ? 29.483 -1.529 -6.833 1.00 91.44 394 ASP A CA 1
ATOM 3087 C C . ASP A 1 394 ? 28.361 -1.259 -5.817 1.00 91.44 394 ASP A C 1
ATOM 3089 O O . ASP A 1 394 ? 27.474 -2.085 -5.641 1.00 91.44 394 ASP A O 1
ATOM 3093 N N . PHE A 1 395 ? 28.355 -0.091 -5.160 1.00 92.19 395 PHE A N 1
ATOM 3094 C CA . PHE A 1 395 ? 27.221 0.298 -4.325 1.00 92.19 395 PHE A CA 1
ATOM 3095 C C . PHE A 1 395 ? 26.083 0.834 -5.197 1.00 92.19 395 PHE A C 1
ATOM 3097 O O . PHE A 1 395 ? 26.192 1.902 -5.812 1.00 92.19 395 PHE A O 1
ATOM 3104 N N . ASP A 1 396 ? 24.999 0.074 -5.246 1.00 92.31 396 ASP A N 1
ATOM 3105 C CA . ASP A 1 396 ? 23.791 0.353 -6.009 1.00 92.31 396 ASP A CA 1
ATOM 3106 C C . ASP A 1 396 ? 22.545 0.025 -5.166 1.00 92.31 396 ASP A C 1
ATOM 3108 O O . ASP A 1 396 ? 22.656 -0.354 -3.994 1.00 92.31 396 ASP A O 1
ATOM 3112 N N . ASP A 1 397 ? 21.348 0.190 -5.733 1.00 93.06 397 ASP A N 1
ATOM 3113 C CA . ASP A 1 397 ? 20.123 -0.114 -4.986 1.00 93.06 397 ASP A CA 1
ATOM 3114 C C . ASP A 1 397 ? 20.005 -1.594 -4.608 1.00 93.06 397 ASP A C 1
ATOM 3116 O O . ASP A 1 397 ? 19.507 -1.906 -3.531 1.00 93.06 397 ASP A O 1
ATOM 3120 N N . ASN A 1 398 ? 20.520 -2.509 -5.433 1.00 92.81 398 ASN A N 1
ATOM 3121 C CA . ASN A 1 398 ? 20.447 -3.937 -5.136 1.00 92.81 398 ASN A CA 1
ATOM 3122 C C . ASN A 1 398 ? 21.309 -4.289 -3.919 1.00 92.81 398 ASN A C 1
ATOM 3124 O O . ASN A 1 398 ? 20.833 -4.979 -3.021 1.00 92.81 398 ASN A O 1
ATOM 3128 N N . LEU A 1 399 ? 22.540 -3.768 -3.840 1.00 92.25 399 LEU A N 1
ATOM 3129 C CA . LEU A 1 399 ? 23.395 -3.959 -2.666 1.00 92.25 399 LEU A CA 1
ATOM 3130 C C . LEU A 1 399 ? 22.796 -3.299 -1.417 1.00 92.25 399 LEU A C 1
ATOM 3132 O O . LEU A 1 399 ? 22.871 -3.860 -0.326 1.00 92.25 399 LEU A O 1
ATOM 3136 N N . ARG A 1 400 ? 22.164 -2.129 -1.570 1.00 91.94 400 ARG A N 1
ATOM 3137 C CA . ARG A 1 400 ? 21.462 -1.456 -0.471 1.00 91.94 400 ARG A CA 1
ATOM 3138 C C . ARG A 1 400 ? 20.324 -2.313 0.087 1.00 91.94 400 ARG A C 1
ATOM 3140 O O . ARG A 1 400 ? 20.197 -2.398 1.306 1.00 91.94 400 ARG A O 1
ATOM 3147 N N . GLN A 1 401 ? 19.504 -2.925 -0.772 1.00 90.12 401 GLN A N 1
ATOM 3148 C CA . GLN A 1 401 ? 18.448 -3.834 -0.315 1.00 90.12 401 GLN A CA 1
ATOM 3149 C C . GLN A 1 401 ? 19.039 -5.109 0.300 1.00 90.12 401 GLN A C 1
ATOM 3151 O O . GLN A 1 401 ? 18.584 -5.517 1.361 1.00 90.12 401 GLN A O 1
ATOM 3156 N N . ALA A 1 402 ? 20.107 -5.673 -0.276 1.00 90.06 402 ALA A N 1
ATOM 3157 C CA . ALA A 1 402 ? 20.774 -6.850 0.285 1.00 90.06 402 ALA A CA 1
ATOM 3158 C C . ALA A 1 402 ? 21.308 -6.603 1.710 1.00 90.06 402 ALA A C 1
ATOM 3160 O O . ALA A 1 402 ? 21.070 -7.418 2.591 1.00 90.06 402 ALA A O 1
ATOM 3161 N N . PHE A 1 403 ? 21.931 -5.447 1.978 1.00 89.62 403 PHE A N 1
ATOM 3162 C CA . PHE A 1 403 ? 22.348 -5.051 3.337 1.00 89.62 403 PHE A CA 1
ATOM 3163 C C . PHE A 1 403 ? 21.191 -4.840 4.316 1.00 89.62 403 PHE A C 1
ATOM 3165 O O . PHE A 1 403 ? 21.411 -4.822 5.522 1.00 89.62 403 PHE A O 1
ATOM 3172 N N . ARG A 1 404 ? 19.983 -4.570 3.815 1.00 86.25 404 ARG A N 1
ATOM 3173 C CA . ARG A 1 404 ? 18.787 -4.442 4.651 1.00 86.25 404 ARG A CA 1
ATOM 3174 C C . ARG A 1 404 ? 18.185 -5.813 4.975 1.00 86.25 404 ARG A C 1
ATOM 3176 O O . ARG A 1 404 ? 17.539 -5.937 6.011 1.00 86.25 404 ARG A O 1
ATOM 3183 N N . GLU A 1 405 ? 18.335 -6.779 4.072 1.00 85.69 405 GLU A N 1
ATOM 3184 C CA . GLU A 1 405 ? 17.837 -8.149 4.222 1.00 85.69 405 GLU A CA 1
ATOM 3185 C C . GLU A 1 405 ? 18.756 -9.040 5.075 1.00 85.69 405 GLU A C 1
ATOM 3187 O O . GLU A 1 405 ? 18.236 -9.858 5.835 1.00 85.69 405 GLU A O 1
ATOM 3192 N N . GLU A 1 406 ? 20.081 -8.898 4.935 1.00 83.94 406 GLU A N 1
ATOM 3193 C CA . GLU A 1 406 ? 21.110 -9.568 5.760 1.00 83.94 406 GLU A CA 1
ATOM 3194 C C . GLU A 1 406 ? 21.086 -9.088 7.219 1.00 83.94 406 GLU A C 1
ATOM 3196 O O . GLU A 1 406 ? 21.133 -9.965 8.117 1.00 83.94 406 GLU A O 1
#

Mean predicted aligned error: 6.51 Å

Secondary structure (DSSP, 8-state):
-HHHHHHHS----GGGTSPPPPEETTEETS------HHHHHHHHHHHHHHHHHHHT-TTPPPEEEEEE--TT---SS--TTSPTTEEEEEEEEEEE-SEEEEEEEEEE-B-TTSPBTT---SS-EEEEEEETTEEEEEEEE---SSS--TTTSTT-EEEEEE-SEEEEEEEEEE---------SSPPPS---BSSSSB-SS--EEEEEEEEEEEEEE-TT-HHHHHH-S---SSTTTHHHHHHHHHHHHHHHHTTS---HHHHHHHHHHHHHHHHHS-HHHHHHHHHHHHHHSHHHH----PPPTTPPTT---PPPHHHHHHHHHHHHTSS---HHHHHHHHTT-TTSHHHHHHHHHHHHHSGGGHHHHHHHHHHHTTGGGGGT----TTT-TT--HHHHHHHHH-

Nearest PDB structures (foldseek):
  5gjs-assembly1_A  TM=3.710E-01  e=8.516E-02  Influenza A virus (A/California/04/2009(H1N1))
  7dea-assembly1_C  TM=3.371E-01  e=1.746E-01  Influenza A virus
  2ygl-assembly1_A  TM=3.092E-01  e=1.652E-01  Streptococcus pneumoniae SP3-BS71
  1ruy-assembly1_L  TM=3.929E-01  e=3.784E-01  Influenza A virus (A/swine/Iowa/15/1930(H1N1))
  4wsr-assembly2_D  TM=3.118E-01  e=3.999E-01  Influenza A virus (A/chicken/New York/14677-13/1998(H6N2))

pLDDT: mean 90.32, std 9.27, range [48.62, 98.5]

Foldseek 3Di:
DQALCVLQVDDDDVVVQAPDADDDPLDGPPDCPDDPPVRLVSLLVVLLVSLLQSLLDPPDDKDKDKFFDDLQDAWQADDPPADPQWTGFDKDKDFASFFAKKKKAWDWDAAPVGAQFQQPDQDWWWKFKDKQNHGPDIDTQHDDPDPDRVPRRVPRIDIDGDGGEIIMITITTRNDDDDPPPDPDDDFPTARHCPQRGHNHMHTGIMMMIDRDPGDGHCDYSSCVSQQPDDDPDPVCLLVSLLVSLQVSLCFQLQAHDDPVNQVVLSVQLVVLCVVHNSSSSSSRSSSVSSSDCSRVDLDFDDPPPDDPPDDDDGAQSSVQVVLCCQQQVYTGDPVSRVCRNVRNCPPPVNVVVVNVVSCPDPSSVCNVLNVVCSVVVLVCLVVDDDDCVVVVNDGVVVSVVVSVD

Sequence (406 aa):
QNSIRDLLHLDIDATSFLPADESGYGFDNVTVGDLPPALLDRYISAAQKISRLAIGNPRMALQNDVIRAPADRTQEEHVAGLPIGTRGGMSFSYTFPQDGEYDIQVRLARNRVGDIGGLRSPDPQPLELLLDREIAQTFLVVRPNGPDHSVVDKFFEVRLPVTAGPHDVGVTFPKQSSALLETEAQPLQSHYNERRHPRQTPAIYQVSITGPYAPQGADDTPSRRRIFSCRPSGPSDEEGCANEILTTLMRHAYRRPISDVDVEGPMAFYREGRSEGDFDEGIGRALSAVLTSPEFLFRVELDPDGLAPGTAYRINDIELASRLSFFLWSSLPDDELLDAAARGELSQPDELERQARRMLADPRSYNLATNFAGQWLQLRNLEVFSPNPRLYPDFDDNLRQAFREE